Protein AF-F2UMZ2-F1 (afdb_monomer_lite)

Organism: Salpingoeca rosetta (strain ATCC 50818 / BSB-021) (NCBI:txid946362)

Secondary structure (DSSP, 8-state):
-PPPPS-EEEEEES-EEE----TT-----EEEEEE--EEE-S-------GGGTT-SEEEEESSEE--GGGTT-SEEEEES-EES--HHHHH-SEEEEESSB---SB---SEEEEES-BSS--SEEE-TT-SEEEE-SS---TT-EEE--SEEEEEEEEESS--PPB-SEEEEEEEEESS---HHHHHTTEEEEEE--GGGT-SSSS-TTGGGTTS-TTSEEEEEEE---BSSPPPPTTEEEEEEE--EEE----TTS----EEEPEEE-HHHHTT-SEEEEESEEES-GGGGTT-SEEEEES-EEEEEEES-SEEEEES-EEEEEEEEEEEEEEEESEEE-SS--------------------PPPPBEEE--EEEEEEEEEES-EES-GGGEEEEEEEEEES-EES--TT----SEEEEES-B-TTS-EEPP-EEEES--HHHHHHHHHHT-EE--

pLDDT: mean 85.62, std 14.23, range [34.78, 98.31]

Structure (mmCIF, N/CA/C/O backbone):
data_AF-F2UMZ2-F1
#
_entry.id   AF-F2UMZ2-F1
#
loop_
_atom_site.group_PDB
_atom_site.id
_atom_site.type_symbol
_atom_site.label_atom_id
_atom_site.label_alt_id
_atom_site.label_comp_id
_atom_site.label_asym_id
_atom_site.label_entity_id
_atom_site.label_seq_id
_atom_site.pdbx_PDB_ins_code
_atom_site.Cartn_x
_atom_site.Cartn_y
_atom_site.Cartn_z
_atom_site.occupancy
_atom_site.B_iso_or_equiv
_atom_site.auth_seq_id
_atom_site.auth_comp_id
_atom_site.auth_asym_id
_atom_site.auth_atom_id
_atom_site.pdbx_PDB_model_num
ATOM 1 N N . MET A 1 1 ? -36.361 12.366 -8.413 1.00 54.34 1 MET A N 1
ATOM 2 C CA . MET A 1 1 ? -37.493 12.040 -7.520 1.00 54.34 1 MET A CA 1
ATOM 3 C C . MET A 1 1 ? -37.564 10.521 -7.438 1.00 54.34 1 MET A C 1
ATOM 5 O O . MET A 1 1 ? -37.738 9.901 -8.478 1.00 54.34 1 MET A O 1
ATOM 9 N N . CYS A 1 2 ? -37.306 9.913 -6.279 1.00 63.91 2 CYS A N 1
ATOM 10 C CA . CYS A 1 2 ? -37.395 8.454 -6.127 1.00 63.91 2 CYS A CA 1
ATOM 11 C C . CYS A 1 2 ? -38.865 8.051 -5.945 1.00 63.91 2 CYS A C 1
ATOM 13 O O . CYS A 1 2 ? -39.579 8.694 -5.177 1.00 63.91 2 CYS A O 1
ATOM 15 N N . GLN A 1 3 ? -39.322 7.026 -6.667 1.00 72.75 3 GLN A N 1
ATOM 16 C CA . GLN A 1 3 ? -40.670 6.472 -6.505 1.00 72.75 3 GLN A CA 1
ATOM 17 C C . GLN A 1 3 ? -40.745 5.630 -5.229 1.00 72.75 3 GLN A C 1
ATOM 19 O O . GLN A 1 3 ? -39.776 4.951 -4.885 1.00 72.75 3 GLN A O 1
ATOM 24 N N . LYS A 1 4 ? -41.891 5.676 -4.533 1.00 81.12 4 LYS A N 1
ATOM 25 C CA . LYS A 1 4 ? -42.148 4.790 -3.392 1.00 81.12 4 LYS A CA 1
ATOM 26 C C . LYS A 1 4 ? -42.173 3.346 -3.884 1.00 81.12 4 LYS A C 1
ATOM 28 O O . LYS A 1 4 ? -42.865 3.037 -4.853 1.00 81.12 4 LYS A O 1
ATOM 33 N N . LEU A 1 5 ? -41.425 2.474 -3.221 1.00 80.56 5 LEU A N 1
ATOM 34 C CA . LEU A 1 5 ? -41.393 1.053 -3.553 1.00 80.56 5 LEU A CA 1
ATOM 35 C C . LEU A 1 5 ? -42.485 0.327 -2.771 1.00 80.56 5 LEU A C 1
ATOM 37 O O . LEU A 1 5 ? -42.517 0.422 -1.548 1.00 80.56 5 LEU A O 1
ATOM 41 N N . GLY A 1 6 ? -43.368 -0.392 -3.468 1.00 77.06 6 GLY A N 1
ATOM 42 C CA . GLY A 1 6 ? -44.441 -1.159 -2.828 1.00 77.06 6 GLY A CA 1
ATOM 43 C C . GLY A 1 6 ? -43.946 -2.459 -2.192 1.00 77.06 6 GLY A C 1
ATOM 44 O O . GLY A 1 6 ? -44.173 -2.700 -1.012 1.00 77.06 6 GLY A O 1
ATOM 45 N N . ARG A 1 7 ? -43.242 -3.294 -2.966 1.00 88.38 7 ARG A N 1
ATOM 46 C CA . ARG A 1 7 ? -42.677 -4.565 -2.500 1.00 88.38 7 ARG A CA 1
ATOM 47 C C . ARG A 1 7 ? -41.327 -4.806 -3.156 1.00 88.38 7 ARG A C 1
ATOM 49 O O . ARG A 1 7 ? -41.180 -4.566 -4.352 1.00 88.38 7 ARG A O 1
ATOM 56 N N . ILE A 1 8 ? -40.363 -5.287 -2.382 1.00 90.19 8 ILE A N 1
ATOM 57 C CA . ILE A 1 8 ? -39.024 -5.623 -2.873 1.00 90.19 8 ILE A CA 1
ATOM 58 C C . ILE A 1 8 ? -38.721 -7.101 -2.651 1.00 90.19 8 ILE A C 1
ATOM 60 O O . ILE A 1 8 ? -39.287 -7.753 -1.775 1.00 90.19 8 ILE A O 1
ATOM 64 N N . THR A 1 9 ? -37.845 -7.669 -3.466 1.00 92.56 9 THR A N 1
ATOM 65 C CA . THR A 1 9 ? -37.384 -9.045 -3.282 1.00 92.56 9 THR A CA 1
ATOM 66 C C . THR A 1 9 ? -35.922 -9.119 -3.669 1.00 92.56 9 THR A C 1
ATOM 68 O O . THR A 1 9 ? -35.564 -8.776 -4.794 1.00 92.56 9 THR A O 1
ATOM 71 N N . PHE A 1 10 ? -35.085 -9.550 -2.730 1.00 92.88 10 PHE A N 1
ATOM 72 C CA . PHE A 1 10 ? -33.674 -9.814 -2.974 1.00 92.88 10 PHE A CA 1
ATOM 73 C C . PHE A 1 10 ? -33.391 -11.278 -2.678 1.00 92.88 10 PHE A C 1
ATOM 75 O O . PHE A 1 10 ? -33.625 -11.744 -1.563 1.00 92.88 10 PHE A O 1
ATOM 82 N N . ARG A 1 11 ? -32.884 -11.990 -3.684 1.00 92.94 11 ARG A N 1
ATOM 83 C CA . ARG A 1 11 ? -32.466 -13.385 -3.565 1.00 92.94 11 ARG A CA 1
ATOM 84 C C . ARG A 1 11 ? -31.088 -13.555 -4.180 1.00 92.94 11 ARG A C 1
ATOM 86 O O . ARG A 1 11 ? -30.844 -13.007 -5.252 1.00 92.94 11 ARG A O 1
ATOM 93 N N . ASP A 1 12 ? -30.211 -14.267 -3.479 1.00 94.00 12 ASP A N 1
ATOM 94 C CA . ASP A 1 12 ? -28.875 -14.637 -3.963 1.00 94.00 12 ASP A CA 1
ATOM 95 C C . ASP A 1 12 ? -28.008 -13.420 -4.346 1.00 94.00 12 ASP A C 1
ATOM 97 O O . ASP A 1 12 ? -27.304 -13.405 -5.357 1.00 94.00 12 ASP A O 1
ATOM 101 N N . VAL A 1 13 ? -28.071 -12.361 -3.529 1.00 93.31 13 VAL A N 1
ATOM 102 C CA . VAL A 1 13 ? -27.346 -11.104 -3.764 1.00 93.31 13 VAL A CA 1
ATOM 103 C C . VAL A 1 13 ? -26.148 -11.005 -2.830 1.00 93.31 13 VAL A C 1
ATOM 105 O O . VAL A 1 13 ? -26.299 -10.900 -1.619 1.00 93.31 13 VAL A O 1
ATOM 108 N N . GLY A 1 14 ? -24.937 -10.933 -3.382 1.00 90.88 14 GLY A N 1
ATOM 109 C CA . GLY A 1 14 ? -23.729 -10.785 -2.563 1.00 90.88 14 GLY A CA 1
ATOM 110 C C . GLY A 1 14 ? -23.745 -9.535 -1.673 1.00 90.88 14 GLY A C 1
ATOM 111 O O . GLY A 1 14 ? -23.449 -9.621 -0.485 1.00 90.88 14 GLY A O 1
ATOM 112 N N . HIS A 1 15 ? -24.109 -8.371 -2.221 1.00 92.50 15 HIS A N 1
ATOM 113 C CA . HIS A 1 15 ? -24.164 -7.129 -1.451 1.00 92.50 15 HIS A CA 1
ATOM 114 C C . HIS A 1 15 ? -25.110 -6.098 -2.079 1.00 92.50 15 HIS A C 1
ATOM 116 O O . HIS A 1 15 ? -25.045 -5.831 -3.280 1.00 92.50 15 HIS A O 1
ATOM 122 N N . ILE A 1 16 ? -25.937 -5.452 -1.258 1.00 90.81 16 ILE A N 1
ATOM 123 C CA . ILE A 1 16 ? -26.876 -4.406 -1.680 1.00 90.81 16 ILE A CA 1
ATOM 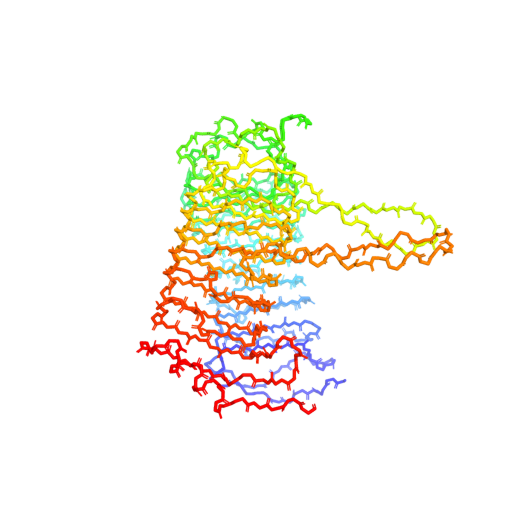124 C C . ILE A 1 16 ? -26.329 -3.037 -1.285 1.00 90.81 16 ILE A C 1
ATOM 126 O O . ILE A 1 16 ? -25.950 -2.803 -0.140 1.00 90.81 16 ILE A O 1
ATOM 130 N N . ARG A 1 17 ? -26.311 -2.091 -2.228 1.00 89.69 17 ARG A N 1
ATOM 131 C CA . ARG A 1 17 ? -26.004 -0.686 -1.943 1.00 89.69 17 ARG A CA 1
ATOM 132 C C . ARG A 1 17 ? -27.241 0.163 -2.186 1.00 89.69 17 ARG A C 1
ATOM 134 O O . ARG A 1 17 ? -27.627 0.384 -3.330 1.00 89.69 17 ARG A O 1
ATOM 141 N N . TRP A 1 18 ? -27.825 0.666 -1.110 1.00 85.94 18 TRP A N 1
ATOM 142 C CA . TRP A 1 18 ? -29.033 1.472 -1.148 1.00 85.94 18 TRP A CA 1
ATOM 143 C C . TRP A 1 18 ? -28.683 2.949 -0.974 1.00 85.94 18 TRP A C 1
ATOM 145 O O . TRP A 1 18 ? -28.211 3.352 0.083 1.00 85.94 18 TRP A O 1
ATOM 155 N N . LEU A 1 19 ? -28.859 3.762 -2.019 1.00 80.88 19 LEU A N 1
ATOM 156 C CA . LEU A 1 19 ? -28.363 5.150 -2.041 1.00 80.88 19 LEU A CA 1
ATOM 157 C C . LEU A 1 19 ? -29.398 6.207 -1.636 1.00 80.88 19 LEU A C 1
ATOM 159 O O . LEU A 1 19 ? -29.027 7.310 -1.240 1.00 80.88 19 LEU A O 1
ATOM 163 N N . SER A 1 20 ? -30.684 5.920 -1.818 1.00 75.81 20 SER A N 1
ATOM 164 C CA . SER A 1 20 ? -31.770 6.859 -1.535 1.00 75.81 20 SER A CA 1
ATOM 165 C C . SER A 1 20 ? -33.103 6.116 -1.506 1.00 75.81 20 SER A C 1
ATOM 167 O O . SER A 1 20 ? -33.278 5.127 -2.220 1.00 75.81 20 SER A O 1
ATOM 169 N N . MET A 1 21 ? -34.042 6.589 -0.691 1.00 73.44 21 MET A N 1
ATOM 170 C CA . MET A 1 21 ? -35.447 6.189 -0.763 1.00 73.44 21 MET A CA 1
ATOM 171 C C . MET A 1 21 ? -36.321 7.375 -1.149 1.00 73.44 21 MET A C 1
ATOM 173 O O . MET A 1 21 ? -35.909 8.532 -1.063 1.00 73.44 21 MET A O 1
ATOM 177 N N . ALA A 1 22 ? -37.540 7.071 -1.589 1.00 75.00 22 ALA A N 1
ATOM 178 C CA . ALA A 1 22 ? -38.571 8.080 -1.739 1.00 75.00 22 ALA A CA 1
ATOM 179 C C . ALA A 1 22 ? -38.835 8.780 -0.400 1.00 75.00 22 ALA A C 1
ATOM 181 O O . ALA A 1 22 ? -38.877 8.139 0.648 1.00 75.00 22 ALA A O 1
ATOM 182 N N . HIS A 1 23 ? -39.035 10.094 -0.454 1.00 76.62 23 HIS A N 1
ATOM 183 C CA . HIS A 1 23 ? -39.391 10.882 0.720 1.00 76.62 23 HIS A CA 1
ATOM 184 C C . HIS A 1 23 ? -40.729 10.398 1.313 1.00 76.62 23 HIS A C 1
ATOM 186 O O . HIS A 1 23 ? -41.677 10.089 0.579 1.00 76.62 23 HIS A O 1
ATOM 192 N N . GLY A 1 24 ? -40.796 10.299 2.639 1.00 75.50 24 GLY A N 1
ATOM 193 C CA . GLY A 1 24 ? -41.929 9.788 3.403 1.00 75.50 24 GLY A CA 1
ATOM 194 C C . GLY A 1 24 ? -42.163 8.282 3.261 1.00 75.50 24 GLY A C 1
ATOM 195 O O . GLY A 1 24 ? -43.304 7.835 3.403 1.00 75.50 24 GLY A O 1
ATOM 196 N N . GLN A 1 25 ? -41.146 7.502 2.883 1.00 78.94 25 GLN A N 1
ATOM 197 C CA . GLN A 1 25 ? -41.190 6.040 2.939 1.00 78.94 25 GLN A CA 1
ATOM 198 C C . GLN A 1 25 ? -40.413 5.559 4.166 1.00 78.94 25 GLN A C 1
ATOM 200 O O . GLN A 1 25 ? -39.187 5.562 4.146 1.00 78.94 25 GLN A O 1
ATOM 205 N N . THR A 1 26 ? -41.137 5.137 5.204 1.00 79.69 26 THR A N 1
ATOM 206 C CA . THR A 1 26 ? -40.563 4.705 6.492 1.00 79.69 26 THR A CA 1
ATOM 207 C C . THR A 1 26 ? -40.535 3.197 6.695 1.00 79.69 26 THR A C 1
ATOM 209 O O . THR A 1 26 ? -39.875 2.710 7.609 1.00 79.69 26 THR A O 1
ATOM 212 N N . THR A 1 27 ? -41.192 2.445 5.809 1.00 81.44 27 THR A N 1
ATOM 213 C CA . THR A 1 27 ? -41.256 0.982 5.846 1.00 81.44 27 THR A CA 1
ATOM 214 C C . THR A 1 27 ? -41.039 0.377 4.459 1.00 81.44 27 THR A C 1
ATOM 216 O O . THR A 1 27 ? -41.292 1.001 3.416 1.00 81.44 27 THR A O 1
ATOM 219 N N . LEU A 1 28 ? -40.559 -0.866 4.446 1.00 85.75 28 LEU A N 1
ATOM 220 C CA . LEU A 1 28 ? -40.406 -1.691 3.252 1.00 85.75 28 LEU A CA 1
ATOM 221 C C . LEU A 1 28 ? -41.040 -3.055 3.503 1.00 85.75 28 LEU A C 1
ATOM 223 O O . LEU A 1 28 ? -40.831 -3.667 4.544 1.00 85.75 28 LEU A O 1
ATOM 227 N N . GLN A 1 29 ? -41.783 -3.547 2.518 1.00 87.56 29 GLN A N 1
ATOM 228 C CA . GLN A 1 29 ? -42.312 -4.905 2.525 1.00 87.56 29 GLN A CA 1
ATOM 229 C C . GLN A 1 29 ? -41.600 -5.732 1.467 1.00 87.56 29 GLN A C 1
ATOM 231 O O . GLN A 1 29 ? -41.258 -5.230 0.392 1.00 87.56 29 GLN A O 1
ATOM 236 N N . GLY A 1 30 ? -41.388 -7.013 1.739 1.00 91.00 30 GLY A N 1
ATOM 237 C CA . GLY A 1 30 ? -40.653 -7.836 0.802 1.00 91.00 30 GLY A CA 1
ATOM 238 C C . GLY A 1 30 ? -40.161 -9.149 1.360 1.00 91.00 30 GLY A C 1
ATOM 239 O O . GLY A 1 30 ? -40.638 -9.633 2.380 1.00 91.00 30 GLY A O 1
ATOM 240 N N . GLU A 1 31 ? -39.182 -9.697 0.656 1.00 92.06 31 GLU A N 1
ATOM 241 C CA . GLU A 1 31 ? -38.453 -10.890 1.056 1.00 92.06 31 GLU A CA 1
ATOM 242 C C . GLU A 1 31 ? -36.962 -10.681 0.788 1.00 92.06 31 GLU A C 1
ATOM 244 O O . GLU A 1 31 ? -36.571 -10.200 -0.281 1.00 92.06 31 GLU A O 1
ATOM 249 N N . VAL A 1 32 ? -36.139 -11.041 1.767 1.00 91.75 32 VAL A N 1
ATOM 250 C CA . VAL A 1 32 ? -34.680 -11.001 1.679 1.00 91.75 32 VAL A CA 1
ATOM 251 C C . VAL A 1 32 ? -34.170 -12.387 2.041 1.00 91.75 32 VAL A C 1
ATOM 253 O O . VAL A 1 32 ? -34.369 -12.847 3.160 1.00 91.75 32 VAL A O 1
ATOM 256 N N . SER A 1 33 ? -33.536 -13.072 1.092 1.00 92.31 33 SER A N 1
ATOM 257 C CA . SER A 1 33 ? -32.990 -14.415 1.311 1.00 92.31 33 SER A CA 1
ATOM 258 C C . SER A 1 33 ? -31.623 -14.561 0.654 1.00 92.31 33 SER A C 1
ATOM 260 O O . SER A 1 33 ? -31.450 -14.170 -0.499 1.00 92.31 33 SER A O 1
ATOM 262 N N . ASN A 1 34 ? -30.663 -15.167 1.357 1.00 90.38 34 ASN A N 1
ATOM 263 C CA . ASN A 1 34 ? -29.296 -15.366 0.864 1.00 90.38 34 ASN A CA 1
ATOM 264 C C . ASN A 1 34 ? -28.637 -14.060 0.369 1.00 90.38 34 ASN A C 1
ATOM 266 O O . ASN A 1 34 ? -28.133 -13.969 -0.752 1.00 90.38 34 ASN A O 1
ATOM 270 N N . VAL A 1 35 ? -28.699 -13.015 1.201 1.00 92.69 35 VAL A N 1
ATOM 271 C CA . VAL A 1 35 ? -28.049 -11.729 0.933 1.00 92.69 35 VAL A CA 1
ATOM 272 C C . VAL A 1 35 ? -26.820 -11.582 1.825 1.00 92.69 35 VAL A C 1
ATOM 274 O O . VAL A 1 35 ? -26.929 -11.671 3.045 1.00 92.69 35 VAL A O 1
ATOM 277 N N . GLY A 1 36 ? -25.648 -11.350 1.230 1.00 88.62 36 GLY A N 1
ATOM 278 C CA . GLY A 1 36 ? -24.381 -11.302 1.975 1.00 88.62 36 GLY A CA 1
ATOM 279 C C . GLY A 1 36 ? -24.189 -10.030 2.810 1.00 88.62 36 GLY A C 1
ATOM 280 O O . GLY A 1 36 ? -23.515 -10.062 3.838 1.00 88.62 36 GLY A O 1
ATOM 281 N N . GLY A 1 37 ? -24.806 -8.915 2.412 1.00 93.00 37 GLY A N 1
ATOM 282 C CA . GLY A 1 37 ? -24.835 -7.697 3.218 1.00 93.00 37 GLY A CA 1
ATOM 283 C C . GLY A 1 37 ? -25.567 -6.532 2.564 1.00 93.00 37 GLY A C 1
ATOM 284 O O . GLY A 1 37 ? -25.899 -6.566 1.375 1.00 93.00 37 GLY A O 1
ATOM 285 N N . ILE A 1 38 ? -25.810 -5.481 3.344 1.00 92.56 38 ILE A N 1
ATOM 286 C CA . ILE A 1 38 ? -26.491 -4.271 2.880 1.00 92.56 38 ILE A CA 1
ATOM 287 C C . ILE A 1 38 ? -25.822 -3.000 3.399 1.00 92.56 38 ILE A C 1
ATOM 289 O O . ILE A 1 38 ? -25.340 -2.928 4.526 1.00 92.56 38 ILE A O 1
ATOM 293 N N . ASN A 1 39 ? -25.815 -1.967 2.563 1.00 91.06 39 ASN A N 1
ATOM 294 C CA . ASN A 1 39 ? -25.262 -0.664 2.883 1.00 91.06 39 ASN A CA 1
ATOM 295 C C . ASN A 1 39 ? -26.253 0.442 2.533 1.00 91.06 39 ASN A C 1
ATOM 297 O O . ASN A 1 39 ? -26.489 0.725 1.355 1.00 91.06 39 ASN A O 1
ATOM 301 N N . PHE A 1 40 ? -26.782 1.080 3.569 1.00 87.50 40 PHE A N 1
ATOM 302 C CA . PHE A 1 40 ? -27.646 2.242 3.482 1.00 87.50 40 PHE A CA 1
ATOM 303 C C . PHE A 1 40 ? -26.800 3.518 3.489 1.00 87.50 40 PHE A C 1
ATOM 305 O O . PHE A 1 40 ? -26.214 3.916 4.498 1.00 87.50 40 PHE A O 1
ATOM 312 N N . HIS A 1 41 ? -26.749 4.178 2.338 1.00 76.31 41 HIS A N 1
ATOM 313 C CA . HIS A 1 41 ? -26.165 5.499 2.176 1.00 76.31 41 HIS A CA 1
ATOM 314 C C . HIS A 1 41 ? -27.258 6.555 2.011 1.00 76.31 41 HIS A C 1
ATOM 316 O O . HIS A 1 41 ? -28.281 6.312 1.382 1.00 76.31 41 HIS A O 1
ATOM 322 N N . GLY A 1 42 ? -26.986 7.769 2.492 1.00 68.12 42 GLY A N 1
ATOM 323 C CA . GLY A 1 42 ? -27.823 8.939 2.227 1.00 68.12 42 GLY A CA 1
ATOM 324 C C . GLY A 1 42 ? -29.079 9.031 3.099 1.00 68.12 42 GLY A C 1
ATOM 325 O O . GLY A 1 42 ? -29.184 8.425 4.163 1.00 68.12 42 GLY A O 1
ATOM 326 N N . LEU A 1 43 ? -30.036 9.848 2.660 1.00 62.53 43 LEU A N 1
ATOM 327 C CA . LEU A 1 43 ? -31.289 10.097 3.372 1.00 62.53 43 LEU A CA 1
ATOM 328 C C . LEU A 1 43 ? -32.327 8.986 3.059 1.00 62.53 43 LEU A C 1
ATOM 330 O O . LEU A 1 43 ? -33.338 9.243 2.424 1.00 62.53 43 LEU A O 1
ATOM 334 N N . VAL A 1 44 ? -32.091 7.757 3.523 1.00 63.06 44 VAL A N 1
ATOM 335 C CA . VAL A 1 44 ? -33.040 6.612 3.526 1.00 63.06 44 VAL A CA 1
ATOM 336 C C . VAL A 1 44 ? -34.040 6.647 4.698 1.00 63.06 44 VAL A C 1
ATOM 338 O O . VAL A 1 44 ? -33.706 6.141 5.757 1.00 63.06 44 VAL A O 1
ATOM 341 N N . GLU A 1 45 ? -35.237 7.231 4.554 1.00 70.69 45 GLU A N 1
ATOM 342 C CA . GLU A 1 45 ? -36.248 7.446 5.634 1.00 70.69 45 GLU A CA 1
ATOM 343 C C . GLU A 1 45 ? -36.811 6.207 6.352 1.00 70.69 45 GLU A C 1
ATOM 345 O O . GLU A 1 45 ? -37.812 6.322 7.034 1.00 70.69 45 GLU A O 1
ATOM 350 N N . LEU A 1 46 ? -36.152 5.055 6.249 1.00 75.38 46 LEU A N 1
ATOM 351 C CA . LEU A 1 46 ? -36.555 3.794 6.848 1.00 75.38 46 LEU A CA 1
ATOM 352 C C . LEU A 1 46 ? -36.345 3.815 8.364 1.00 75.38 46 LEU A C 1
ATOM 354 O O . LEU A 1 46 ? -35.209 3.976 8.813 1.00 75.38 46 LEU A O 1
ATOM 358 N N . ASP A 1 47 ? -37.424 3.587 9.104 1.00 74.25 47 ASP A N 1
ATOM 359 C CA . ASP A 1 47 ? -37.390 3.420 10.559 1.00 74.25 47 ASP A CA 1
ATOM 360 C C . ASP A 1 47 ? -37.429 1.928 10.940 1.00 74.25 47 ASP A C 1
ATOM 362 O O . ASP A 1 47 ? -36.869 1.531 11.956 1.00 74.25 47 ASP A O 1
ATOM 366 N N . ASP A 1 48 ? -38.036 1.085 10.092 1.00 81.12 48 ASP A N 1
ATOM 367 C CA . ASP A 1 48 ? -38.177 -0.360 10.312 1.00 81.12 48 ASP A CA 1
ATOM 368 C C . ASP A 1 48 ? -37.224 -1.183 9.428 1.00 81.12 48 ASP A C 1
ATOM 370 O O . ASP A 1 48 ? -37.344 -1.221 8.197 1.00 81.12 48 ASP A O 1
ATOM 374 N N . PHE A 1 49 ? -36.300 -1.894 10.077 1.00 86.94 49 PHE A N 1
ATOM 375 C CA . PHE A 1 49 ? -35.322 -2.771 9.436 1.00 86.94 49 PHE A CA 1
ATOM 376 C C . PHE A 1 49 ? -35.649 -4.268 9.555 1.00 86.94 49 PHE A C 1
ATOM 378 O O . PHE A 1 49 ? -34.824 -5.091 9.157 1.00 86.94 49 PHE A O 1
ATOM 385 N N . ALA A 1 50 ? -36.838 -4.653 10.032 1.00 88.62 50 ALA A N 1
ATOM 386 C CA . ALA A 1 50 ? -37.229 -6.054 10.231 1.00 88.62 50 ALA A CA 1
ATOM 387 C C . ALA A 1 50 ? -37.092 -6.917 8.966 1.00 88.62 50 ALA A C 1
ATOM 389 O O . ALA A 1 50 ? -36.714 -8.085 9.041 1.00 88.62 50 ALA A O 1
ATOM 390 N N . LEU A 1 51 ? -37.321 -6.334 7.784 1.00 89.56 51 LEU A N 1
ATOM 391 C CA . LEU A 1 51 ? -37.135 -7.004 6.491 1.00 89.56 51 LEU A CA 1
ATOM 392 C C . LEU A 1 51 ? -35.697 -7.515 6.270 1.00 89.56 51 LEU A C 1
ATOM 394 O O . LEU A 1 51 ? -35.476 -8.446 5.499 1.00 89.56 51 LEU A O 1
ATOM 398 N N . PHE A 1 52 ? -34.723 -6.890 6.925 1.00 90.50 52 PHE A N 1
ATOM 399 C CA . PHE A 1 52 ? -33.298 -7.184 6.810 1.00 90.50 52 PHE A CA 1
ATOM 400 C C . PHE A 1 52 ? -32.763 -7.969 8.018 1.00 90.50 52 PHE A C 1
ATOM 402 O O . PHE A 1 52 ? -31.547 -8.045 8.211 1.00 90.50 52 PHE A O 1
ATOM 409 N N . ALA A 1 53 ? -33.649 -8.549 8.831 1.00 89.12 53 ALA A N 1
ATOM 410 C CA . ALA A 1 53 ? -33.254 -9.397 9.945 1.00 89.12 53 ALA A CA 1
ATOM 411 C C . ALA A 1 53 ? -32.469 -10.633 9.470 1.00 89.12 53 ALA A C 1
ATOM 413 O O . ALA A 1 53 ? -32.727 -11.188 8.400 1.00 89.12 53 ALA A O 1
ATOM 414 N N . GLY A 1 54 ? -31.491 -11.060 10.272 1.00 87.31 54 GLY A N 1
ATOM 415 C CA . GLY A 1 54 ? -30.636 -12.214 9.968 1.00 87.31 54 GLY A CA 1
ATOM 416 C C . GLY A 1 54 ? -29.521 -11.959 8.945 1.00 87.31 54 GLY A C 1
ATOM 417 O O . GLY A 1 54 ? -28.798 -12.891 8.596 1.00 87.31 54 GLY A O 1
ATOM 418 N N . LEU A 1 55 ? -29.340 -10.723 8.465 1.00 91.94 55 LEU A N 1
ATOM 419 C CA . LEU A 1 55 ? -28.166 -10.372 7.662 1.00 91.94 55 LEU A CA 1
ATOM 420 C C . LEU A 1 55 ? -26.881 -10.428 8.495 1.00 91.94 55 LEU A C 1
ATOM 422 O O . LEU A 1 55 ? -26.828 -9.961 9.629 1.00 91.94 55 LEU A O 1
ATOM 426 N N . HIS A 1 56 ? -25.802 -10.909 7.879 1.00 91.19 56 HIS A N 1
ATOM 427 C CA . HIS A 1 56 ? -24.493 -10.988 8.532 1.00 91.19 56 HIS A CA 1
ATOM 428 C C . HIS A 1 56 ? -23.695 -9.680 8.473 1.00 91.19 56 HIS A C 1
ATOM 430 O O . HIS A 1 56 ? -22.763 -9.505 9.254 1.00 91.19 56 HIS A O 1
ATOM 436 N N . CYS A 1 57 ? -24.020 -8.767 7.553 1.00 95.12 57 CYS A N 1
ATOM 437 C CA . CYS A 1 57 ? -23.276 -7.525 7.355 1.00 95.12 57 CYS A CA 1
ATOM 438 C C . CYS A 1 57 ? -24.207 -6.359 7.022 1.00 95.12 57 CYS A C 1
ATOM 440 O O . CYS A 1 57 ? -24.946 -6.398 6.035 1.00 95.12 57 CYS A O 1
ATOM 442 N N . VAL A 1 58 ? -24.144 -5.303 7.833 1.00 93.75 58 VAL A N 1
ATOM 443 C CA . VAL A 1 58 ? -24.987 -4.116 7.688 1.00 93.75 58 VAL A CA 1
ATOM 444 C C . VAL A 1 58 ? -24.151 -2.860 7.888 1.00 93.75 58 VAL A C 1
ATOM 446 O O . VAL A 1 58 ? -23.382 -2.723 8.842 1.00 93.75 58 VAL A O 1
ATOM 449 N N . ARG A 1 59 ? -24.339 -1.901 6.980 1.00 92.75 59 ARG A N 1
ATOM 450 C CA . ARG A 1 59 ? -23.807 -0.546 7.085 1.00 92.75 59 ARG A CA 1
ATOM 451 C C . ARG A 1 59 ? -24.928 0.478 7.033 1.00 92.75 59 ARG A C 1
ATOM 453 O O . ARG A 1 59 ? -25.728 0.473 6.102 1.00 92.75 59 ARG A O 1
ATOM 460 N N . ILE A 1 60 ? -24.924 1.396 7.990 1.00 89.56 60 ILE A N 1
ATOM 461 C CA . ILE A 1 60 ? -25.962 2.412 8.172 1.00 89.56 60 ILE A CA 1
ATOM 462 C C . ILE A 1 60 ? -25.307 3.784 8.294 1.00 89.56 60 ILE A C 1
ATOM 464 O O . ILE A 1 60 ? -24.301 3.932 8.997 1.00 89.56 60 ILE A O 1
ATOM 468 N N . ALA A 1 61 ? -25.863 4.796 7.617 1.00 86.94 61 ALA A N 1
ATOM 469 C CA . ALA A 1 61 ? -25.371 6.161 7.736 1.00 86.94 61 ALA A CA 1
ATOM 470 C C . ALA A 1 61 ? -26.445 7.266 7.812 1.00 86.94 61 ALA A C 1
ATOM 472 O O . ALA A 1 61 ? -27.406 7.235 7.050 1.00 86.94 61 ALA A O 1
ATOM 473 N N . ASN A 1 62 ? -26.172 8.307 8.620 1.00 75.25 62 ASN A N 1
ATOM 474 C CA . ASN A 1 62 ? -26.881 9.602 8.735 1.00 75.25 62 ASN A CA 1
ATOM 475 C C . ASN A 1 62 ? -28.304 9.586 9.337 1.00 75.25 62 ASN A C 1
ATOM 477 O O . ASN A 1 62 ? -29.151 10.327 8.832 1.00 75.25 62 ASN A O 1
ATOM 481 N N . ARG A 1 63 ? -28.619 8.723 10.321 1.00 77.31 63 ARG A N 1
ATOM 482 C CA . ARG A 1 63 ? -30.019 8.427 10.721 1.00 77.31 63 ARG A CA 1
ATOM 483 C C . ARG A 1 63 ? -30.203 7.981 12.162 1.00 77.31 63 ARG A C 1
ATOM 485 O O . ARG A 1 63 ? -29.262 7.504 12.777 1.00 77.31 63 ARG A O 1
ATOM 492 N N . HIS A 1 64 ? -31.431 8.084 12.646 1.00 83.12 64 HIS A N 1
ATOM 493 C CA . HIS A 1 64 ? -31.882 7.347 13.816 1.00 83.12 64 HIS A CA 1
ATOM 494 C C . HIS A 1 64 ? -32.288 5.924 13.410 1.00 83.12 64 HIS A C 1
ATOM 496 O O . HIS A 1 64 ? -32.911 5.784 12.358 1.00 83.12 64 HIS A O 1
ATOM 502 N N . VAL A 1 65 ? -31.890 4.895 14.165 1.00 83.44 65 VAL A N 1
ATOM 503 C CA . VAL A 1 65 ? -32.136 3.485 13.817 1.00 83.44 65 VAL A CA 1
ATOM 504 C C . VAL A 1 65 ? -32.373 2.617 15.054 1.00 83.44 65 VAL A C 1
ATOM 506 O O . VAL A 1 65 ? -31.586 2.666 15.999 1.00 83.44 65 VAL A O 1
ATOM 509 N N . ASP A 1 66 ? -33.382 1.745 14.970 1.00 86.88 66 ASP A N 1
ATOM 510 C CA . ASP A 1 66 ? -33.523 0.565 15.826 1.00 86.88 66 ASP A CA 1
ATOM 511 C C . ASP A 1 66 ? -32.645 -0.586 15.300 1.00 86.88 66 ASP A C 1
ATOM 513 O O . ASP A 1 66 ? -32.773 -1.027 14.153 1.00 86.88 66 ASP A O 1
ATOM 517 N N . LEU A 1 67 ? -31.718 -1.055 16.139 1.00 89.31 67 LEU A N 1
ATOM 518 C CA . LEU A 1 67 ? -30.794 -2.134 15.801 1.00 89.31 67 LEU A CA 1
ATOM 519 C C . LEU A 1 67 ? -31.330 -3.528 16.137 1.00 89.31 67 LEU A C 1
ATOM 521 O O . LEU A 1 67 ? -30.730 -4.496 15.673 1.00 89.31 67 LEU A O 1
ATOM 525 N N . ALA A 1 68 ? -32.431 -3.659 16.885 1.00 90.62 68 ALA A N 1
ATOM 526 C CA . ALA A 1 68 ? -32.953 -4.949 17.344 1.00 90.62 68 ALA A CA 1
ATOM 527 C C . ALA A 1 68 ? -33.120 -6.010 16.230 1.00 90.62 68 ALA A C 1
ATOM 529 O O . ALA A 1 68 ? -32.765 -7.170 16.466 1.00 90.62 68 ALA A O 1
ATOM 530 N N . PRO A 1 69 ? -33.551 -5.669 14.993 1.00 90.25 69 PRO A N 1
ATOM 531 C CA . PRO A 1 69 ? -33.612 -6.629 13.883 1.00 90.25 69 PRO A CA 1
ATOM 532 C C . PRO A 1 69 ? -32.272 -7.284 13.517 1.00 90.25 69 PRO A C 1
ATOM 534 O O . PRO A 1 69 ? -32.247 -8.345 12.894 1.00 90.25 69 PRO A O 1
ATOM 537 N N . PHE A 1 70 ? -31.155 -6.662 13.887 1.00 90.94 70 PHE A N 1
ATOM 538 C CA . PHE A 1 70 ? -29.799 -7.111 13.584 1.00 90.94 70 PHE A CA 1
ATOM 539 C C . PHE A 1 70 ? -29.145 -7.875 14.742 1.00 90.94 70 PHE A C 1
ATOM 541 O O . PHE A 1 70 ? -27.922 -8.002 14.786 1.00 90.94 70 PHE A O 1
ATOM 548 N N . ALA A 1 71 ? -29.930 -8.400 15.685 1.00 90.88 71 ALA A N 1
ATOM 549 C CA . ALA A 1 71 ? -29.414 -9.292 16.717 1.00 90.88 71 ALA A CA 1
ATOM 550 C C . ALA A 1 71 ? -28.620 -10.464 16.097 1.00 90.88 71 ALA A C 1
ATOM 552 O O . ALA A 1 71 ? -29.077 -11.118 15.157 1.00 90.88 71 ALA A O 1
ATOM 553 N N . GLY A 1 72 ? -27.417 -10.722 16.620 1.00 88.69 72 GLY A N 1
ATOM 554 C CA . GLY A 1 72 ? -26.514 -11.758 16.101 1.00 88.69 72 GLY A CA 1
ATOM 555 C C . GLY A 1 72 ? -25.760 -11.385 14.817 1.00 88.69 72 GLY A C 1
ATOM 556 O O . GLY A 1 72 ? -25.237 -12.272 14.145 1.00 88.69 72 GLY A O 1
ATOM 557 N N . ILE A 1 73 ? -25.705 -10.100 14.451 1.00 93.19 73 ILE A N 1
ATOM 558 C CA . ILE A 1 73 ? -24.953 -9.634 13.282 1.00 93.19 73 ILE A CA 1
ATOM 559 C C . ILE A 1 73 ? -23.440 -9.854 13.425 1.00 93.19 73 ILE A C 1
ATOM 561 O O . ILE A 1 73 ? -22.846 -9.584 14.468 1.00 93.19 73 ILE A O 1
ATOM 565 N N . ASN A 1 74 ? -22.779 -10.263 12.337 1.00 94.50 74 ASN A N 1
ATOM 566 C CA . ASN A 1 74 ? -21.324 -10.428 12.343 1.00 94.50 74 ASN A CA 1
ATOM 567 C C . ASN A 1 74 ? -20.619 -9.079 12.158 1.00 94.50 74 ASN A C 1
ATOM 569 O O . ASN A 1 74 ? -19.709 -8.751 12.907 1.00 94.50 74 ASN A O 1
ATOM 573 N N . THR A 1 75 ? -21.006 -8.291 11.152 1.00 96.62 75 THR A N 1
ATOM 574 C CA . THR A 1 75 ? -20.365 -7.009 10.821 1.00 96.62 75 THR A CA 1
ATOM 575 C C . THR A 1 75 ? -21.354 -5.855 10.886 1.00 96.62 75 THR A C 1
ATOM 577 O O . THR A 1 75 ? -22.280 -5.776 10.078 1.00 96.62 75 THR A O 1
ATOM 580 N N . LEU A 1 76 ? -21.103 -4.913 11.793 1.00 95.62 76 LEU A N 1
ATOM 581 C CA . LEU A 1 76 ? -21.907 -3.713 11.981 1.00 95.62 76 LEU A CA 1
ATOM 582 C C . LEU A 1 76 ? -21.073 -2.453 11.727 1.00 95.62 76 LEU A C 1
ATOM 584 O O . LEU A 1 76 ? -20.042 -2.221 12.362 1.00 95.62 76 LEU A O 1
ATOM 588 N N . VAL A 1 77 ? -21.534 -1.606 10.804 1.00 94.69 77 VAL A N 1
ATOM 589 C CA . VAL A 1 77 ? -20.906 -0.314 10.501 1.00 94.69 77 VAL A CA 1
ATOM 590 C C . VAL A 1 77 ? -21.906 0.820 10.686 1.00 94.69 77 VAL A C 1
ATOM 592 O O . VAL A 1 77 ? -22.855 0.957 9.916 1.00 94.69 77 VAL A O 1
ATOM 595 N N . LEU A 1 78 ? -21.643 1.683 11.659 1.00 93.12 78 LEU A N 1
ATOM 596 C CA . LEU A 1 78 ? -22.475 2.821 12.031 1.00 93.12 78 LEU A CA 1
ATOM 597 C C . LEU A 1 78 ? -21.748 4.127 11.709 1.00 93.12 78 LEU A C 1
ATOM 599 O O . LEU A 1 78 ? -20.621 4.339 12.152 1.00 93.12 78 LEU A O 1
ATOM 603 N N . ALA A 1 79 ? -22.376 5.012 10.934 1.00 91.31 79 ALA A N 1
ATOM 604 C CA . ALA A 1 79 ? -21.782 6.290 10.546 1.00 91.31 79 ALA A CA 1
ATOM 605 C C . ALA A 1 79 ? -22.775 7.453 10.673 1.00 91.31 79 ALA A C 1
ATOM 607 O O . ALA A 1 79 ? -23.683 7.569 9.862 1.00 91.31 79 ALA A O 1
ATOM 608 N N . ARG A 1 80 ? -22.579 8.383 11.612 1.00 88.38 80 ARG A N 1
ATOM 609 C CA . ARG A 1 80 ? -23.480 9.535 11.822 1.00 88.38 80 ARG A CA 1
ATOM 610 C C . ARG A 1 80 ? -24.901 9.105 12.178 1.00 88.38 80 ARG A C 1
ATOM 612 O O . ARG A 1 80 ? -25.858 9.617 11.606 1.00 88.38 80 ARG A O 1
ATOM 619 N N . VAL A 1 81 ? -25.033 8.126 13.065 1.00 87.62 81 VAL A N 1
ATOM 620 C CA . VAL A 1 81 ? -26.336 7.589 13.470 1.00 87.62 81 VAL A CA 1
ATOM 621 C C . VAL A 1 81 ? -26.637 7.887 14.933 1.00 87.62 81 VAL A C 1
ATOM 623 O O . VAL A 1 81 ? -25.717 8.129 15.712 1.00 87.62 81 VAL A O 1
ATOM 626 N N . THR A 1 82 ? -27.913 7.856 15.297 1.00 86.69 82 THR A N 1
ATOM 627 C CA . THR A 1 82 ? -28.385 7.734 16.681 1.00 86.69 82 THR A CA 1
ATOM 628 C C . THR A 1 82 ? -29.087 6.389 16.828 1.00 86.69 82 THR A C 1
ATOM 630 O O . THR A 1 82 ? -29.709 5.914 15.880 1.00 86.69 82 THR A O 1
ATOM 633 N N . VAL A 1 83 ? -28.955 5.756 17.986 1.00 86.50 83 VAL A N 1
ATOM 634 C CA . VAL A 1 83 ? -29.478 4.410 18.256 1.00 86.50 83 VAL A CA 1
ATOM 635 C C . VAL A 1 83 ? -30.115 4.411 19.639 1.00 86.50 83 VAL A C 1
ATOM 637 O O . VAL A 1 83 ? -29.571 5.058 20.533 1.00 86.50 83 VAL A O 1
ATOM 640 N N . ASP A 1 84 ? -31.249 3.729 19.789 1.00 78.94 84 ASP A N 1
ATOM 641 C CA . ASP A 1 84 ? -31.942 3.612 21.080 1.00 78.94 84 ASP A CA 1
ATOM 642 C C . ASP A 1 84 ? -31.361 2.477 21.928 1.00 78.94 84 ASP A C 1
ATOM 644 O O . ASP A 1 84 ? -30.942 2.699 23.060 1.00 78.94 84 ASP A O 1
ATOM 648 N N . ASP A 1 85 ? -31.289 1.264 21.366 1.00 82.12 85 ASP A N 1
ATOM 649 C CA . ASP A 1 85 ? -30.686 0.097 22.015 1.00 82.12 85 ASP A CA 1
ATOM 650 C C . ASP A 1 85 ? -29.313 -0.225 21.405 1.00 82.12 85 ASP A C 1
ATOM 652 O O . ASP A 1 85 ? -29.155 -0.389 20.191 1.00 82.12 85 ASP A O 1
ATOM 656 N N . GLN A 1 86 ? -28.303 -0.322 22.271 1.00 86.38 86 GLN A N 1
ATOM 657 C CA . GLN A 1 86 ? -26.918 -0.625 21.913 1.00 86.38 86 GLN A CA 1
ATOM 658 C C . GLN A 1 86 ? -26.504 -2.068 22.234 1.00 86.38 86 GLN A C 1
ATOM 660 O O . GLN A 1 86 ? -25.332 -2.408 22.061 1.00 86.38 86 GLN A O 1
ATOM 665 N N . SER A 1 87 ? -27.430 -2.935 22.655 1.00 88.56 87 SER A N 1
ATOM 666 C CA . SER A 1 87 ? -27.170 -4.364 22.890 1.00 88.56 87 SER A CA 1
ATOM 667 C C . SER A 1 87 ? -26.493 -5.029 21.681 1.00 88.56 87 SER A C 1
ATOM 669 O O . SER A 1 87 ? -25.443 -5.658 21.803 1.00 88.56 87 SER A O 1
ATOM 671 N N . VAL A 1 88 ? -26.997 -4.754 20.477 1.00 91.38 88 VAL A N 1
ATOM 672 C CA . VAL A 1 88 ? -26.450 -5.269 19.211 1.00 91.38 88 VAL A CA 1
ATOM 673 C C . VAL A 1 88 ? -25.042 -4.739 18.906 1.00 91.38 88 VAL A C 1
ATOM 675 O O . VAL A 1 88 ? -24.238 -5.432 18.283 1.00 91.38 88 VAL A O 1
ATOM 678 N N . ILE A 1 89 ? -24.703 -3.528 19.366 1.00 91.88 89 ILE A N 1
ATOM 679 C CA . ILE A 1 89 ? -23.350 -2.966 19.221 1.00 91.88 89 ILE A CA 1
ATOM 680 C C . ILE A 1 89 ? -22.348 -3.780 20.043 1.00 91.88 89 ILE A C 1
ATOM 682 O O . ILE A 1 89 ? -21.235 -4.028 19.576 1.00 91.88 89 ILE A O 1
ATOM 686 N N . ALA A 1 90 ? -22.736 -4.196 21.251 1.00 90.94 90 ALA A N 1
ATOM 687 C CA . ALA A 1 90 ? -21.878 -4.965 22.144 1.00 90.94 90 ALA A CA 1
ATOM 688 C C . ALA A 1 90 ? -21.570 -6.371 21.602 1.00 90.94 90 ALA A C 1
ATOM 690 O O . ALA A 1 90 ? -20.459 -6.864 21.812 1.00 90.94 90 ALA A O 1
ATOM 691 N N . ASP A 1 91 ? -22.515 -6.982 20.882 1.00 91.38 91 ASP A N 1
ATOM 692 C CA . ASP A 1 91 ? -22.452 -8.387 20.458 1.00 91.38 91 ASP A CA 1
ATOM 693 C C . ASP A 1 91 ? -21.899 -8.619 19.043 1.00 91.38 91 ASP A C 1
ATOM 695 O O . ASP A 1 91 ? -21.586 -9.757 18.689 1.00 91.38 91 ASP A O 1
ATOM 699 N N . ALA A 1 92 ? -21.737 -7.568 18.235 1.00 94.06 92 ALA A N 1
ATOM 700 C CA . ALA A 1 92 ? -21.184 -7.693 16.886 1.00 94.06 92 ALA A CA 1
ATOM 701 C C . ALA A 1 92 ? -19.756 -8.285 16.893 1.00 94.06 92 ALA A C 1
ATOM 703 O O . ALA A 1 92 ? -18.939 -7.950 17.749 1.00 94.06 92 ALA A O 1
ATOM 704 N N . GLU A 1 93 ? -19.402 -9.122 15.909 1.00 94.00 93 GLU A N 1
ATOM 705 C CA . GLU A 1 93 ? -18.041 -9.684 15.784 1.00 94.00 93 GLU A CA 1
ATOM 706 C C . GLU A 1 93 ? -17.033 -8.665 15.210 1.00 94.00 93 GLU A C 1
ATOM 708 O O . GLU A 1 93 ? -15.867 -8.611 15.618 1.00 94.00 93 GLU A O 1
ATOM 713 N N . GLU A 1 94 ? -17.479 -7.832 14.273 1.00 97.38 94 GLU A N 1
ATOM 714 C CA . GLU A 1 94 ? -16.743 -6.726 13.672 1.00 97.38 94 GLU A CA 1
ATOM 715 C C . GLU A 1 94 ? -17.581 -5.448 13.755 1.00 97.38 94 GLU A C 1
ATOM 717 O O . GLU A 1 94 ? -18.675 -5.363 13.200 1.00 97.38 94 GLU A O 1
ATOM 722 N N . LEU A 1 95 ? -17.042 -4.436 14.430 1.00 96.81 95 LEU A N 1
ATOM 723 C CA . LEU A 1 95 ? -17.739 -3.200 14.743 1.00 96.81 95 LEU A CA 1
ATOM 724 C C . LEU A 1 95 ? -16.953 -1.983 14.253 1.00 96.81 95 LEU A C 1
ATOM 726 O O . LEU A 1 95 ? -15.792 -1.773 14.611 1.00 96.81 95 LEU A O 1
ATOM 730 N N . HIS A 1 96 ? -17.620 -1.120 13.492 1.00 95.50 96 HIS A N 1
ATOM 731 C CA . HIS A 1 96 ? -17.083 0.173 13.074 1.00 95.50 96 HIS A CA 1
ATOM 732 C C . HIS A 1 96 ? -18.058 1.282 13.440 1.00 95.50 96 HIS A C 1
ATOM 734 O O . HIS A 1 96 ? -19.143 1.366 12.873 1.00 95.50 96 HIS A O 1
ATOM 740 N N . VAL A 1 97 ? -17.656 2.163 14.349 1.00 93.56 97 VAL A N 1
ATOM 741 C CA . VAL A 1 97 ? -18.459 3.292 14.818 1.00 93.56 97 VAL A CA 1
ATOM 742 C C . VAL A 1 97 ? -17.804 4.599 14.387 1.00 93.56 97 VAL A C 1
ATOM 744 O O . VAL A 1 97 ? -16.635 4.870 14.674 1.00 93.56 97 VAL A O 1
ATOM 747 N N . HIS A 1 98 ? -18.564 5.431 13.689 1.00 92.38 98 HIS A N 1
ATOM 748 C CA . HIS A 1 98 ? -18.153 6.751 13.240 1.00 92.38 98 HIS A CA 1
ATOM 749 C C . HIS A 1 98 ? -19.252 7.764 13.548 1.00 92.38 98 HIS A C 1
ATOM 751 O O . HIS A 1 98 ? -20.366 7.608 13.065 1.00 92.38 98 HIS A O 1
ATOM 757 N N . GLU A 1 99 ? -18.971 8.827 14.302 1.00 89.50 99 GLU A N 1
ATOM 758 C CA . GLU A 1 99 ? -19.966 9.884 14.562 1.00 89.50 99 GLU A CA 1
ATOM 759 C C . GLU A 1 99 ? -21.306 9.388 15.163 1.00 89.50 99 GLU A C 1
ATOM 761 O O . GLU A 1 99 ? -22.353 9.980 14.896 1.00 89.50 99 GLU A O 1
ATOM 766 N N . ALA A 1 100 ? -21.286 8.323 15.968 1.00 88.88 100 ALA A N 1
ATOM 767 C CA . ALA A 1 100 ? -22.468 7.729 16.606 1.00 88.88 100 ALA A CA 1
ATOM 768 C C . ALA A 1 100 ? -22.279 7.622 18.134 1.00 88.88 100 ALA A C 1
ATOM 770 O O . ALA A 1 100 ? -21.127 7.695 18.586 1.00 88.88 100 ALA A O 1
ATOM 771 N N . PRO A 1 101 ? -23.361 7.502 18.929 1.00 87.81 101 PRO A N 1
ATOM 772 C CA . PRO A 1 101 ? -23.245 7.314 20.368 1.00 87.81 101 PRO A CA 1
ATOM 773 C C . PRO A 1 101 ? -22.668 5.936 20.701 1.00 87.81 101 PRO A C 1
ATOM 775 O O . PRO A 1 101 ? -22.835 4.978 19.946 1.00 87.81 101 PRO A O 1
ATOM 778 N N . LEU A 1 102 ? -21.958 5.866 21.825 1.00 89.75 102 LEU A N 1
ATOM 779 C CA . LEU A 1 102 ? -21.438 4.627 22.392 1.00 89.75 102 LEU A CA 1
ATOM 780 C C . LEU A 1 102 ? -21.586 4.702 23.909 1.00 89.75 102 LEU A C 1
ATOM 782 O O . LEU A 1 102 ? -20.817 5.396 24.564 1.00 89.75 102 LEU A O 1
ATOM 786 N N . GLU A 1 103 ? -22.583 4.004 24.430 1.00 89.62 103 GLU A N 1
ATOM 787 C CA . GLU A 1 103 ? -22.968 3.981 25.845 1.00 89.62 103 GLU A CA 1
ATOM 788 C C . GLU A 1 103 ? -22.610 2.646 26.503 1.00 89.62 103 GLU A C 1
ATOM 790 O O . GLU A 1 103 ? -22.442 2.579 27.719 1.00 89.62 103 GLU A O 1
ATOM 795 N N . THR A 1 104 ? -22.433 1.585 25.706 1.00 89.88 104 THR A N 1
ATOM 796 C CA . THR A 1 104 ? -21.958 0.298 26.222 1.00 89.88 104 THR A CA 1
ATOM 797 C C . THR A 1 104 ? -20.495 0.381 26.656 1.00 89.88 104 THR A C 1
ATOM 799 O O . THR A 1 104 ? -19.631 0.902 25.942 1.00 89.88 104 THR A O 1
ATOM 802 N N . ASP A 1 105 ? -20.201 -0.163 27.835 1.00 93.06 105 ASP A N 1
ATOM 803 C CA . ASP A 1 105 ? -18.849 -0.231 28.386 1.00 93.06 105 ASP A CA 1
ATOM 804 C C . ASP A 1 105 ? -18.067 -1.454 27.892 1.00 93.06 105 ASP A C 1
ATOM 806 O O . ASP A 1 105 ? -16.866 -1.548 28.139 1.00 93.06 105 ASP A O 1
ATOM 810 N N . THR A 1 106 ? -18.716 -2.383 27.187 1.00 95.56 106 THR A N 1
ATOM 811 C CA . THR A 1 106 ? -18.123 -3.654 26.770 1.00 95.56 106 THR A CA 1
ATOM 812 C C . THR A 1 106 ? -18.462 -3.952 25.316 1.00 95.56 106 THR A C 1
ATOM 814 O O . THR A 1 106 ? -19.620 -3.921 24.907 1.00 95.56 106 THR A O 1
ATOM 817 N N . LEU A 1 107 ? -17.427 -4.256 24.532 1.00 96.19 107 LEU A N 1
ATOM 818 C CA . LEU A 1 107 ? -17.508 -4.604 23.117 1.00 96.19 107 LEU A CA 1
ATOM 819 C C . LEU A 1 107 ? -16.886 -5.986 22.901 1.00 96.19 107 LEU A C 1
ATOM 821 O O . LEU A 1 107 ? -15.667 -6.144 22.994 1.00 96.19 107 LEU A O 1
ATOM 825 N N . ASN A 1 108 ? -17.709 -6.988 22.590 1.00 95.44 108 ASN A N 1
ATOM 826 C CA . ASN A 1 108 ? -17.274 -8.378 22.403 1.00 95.44 108 ASN A CA 1
ATOM 827 C C . ASN A 1 108 ? -16.661 -8.650 21.019 1.00 95.44 108 ASN A C 1
ATOM 829 O O . ASN A 1 108 ? -16.189 -9.761 20.762 1.00 95.44 108 ASN A O 1
ATOM 833 N N . ALA A 1 109 ? -16.622 -7.634 20.158 1.00 96.81 109 ALA A N 1
ATOM 834 C CA . ALA A 1 109 ? -16.056 -7.680 18.820 1.00 96.81 109 ALA A CA 1
ATOM 835 C C . ALA A 1 109 ? -14.562 -8.048 18.797 1.00 96.81 109 ALA A C 1
ATOM 837 O O . ALA A 1 109 ? -13.746 -7.569 19.590 1.00 96.81 109 ALA A O 1
ATOM 838 N N . LYS A 1 110 ? -14.175 -8.840 1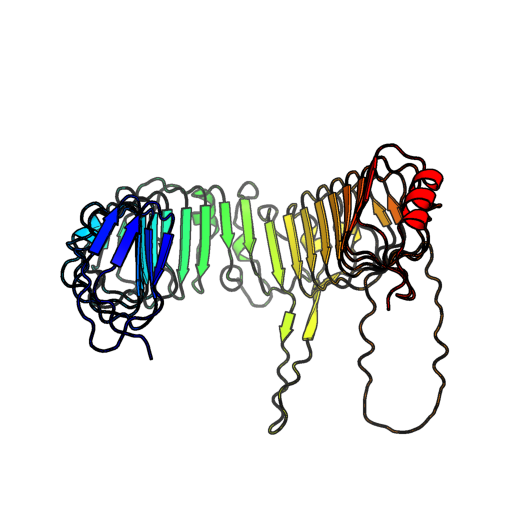7.793 1.00 97.31 110 LYS A N 1
ATOM 839 C CA . LYS A 1 110 ? -12.773 -9.139 17.465 1.00 97.31 110 LYS A CA 1
ATOM 840 C C . LYS A 1 110 ? -12.092 -7.975 16.757 1.00 97.31 110 LYS A C 1
ATOM 842 O O . LYS A 1 110 ? -10.877 -7.812 16.888 1.00 97.31 110 LYS A O 1
ATOM 847 N N . ARG A 1 111 ? -12.845 -7.196 15.978 1.00 97.88 111 ARG A N 1
ATOM 848 C CA . ARG A 1 111 ? -12.336 -6.056 15.206 1.00 97.88 111 ARG A CA 1
ATOM 849 C C . ARG A 1 111 ? -13.170 -4.830 15.530 1.00 97.88 111 ARG A C 1
ATOM 851 O O . ARG A 1 111 ? -14.352 -4.802 15.217 1.00 97.88 111 ARG A O 1
ATOM 858 N N . VAL A 1 112 ? -12.552 -3.825 16.140 1.00 97.06 112 VAL A N 1
ATOM 859 C CA . VAL A 1 112 ? -13.239 -2.601 16.567 1.00 97.06 112 VAL A CA 1
ATOM 860 C C . VAL A 1 112 ? -12.553 -1.390 15.967 1.00 97.06 112 VAL A C 1
ATOM 862 O O . VAL A 1 112 ? -11.353 -1.221 16.155 1.00 97.06 112 VAL A O 1
ATOM 865 N N . THR A 1 113 ? -13.306 -0.527 15.287 1.00 95.56 113 THR A N 1
ATOM 866 C CA . THR A 1 113 ? -12.840 0.800 14.863 1.00 95.56 113 THR A CA 1
ATOM 867 C C . THR A 1 113 ? -13.788 1.869 15.370 1.00 95.56 113 THR A C 1
ATOM 869 O O . THR A 1 113 ? -14.967 1.850 15.035 1.00 95.56 113 THR A O 1
ATOM 872 N N . LEU A 1 114 ? -13.281 2.834 16.130 1.00 93.75 114 LEU A N 1
ATOM 873 C CA . LEU A 1 114 ? -14.079 3.919 16.689 1.00 93.75 114 LEU A CA 1
ATOM 874 C C . LEU A 1 114 ? -13.548 5.270 16.215 1.00 93.75 114 LEU A C 1
ATOM 876 O O . LEU A 1 114 ? -12.343 5.502 16.225 1.00 93.75 114 LEU A O 1
ATOM 880 N N . SER A 1 115 ? -14.423 6.197 15.833 1.00 91.12 115 SER A N 1
ATOM 881 C CA . SER A 1 115 ? -14.040 7.551 15.414 1.00 91.12 115 SER A CA 1
ATOM 882 C C . SER A 1 115 ? -15.164 8.555 15.663 1.00 91.12 115 SER A C 1
ATOM 884 O O . SER A 1 115 ? -16.332 8.232 15.476 1.00 91.12 115 SER A O 1
ATOM 886 N N . PHE A 1 116 ? -14.819 9.776 16.077 1.00 85.62 116 PHE A N 1
ATOM 887 C CA . PHE A 1 116 ? -15.778 10.848 16.391 1.00 85.62 116 PHE A CA 1
ATOM 888 C C . PHE A 1 116 ? -17.000 10.403 17.222 1.00 85.62 116 PHE A C 1
ATOM 890 O O . PHE A 1 116 ? -18.109 10.856 16.959 1.00 85.62 116 PHE A O 1
ATOM 897 N N . VAL A 1 117 ? -16.827 9.497 18.185 1.00 84.75 117 VAL A N 1
ATOM 898 C CA . VAL A 1 117 ? -17.944 9.006 19.007 1.00 84.75 117 VAL A CA 1
ATOM 899 C C . VAL A 1 117 ? -18.597 10.174 19.757 1.00 84.75 117 VAL A C 1
ATOM 901 O O . VAL A 1 117 ? -17.904 11.080 20.221 1.00 84.75 117 VAL A O 1
ATOM 904 N N . LYS A 1 118 ? -19.933 10.186 19.802 1.00 78.19 118 LYS A N 1
ATOM 905 C CA . LYS A 1 118 ? -20.750 11.256 20.401 1.00 78.19 118 LYS A CA 1
ATOM 906 C C . LYS A 1 118 ? -21.356 10.797 21.734 1.00 78.19 118 LYS A C 1
ATOM 908 O O . LYS A 1 118 ? -21.399 9.605 22.009 1.00 78.19 118 LYS A O 1
ATOM 913 N N . GLY A 1 119 ? -21.870 11.745 22.517 1.00 77.62 119 GLY A N 1
ATOM 914 C CA . GLY A 1 119 ? -22.589 11.465 23.765 1.00 77.62 119 GLY A CA 1
ATOM 915 C C . GLY A 1 119 ? -21.683 11.173 24.965 1.00 77.62 119 GLY A C 1
ATOM 916 O O . GLY A 1 119 ? -20.472 11.407 24.916 1.00 77.62 119 GLY A O 1
ATOM 917 N N . ASP A 1 120 ? -22.296 10.677 26.039 1.00 80.88 120 ASP A N 1
ATOM 918 C CA . ASP A 1 120 ? -21.631 10.336 27.299 1.00 80.88 120 ASP A CA 1
ATOM 919 C C . ASP A 1 120 ? -20.901 8.994 27.177 1.00 80.88 120 ASP A C 1
ATOM 921 O O . ASP A 1 120 ? -21.368 7.946 27.619 1.00 80.88 120 ASP A O 1
ATOM 925 N N . VAL A 1 121 ? -19.730 9.030 26.538 1.00 86.12 121 VAL A N 1
ATOM 926 C CA . VAL A 1 121 ? -18.886 7.843 26.365 1.00 86.12 121 VAL A CA 1
ATOM 927 C C . VAL A 1 121 ? -18.447 7.308 27.733 1.00 86.12 121 VAL A C 1
ATOM 929 O O . VAL A 1 121 ? -17.899 8.082 28.531 1.00 86.12 121 VAL A O 1
ATOM 932 N N . PRO A 1 122 ? -18.591 5.995 28.001 1.00 89.44 122 PRO A N 1
ATOM 933 C CA . PRO A 1 122 ? -18.119 5.385 29.232 1.00 89.44 122 PRO A CA 1
ATOM 934 C C . PRO A 1 122 ? -16.663 5.737 29.525 1.00 89.44 122 PRO A C 1
ATOM 936 O O . PRO A 1 122 ? -15.791 5.685 28.654 1.00 89.44 122 PRO A O 1
ATOM 939 N N . ALA A 1 123 ? -16.366 6.028 30.792 1.00 90.81 123 ALA A N 1
ATOM 940 C CA . ALA A 1 123 ? -14.999 6.316 31.231 1.00 90.81 123 ALA A CA 1
ATOM 941 C C . ALA A 1 123 ? -14.040 5.137 30.985 1.00 90.81 123 ALA A C 1
ATOM 943 O O . ALA A 1 123 ? -12.819 5.303 30.962 1.00 90.81 123 ALA A O 1
ATOM 944 N N . ARG A 1 124 ? -14.573 3.926 30.813 1.00 93.19 124 ARG A N 1
ATOM 945 C CA . ARG A 1 124 ? -13.804 2.715 30.562 1.00 93.19 124 ARG A CA 1
ATOM 946 C C . ARG A 1 124 ? -14.548 1.832 29.568 1.00 93.19 124 ARG A C 1
ATOM 948 O O . ARG A 1 124 ? -15.716 1.553 29.782 1.00 93.19 124 ARG A O 1
ATOM 955 N N . ILE A 1 125 ? -13.849 1.385 28.525 1.00 94.44 125 ILE A N 1
ATOM 956 C CA . ILE A 1 125 ? -14.386 0.484 27.499 1.00 94.44 125 ILE A CA 1
ATOM 957 C C . ILE A 1 125 ? -13.553 -0.799 27.487 1.00 94.44 125 ILE A C 1
ATOM 959 O O . ILE A 1 125 ? -12.328 -0.758 27.340 1.00 94.44 125 ILE A O 1
ATOM 963 N N . HIS A 1 126 ? -14.212 -1.935 27.661 1.00 96.56 126 HIS A N 1
ATOM 964 C CA . HIS A 1 126 ? -13.652 -3.275 27.707 1.00 96.56 126 HIS A CA 1
ATOM 965 C C . HIS A 1 126 ? -13.781 -3.957 26.346 1.00 96.56 126 HIS A C 1
ATOM 967 O O . HIS A 1 126 ? -14.861 -3.999 25.767 1.00 96.56 126 HIS A O 1
ATOM 973 N N . LEU A 1 127 ? -12.676 -4.509 25.842 1.00 97.06 127 LEU A N 1
ATOM 974 C CA . LEU A 1 127 ? -12.630 -5.197 24.553 1.00 97.06 127 LEU A CA 1
ATOM 975 C C . LEU A 1 127 ? -12.022 -6.601 24.715 1.00 97.06 127 LEU A C 1
ATOM 977 O O . LEU A 1 127 ? -10.910 -6.842 24.246 1.00 97.06 127 LEU A O 1
ATOM 981 N N . PRO A 1 128 ? -12.690 -7.533 25.418 1.00 96.38 128 PRO A N 1
ATOM 982 C CA . PRO A 1 128 ? -12.085 -8.794 25.859 1.00 96.38 128 PRO A CA 1
ATOM 983 C C . PRO A 1 128 ? -11.632 -9.722 24.720 1.00 96.38 128 PRO A C 1
ATOM 985 O O . PRO A 1 128 ? -10.707 -10.505 24.917 1.00 96.38 128 PRO A O 1
ATOM 988 N N . ASN A 1 129 ? -12.237 -9.610 23.533 1.00 96.94 129 ASN A N 1
ATOM 989 C CA . ASN A 1 129 ? -11.954 -10.476 22.381 1.00 96.94 129 ASN A CA 1
ATOM 990 C C . ASN A 1 129 ? -11.192 -9.763 21.253 1.00 96.94 129 ASN A C 1
ATOM 992 O O . ASN A 1 129 ? -10.974 -10.349 20.188 1.00 96.94 129 ASN A O 1
ATOM 996 N N . ALA A 1 130 ? -10.814 -8.494 21.443 1.00 97.38 130 ALA A N 1
ATOM 997 C CA . ALA A 1 130 ? -10.262 -7.689 20.363 1.00 97.38 130 ALA A CA 1
ATOM 998 C C . ALA A 1 130 ? -8.884 -8.192 19.915 1.00 97.38 130 ALA A C 1
ATOM 1000 O O . ALA A 1 130 ? -7.896 -8.134 20.645 1.00 97.38 130 ALA A O 1
ATOM 1001 N N . THR A 1 131 ? -8.815 -8.605 18.654 1.00 97.69 131 THR A N 1
ATOM 1002 C CA . THR A 1 131 ? -7.566 -8.858 17.925 1.00 97.69 131 THR A CA 1
ATOM 1003 C C . THR A 1 131 ? -7.137 -7.623 17.135 1.00 97.69 131 THR A C 1
ATOM 1005 O O . THR A 1 131 ? -5.949 -7.425 16.898 1.00 97.69 131 THR A O 1
ATOM 1008 N N . HIS A 1 132 ? -8.088 -6.764 16.752 1.00 98.12 132 HIS A N 1
ATOM 1009 C CA . HIS A 1 132 ? -7.834 -5.522 16.031 1.00 98.12 132 HIS A CA 1
ATOM 1010 C C . HIS A 1 132 ? -8.559 -4.363 16.710 1.00 98.12 132 HIS A C 1
ATOM 1012 O O . HIS A 1 132 ? -9.777 -4.402 16.887 1.00 98.12 132 HIS A O 1
ATOM 1018 N N . PHE A 1 133 ? -7.814 -3.312 17.038 1.00 97.25 133 PHE A N 1
ATOM 1019 C CA . PHE A 1 133 ? -8.352 -2.097 17.633 1.00 97.25 133 PHE A CA 1
ATOM 1020 C C . PHE A 1 133 ? -7.919 -0.867 16.836 1.00 97.25 133 PHE A C 1
ATOM 1022 O O . PHE A 1 133 ? -6.731 -0.633 16.623 1.00 97.25 133 PHE A O 1
ATOM 1029 N N . GLY A 1 134 ? -8.890 -0.073 16.407 1.00 95.19 134 GLY A N 1
ATOM 1030 C CA . GLY A 1 134 ? -8.718 1.162 15.663 1.00 95.19 134 GLY A CA 1
ATOM 1031 C C . GLY A 1 134 ? -9.346 2.334 16.405 1.00 95.19 134 GLY A C 1
ATOM 1032 O O . GLY A 1 134 ? -10.540 2.331 16.687 1.00 95.19 134 GLY A O 1
ATOM 1033 N N . LEU A 1 135 ? -8.559 3.371 16.659 1.00 93.00 135 LEU A N 1
ATOM 1034 C CA . LEU A 1 135 ? -9.023 4.654 17.164 1.00 93.00 135 LEU A CA 1
ATOM 1035 C C . LEU A 1 135 ? -8.764 5.709 16.091 1.00 93.00 135 LEU A C 1
ATOM 1037 O O . LEU A 1 135 ? -7.623 6.085 15.853 1.00 93.00 135 LEU A O 1
ATOM 1041 N N . GLY A 1 136 ? -9.805 6.141 15.391 1.00 88.19 136 GLY A N 1
ATOM 1042 C CA . GLY A 1 136 ? -9.741 7.187 14.378 1.00 88.19 136 GLY A CA 1
ATOM 1043 C C . GLY A 1 136 ? -9.894 8.592 14.954 1.00 88.19 136 GLY A C 1
ATOM 1044 O O . GLY A 1 136 ? -10.115 8.780 16.155 1.00 88.19 136 GLY A O 1
ATOM 1045 N N . TYR A 1 137 ? -9.818 9.580 14.055 1.00 81.25 137 TYR A N 1
ATOM 1046 C CA . TYR A 1 137 ? -9.937 10.991 14.408 1.00 81.25 137 TYR A CA 1
ATOM 1047 C C . TYR A 1 137 ? -11.252 11.230 15.164 1.00 81.25 137 TYR A C 1
ATOM 1049 O O . TYR A 1 137 ? -12.275 10.612 14.871 1.00 81.25 137 TYR A O 1
ATOM 1057 N N . GLY A 1 138 ? -11.207 12.082 16.180 1.00 71.69 138 GLY A N 1
ATOM 1058 C CA . GLY A 1 138 ? -12.327 12.340 17.075 1.00 71.69 138 GLY A CA 1
ATOM 1059 C C . GLY A 1 138 ? -11.866 13.125 18.291 1.00 71.69 138 GLY A C 1
ATOM 1060 O O . GLY A 1 138 ? -10.692 13.055 18.653 1.00 71.69 138 GLY A O 1
ATOM 1061 N N . SER A 1 139 ? -12.778 13.879 18.903 1.00 61.00 139 SER A N 1
ATOM 1062 C CA . SER A 1 139 ? -12.538 14.437 20.232 1.00 61.00 139 SER A CA 1
ATOM 1063 C C . SER A 1 139 ? -12.805 13.325 21.236 1.00 61.00 139 SER A C 1
ATOM 1065 O O . SER A 1 139 ? -13.932 13.107 21.665 1.00 61.00 139 SER A O 1
ATOM 1067 N N . TRP A 1 140 ? -11.768 12.549 21.521 1.00 72.12 140 TRP A N 1
ATOM 1068 C CA . TRP A 1 140 ? -11.813 11.562 22.585 1.00 72.12 140 TRP A CA 1
ATOM 1069 C C . TRP A 1 140 ? -11.476 12.275 23.879 1.00 72.12 140 TRP A C 1
ATOM 1071 O O . TRP A 1 140 ? -10.420 12.905 23.970 1.00 72.12 140 TRP A O 1
ATOM 1081 N N . SER A 1 141 ? -12.339 12.179 24.891 1.00 63.81 141 SER A N 1
ATOM 1082 C CA . SER A 1 141 ? -11.935 12.661 26.205 1.00 63.81 141 SER A CA 1
ATOM 1083 C C . SER A 1 141 ? -10.706 11.852 26.636 1.00 63.81 141 SER A C 1
ATOM 1085 O O . SER A 1 141 ? -10.660 10.624 26.509 1.00 63.81 141 SER A O 1
ATOM 1087 N N . THR A 1 142 ? -9.675 12.534 27.131 1.00 68.00 142 THR A N 1
ATOM 1088 C CA . THR A 1 142 ? -8.447 11.895 27.639 1.00 68.00 142 THR A CA 1
ATOM 1089 C C . THR A 1 142 ? -8.717 10.972 28.833 1.00 68.00 142 THR A C 1
ATOM 1091 O O . THR A 1 142 ? -7.821 10.261 29.285 1.00 68.00 142 THR A O 1
ATOM 1094 N N . HIS A 1 143 ? -9.954 10.971 29.333 1.00 76.56 143 HIS A N 1
ATOM 1095 C CA . HIS A 1 143 ? -10.436 10.169 30.442 1.00 76.56 143 HIS A CA 1
ATOM 1096 C C . HIS A 1 143 ? -10.974 8.795 30.019 1.00 76.56 143 HIS A C 1
ATOM 1098 O O . HIS A 1 143 ? -11.061 7.923 30.881 1.00 76.56 143 HIS A O 1
ATOM 1104 N N . VAL A 1 144 ? -11.292 8.562 28.735 1.00 87.50 144 VAL A N 1
ATOM 1105 C CA . VAL A 1 144 ? -11.742 7.233 28.283 1.00 87.50 144 VAL A CA 1
ATOM 1106 C C . VAL A 1 144 ? -10.572 6.255 28.298 1.00 87.50 144 VAL A C 1
ATOM 1108 O O . VAL A 1 144 ? -9.582 6.424 27.583 1.00 87.50 144 VAL A O 1
ATOM 1111 N N . LYS A 1 145 ? -10.694 5.187 29.085 1.00 91.50 145 LYS A N 1
ATOM 1112 C CA . LYS A 1 145 ? -9.704 4.114 29.169 1.00 91.50 145 LYS A CA 1
ATOM 1113 C C . LYS A 1 145 ? -10.162 2.883 28.395 1.00 91.50 145 LYS A C 1
ATOM 1115 O O . LYS A 1 145 ? -11.077 2.184 28.819 1.00 91.50 145 LYS A O 1
ATOM 1120 N N . PHE A 1 146 ? -9.440 2.543 27.337 1.00 93.69 146 PHE A N 1
ATOM 1121 C CA . PHE A 1 146 ? -9.630 1.278 26.630 1.00 93.69 146 PHE A CA 1
ATOM 1122 C C . PHE A 1 146 ? -8.858 0.146 27.318 1.00 93.69 146 PHE A C 1
ATOM 1124 O O . PHE A 1 146 ? -7.675 0.289 27.647 1.00 93.69 146 PHE A O 1
ATOM 1131 N N . VAL A 1 147 ? -9.528 -0.982 27.538 1.00 96.31 147 VAL A N 1
ATOM 1132 C CA . VAL A 1 147 ? -8.953 -2.203 28.108 1.00 96.31 147 VAL A CA 1
ATOM 1133 C C . VAL A 1 147 ? -8.933 -3.277 27.036 1.00 96.31 147 VAL A C 1
ATOM 1135 O O . VAL A 1 147 ? -9.962 -3.866 26.718 1.00 96.31 147 VAL A O 1
ATOM 1138 N N . LEU A 1 148 ? -7.743 -3.499 26.485 1.00 96.88 148 LEU A N 1
ATOM 1139 C CA . LEU A 1 148 ? -7.484 -4.513 25.471 1.00 96.88 148 LEU A CA 1
ATOM 1140 C C . LEU A 1 148 ? -7.017 -5.829 26.111 1.00 96.88 148 LEU A C 1
ATOM 1142 O O . LEU A 1 148 ? -6.532 -5.814 27.251 1.00 96.88 148 LEU A O 1
ATOM 1146 N N . PRO A 1 149 ? -7.089 -6.951 25.378 1.00 96.69 149 PRO A N 1
ATOM 1147 C CA . PRO A 1 149 ? -6.437 -8.187 25.777 1.00 96.69 149 PRO A CA 1
ATOM 1148 C C . PRO A 1 149 ? -4.913 -7.990 25.852 1.00 96.69 149 PRO A C 1
ATOM 1150 O O . PRO A 1 149 ? -4.369 -7.084 25.211 1.00 96.69 149 PRO A O 1
ATOM 1153 N N . PRO A 1 150 ? -4.185 -8.843 26.594 1.00 95.25 150 PRO A N 1
ATOM 1154 C CA . PRO A 1 150 ? -2.730 -8.744 26.702 1.00 95.25 150 PRO A CA 1
ATOM 1155 C C . PRO A 1 150 ? -2.014 -8.762 25.345 1.00 95.25 150 PRO A C 1
ATOM 1157 O O . PRO A 1 150 ? -1.053 -8.019 25.134 1.00 95.25 150 PRO A O 1
ATOM 1160 N N . ARG A 1 151 ? -2.503 -9.585 24.411 1.00 97.06 151 ARG A N 1
ATOM 1161 C CA . ARG A 1 151 ? -1.947 -9.750 23.066 1.00 97.06 151 ARG A CA 1
ATOM 1162 C C . ARG A 1 151 ? -2.983 -9.370 22.022 1.00 97.06 151 ARG A C 1
ATOM 1164 O O . ARG A 1 151 ? -4.087 -9.902 22.037 1.00 97.06 151 ARG A O 1
ATOM 1171 N N . VAL A 1 152 ? -2.605 -8.470 2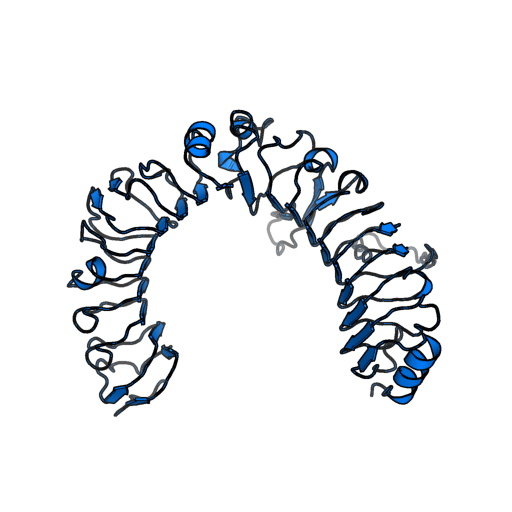1.123 1.00 96.88 152 VAL A N 1
ATOM 1172 C CA . VAL A 1 152 ? -3.476 -7.934 20.069 1.00 96.88 152 VAL A CA 1
ATOM 1173 C C . VAL A 1 152 ? -2.731 -8.007 18.741 1.00 96.88 152 VAL A C 1
ATOM 1175 O O . VAL A 1 152 ? -1.543 -7.721 18.687 1.00 96.88 152 VAL A O 1
ATOM 1178 N N . ASP A 1 153 ? -3.382 -8.355 17.639 1.00 97.81 153 ASP A N 1
ATOM 1179 C CA . ASP A 1 153 ? -2.689 -8.408 16.349 1.00 97.81 153 ASP A CA 1
ATOM 1180 C C . ASP A 1 153 ? -2.380 -7.009 15.824 1.00 97.81 153 ASP A C 1
ATOM 1182 O O . ASP A 1 153 ? -1.300 -6.751 15.290 1.00 97.81 153 ASP A O 1
ATOM 1186 N N . THR A 1 154 ? -3.334 -6.085 15.906 1.00 98.00 154 THR A N 1
ATOM 1187 C CA . THR A 1 154 ? -3.156 -4.747 15.337 1.00 98.00 154 THR A CA 1
ATOM 1188 C C . THR A 1 154 ? -3.829 -3.679 16.172 1.00 98.00 154 THR A C 1
ATOM 1190 O O . THR A 1 154 ? -5.019 -3.748 16.468 1.00 98.00 154 THR A O 1
ATOM 1193 N N . ILE A 1 155 ? -3.061 -2.644 16.491 1.00 97.38 155 ILE A N 1
ATOM 1194 C CA . ILE A 1 155 ? -3.546 -1.423 17.120 1.00 97.38 155 ILE A CA 1
ATOM 1195 C C . ILE A 1 155 ? -3.286 -0.278 16.144 1.00 97.38 155 ILE A C 1
ATOM 1197 O O . ILE A 1 155 ? -2.158 -0.080 15.707 1.00 97.38 155 ILE A O 1
ATOM 1201 N N . THR A 1 156 ? -4.316 0.477 15.779 1.00 95.69 156 THR A N 1
ATOM 1202 C CA . THR A 1 156 ? -4.211 1.659 14.916 1.00 95.69 156 THR A CA 1
ATOM 1203 C C . THR A 1 156 ? -4.741 2.868 15.663 1.00 95.69 156 THR A C 1
ATOM 1205 O O . THR A 1 156 ? -5.903 2.880 16.046 1.00 95.69 156 THR A O 1
ATOM 1208 N N . ILE A 1 157 ? -3.924 3.899 15.850 1.00 93.38 157 ILE A N 1
ATOM 1209 C CA . ILE A 1 157 ? -4.315 5.144 16.511 1.00 93.38 157 ILE A CA 1
ATOM 1210 C C . ILE A 1 157 ? -4.077 6.297 15.540 1.00 93.38 157 ILE A C 1
ATOM 1212 O O . ILE A 1 157 ? -2.939 6.617 15.215 1.00 93.38 157 ILE A O 1
ATOM 1216 N N . ARG A 1 158 ? -5.152 6.934 15.086 1.00 89.75 158 ARG A N 1
ATOM 1217 C CA . ARG A 1 158 ? -5.161 8.132 14.245 1.00 89.75 158 ARG A CA 1
ATOM 1218 C C . ARG A 1 158 ? -5.904 9.225 14.989 1.00 89.75 158 ARG A C 1
ATOM 1220 O O . ARG A 1 158 ? -7.105 9.380 14.820 1.00 89.75 158 ARG A O 1
ATOM 1227 N N . SER A 1 159 ? -5.220 9.933 15.875 1.00 79.88 159 SER A N 1
ATOM 1228 C CA . SER A 1 159 ? -5.871 10.853 16.808 1.00 79.88 159 SER A CA 1
ATOM 1229 C C . SER A 1 159 ? -5.035 12.106 17.026 1.00 79.88 159 SER A C 1
ATOM 1231 O O . SER A 1 159 ? -3.805 12.079 17.007 1.00 79.88 159 SER A O 1
ATOM 1233 N N . VAL A 1 160 ? -5.709 13.232 17.258 1.00 73.50 160 VAL A N 1
ATOM 1234 C CA . VAL A 1 160 ? -5.029 14.452 17.714 1.00 73.50 160 VAL A CA 1
ATOM 1235 C C . VAL A 1 160 ? -4.474 14.223 19.120 1.00 73.50 160 VAL A C 1
ATOM 1237 O O . VAL A 1 160 ? -3.308 14.533 19.376 1.00 73.50 160 VAL A O 1
ATOM 1240 N N . ASP A 1 161 ? -5.280 13.594 19.975 1.00 74.31 161 ASP A N 1
ATOM 1241 C CA . ASP A 1 161 ? -4.955 13.307 21.364 1.00 74.31 161 ASP A CA 1
ATOM 1242 C C . ASP A 1 161 ? -4.292 11.944 21.520 1.00 74.31 161 ASP A C 1
ATOM 1244 O O . ASP A 1 161 ? -4.654 10.956 20.871 1.00 74.31 161 ASP A O 1
ATOM 1248 N N . LEU A 1 162 ? -3.301 11.888 22.407 1.00 75.06 162 LEU A N 1
ATOM 1249 C CA . LEU A 1 162 ? -2.545 10.674 22.649 1.00 75.06 162 LEU A CA 1
ATOM 1250 C C . LEU A 1 162 ? -3.254 9.777 23.667 1.00 75.06 162 LEU A C 1
ATOM 1252 O O . LEU A 1 162 ? -3.006 9.883 24.864 1.00 75.06 162 LEU A O 1
ATOM 1256 N N . ASN A 1 163 ? -4.080 8.853 23.180 1.00 79.50 163 ASN A N 1
ATOM 1257 C CA . ASN A 1 163 ? -4.699 7.822 24.010 1.00 79.50 163 ASN A CA 1
ATOM 1258 C C . ASN A 1 163 ? -4.331 6.425 23.494 1.00 79.50 163 ASN A C 1
ATOM 1260 O O . ASN A 1 163 ? -5.094 5.782 22.777 1.00 79.50 163 ASN A O 1
ATOM 1264 N N . ILE A 1 164 ? -3.107 5.985 23.802 1.00 88.88 164 ILE A N 1
ATOM 1265 C CA . ILE A 1 164 ? -2.647 4.632 23.468 1.00 88.88 164 ILE A CA 1
ATOM 1266 C C . ILE A 1 164 ? -3.059 3.701 24.618 1.00 88.88 164 ILE A C 1
ATOM 1268 O O . ILE A 1 164 ? -2.579 3.897 25.741 1.00 88.88 164 ILE A O 1
ATOM 1272 N N . PRO A 1 165 ? -3.900 2.679 24.371 1.00 91.00 165 PRO A N 1
ATOM 1273 C CA . PRO A 1 165 ? -4.295 1.730 25.405 1.00 91.00 165 PRO A CA 1
ATOM 1274 C C . PRO A 1 165 ? -3.089 0.983 25.985 1.00 91.00 165 PRO A C 1
ATOM 1276 O O . PRO A 1 165 ? -2.050 0.820 25.340 1.00 91.00 165 PRO A O 1
ATOM 1279 N N . ARG A 1 166 ? -3.224 0.479 27.213 1.00 91.62 166 ARG A N 1
ATOM 1280 C CA . ARG A 1 166 ? -2.235 -0.460 27.761 1.00 91.62 166 ARG A CA 1
ATOM 1281 C C . ARG A 1 166 ? -2.446 -1.834 27.116 1.00 91.62 166 ARG A C 1
ATOM 1283 O O . ARG A 1 166 ? -3.581 -2.266 26.972 1.00 91.62 166 ARG A O 1
ATOM 1290 N N . PHE A 1 167 ? -1.353 -2.495 26.747 1.00 95.25 167 PHE A N 1
ATOM 1291 C CA . PHE A 1 167 ? -1.315 -3.851 26.180 1.00 95.25 167 PHE A CA 1
ATOM 1292 C C . PHE A 1 167 ? 0.011 -4.521 26.588 1.00 95.25 167 PHE A C 1
ATOM 1294 O O . PHE A 1 167 ? 0.925 -3.827 27.028 1.00 95.25 167 PHE A O 1
ATOM 1301 N N . GLU A 1 168 ? 0.184 -5.829 26.456 1.00 96.44 168 GLU A N 1
ATOM 1302 C CA . GLU A 1 168 ? 1.499 -6.451 26.698 1.00 96.44 168 GLU A CA 1
ATOM 1303 C C . GLU A 1 168 ? 2.296 -6.523 25.403 1.00 96.44 168 GLU A C 1
ATOM 1305 O O . GLU A 1 168 ? 3.424 -6.035 25.355 1.00 96.44 168 GLU A O 1
ATOM 1310 N N . HIS A 1 169 ? 1.677 -7.033 24.338 1.00 97.50 169 HIS A N 1
ATOM 1311 C CA . HIS A 1 169 ? 2.317 -7.184 23.039 1.00 97.50 169 HIS A CA 1
ATOM 1312 C C . HIS A 1 169 ? 1.335 -6.972 21.879 1.00 97.50 169 HIS A C 1
ATOM 1314 O O . HIS A 1 169 ? 0.159 -7.326 21.993 1.00 97.50 169 HIS A O 1
ATOM 1320 N N . ALA A 1 170 ? 1.816 -6.426 20.759 1.00 97.69 170 ALA A N 1
ATOM 1321 C CA . ALA A 1 170 ? 1.053 -6.406 19.520 1.00 97.69 170 ALA A CA 1
ATOM 1322 C C . ALA A 1 170 ? 1.893 -6.661 18.269 1.00 97.69 170 ALA A C 1
ATOM 1324 O O . ALA A 1 170 ? 2.977 -6.108 18.132 1.00 97.69 170 ALA A O 1
ATOM 1325 N N . ARG A 1 171 ? 1.371 -7.411 17.293 1.00 97.69 171 ARG A N 1
ATOM 1326 C CA . ARG A 1 171 ? 2.117 -7.652 16.045 1.00 97.69 171 ARG A CA 1
ATOM 1327 C C . ARG A 1 171 ? 2.360 -6.346 15.277 1.00 97.69 171 ARG A C 1
ATOM 1329 O O . ARG A 1 171 ? 3.455 -6.110 14.776 1.00 97.69 171 ARG A O 1
ATOM 1336 N N . VAL A 1 172 ? 1.356 -5.470 15.193 1.00 98.00 172 VAL A N 1
ATOM 1337 C CA . VAL A 1 172 ? 1.474 -4.167 14.517 1.00 98.00 172 VAL A CA 1
ATOM 1338 C C . VAL A 1 172 ? 0.884 -3.048 15.367 1.00 98.00 172 VAL A C 1
ATOM 1340 O O . VAL A 1 172 ? -0.257 -3.134 15.821 1.00 98.00 172 VAL A O 1
ATOM 1343 N N . LEU A 1 173 ? 1.631 -1.955 15.512 1.00 97.00 173 LEU A N 1
ATOM 1344 C CA . LEU A 1 173 ? 1.135 -0.693 16.054 1.00 97.00 173 LEU A CA 1
ATOM 1345 C C . LEU A 1 173 ? 1.286 0.419 15.012 1.00 97.00 173 LEU A C 1
ATOM 1347 O O . LEU A 1 173 ? 2.406 0.791 14.674 1.00 97.00 173 LEU A O 1
ATOM 1351 N N . ASP A 1 174 ? 0.168 0.947 14.518 1.00 96.06 174 ASP A N 1
ATOM 1352 C CA . ASP A 1 174 ? 0.102 2.035 13.536 1.00 96.06 174 ASP A CA 1
ATOM 1353 C C . ASP A 1 174 ? -0.304 3.348 14.210 1.00 96.06 174 ASP A C 1
ATOM 1355 O O . ASP A 1 174 ? -1.378 3.447 14.803 1.00 96.06 174 ASP A O 1
ATOM 1359 N N . LEU A 1 175 ? 0.581 4.345 14.157 1.00 94.12 175 LEU A N 1
ATOM 1360 C CA . LEU A 1 175 ? 0.441 5.621 14.848 1.00 94.12 175 LEU A CA 1
ATOM 1361 C C . LEU A 1 175 ? 0.426 6.796 13.864 1.00 94.12 175 LEU A C 1
ATOM 1363 O O . LEU A 1 175 ? 1.416 7.104 13.198 1.00 94.12 175 LEU A O 1
ATOM 1367 N N . ASP A 1 176 ? -0.676 7.534 13.875 1.00 90.88 176 ASP A N 1
ATOM 1368 C CA . ASP A 1 176 ? -0.853 8.844 13.253 1.00 90.88 176 ASP A CA 1
ATOM 1369 C C . ASP A 1 176 ? -1.336 9.837 14.316 1.00 90.88 176 ASP A C 1
ATOM 1371 O O . ASP A 1 176 ? -2.504 10.226 14.371 1.00 90.88 176 ASP A O 1
ATOM 1375 N N . CYS A 1 177 ? -0.431 10.187 15.233 1.00 85.50 177 CYS A N 1
ATOM 1376 C CA . CYS A 1 177 ? -0.739 11.054 16.366 1.00 85.50 177 CYS A CA 1
ATOM 1377 C C . CYS A 1 177 ? 0.063 12.356 16.321 1.00 85.50 177 CYS A C 1
ATOM 1379 O O . CYS A 1 177 ? 1.166 12.420 15.775 1.00 85.50 177 CYS A O 1
ATOM 1381 N N . ARG A 1 178 ? -0.445 13.420 16.952 1.00 81.25 178 ARG A N 1
ATOM 1382 C CA . ARG A 1 178 ? 0.325 14.670 17.143 1.00 81.25 178 ARG A CA 1
ATOM 1383 C C . ARG A 1 178 ? 1.063 14.732 18.485 1.00 81.25 178 ARG A C 1
ATOM 1385 O O . ARG A 1 178 ? 1.933 15.582 18.664 1.00 81.25 178 ARG A O 1
ATOM 1392 N N . GLY A 1 179 ? 0.739 13.828 19.410 1.00 77.94 179 GLY A N 1
ATOM 1393 C CA . GLY A 1 179 ? 1.311 13.777 20.755 1.00 77.94 179 GLY A CA 1
ATOM 1394 C C . GLY A 1 179 ? 2.752 13.257 20.830 1.00 77.94 179 GLY A C 1
ATOM 1395 O O . GLY A 1 179 ? 3.274 12.618 19.913 1.00 77.94 179 GLY A O 1
ATOM 1396 N N . LYS A 1 180 ? 3.409 13.524 21.966 1.00 81.25 180 LYS A N 1
ATOM 1397 C CA . LYS A 1 180 ? 4.738 12.975 22.271 1.00 81.25 180 LYS A CA 1
ATOM 1398 C C . LYS A 1 180 ? 4.609 11.560 22.823 1.00 81.25 180 LYS A C 1
ATOM 1400 O O . LYS A 1 180 ? 3.891 11.351 23.791 1.00 81.25 180 LYS A O 1
ATOM 1405 N N . VAL A 1 181 ? 5.344 10.614 22.244 1.00 86.00 181 VAL A N 1
ATOM 1406 C CA . VAL A 1 181 ? 5.296 9.197 22.625 1.00 86.00 181 VAL A CA 1
ATOM 1407 C C . VAL A 1 181 ? 6.696 8.683 22.895 1.00 86.00 181 VAL A C 1
ATOM 1409 O O . VAL A 1 181 ? 7.636 9.035 22.181 1.00 86.00 181 VAL A O 1
ATOM 1412 N N . ASN A 1 182 ? 6.827 7.826 23.905 1.00 89.62 182 ASN A N 1
ATOM 1413 C CA . ASN A 1 182 ? 8.045 7.063 24.119 1.00 89.62 182 ASN A CA 1
ATOM 1414 C C . ASN A 1 182 ? 8.097 5.889 23.124 1.00 89.62 182 ASN A C 1
ATOM 1416 O O . ASN A 1 182 ? 7.587 4.802 23.400 1.00 89.62 182 ASN A O 1
ATOM 1420 N N . LEU A 1 183 ? 8.678 6.137 21.946 1.00 92.38 183 LEU A N 1
ATOM 1421 C CA . LEU A 1 183 ? 8.743 5.154 20.861 1.00 92.38 183 LEU A CA 1
ATOM 1422 C C . LEU A 1 183 ? 9.570 3.922 21.240 1.00 92.38 183 LEU A C 1
ATOM 1424 O O . LEU A 1 183 ? 9.189 2.824 20.858 1.00 92.38 183 LEU A O 1
ATOM 1428 N N . SER A 1 184 ? 10.639 4.062 22.032 1.00 92.06 184 SER A N 1
ATOM 1429 C CA . SER A 1 184 ? 11.468 2.916 22.432 1.00 92.06 184 SER A CA 1
ATOM 1430 C C . SER A 1 184 ? 10.735 1.966 23.380 1.00 92.06 184 SER A C 1
ATOM 1432 O O . SER A 1 184 ? 10.861 0.750 23.255 1.00 92.06 184 SER A O 1
ATOM 1434 N N . ALA A 1 185 ? 9.912 2.495 24.291 1.00 92.62 185 ALA A N 1
ATOM 1435 C CA . ALA A 1 185 ? 9.079 1.673 25.165 1.00 92.62 185 ALA A CA 1
ATOM 1436 C C . ALA A 1 185 ? 7.989 0.910 24.391 1.00 92.62 185 ALA A C 1
ATOM 1438 O O . ALA A 1 185 ? 7.689 -0.234 24.727 1.00 92.62 185 ALA A O 1
ATOM 1439 N N . LEU A 1 186 ? 7.403 1.527 23.359 1.00 94.12 186 LEU A N 1
ATOM 1440 C CA . LEU A 1 186 ? 6.421 0.862 22.497 1.00 94.12 186 LEU A CA 1
ATOM 1441 C C . LEU A 1 186 ? 7.066 -0.161 21.567 1.00 94.12 186 LEU A C 1
ATOM 1443 O O . LEU A 1 186 ? 6.526 -1.248 21.409 1.00 94.12 186 LEU A O 1
ATOM 1447 N N . ALA A 1 187 ? 8.229 0.167 21.007 1.00 94.12 187 ALA A N 1
ATOM 1448 C CA . ALA A 1 187 ? 8.987 -0.691 20.106 1.00 94.12 187 ALA A CA 1
ATOM 1449 C C . ALA A 1 187 ? 9.290 -2.069 20.715 1.00 94.12 187 ALA A C 1
ATOM 1451 O O . ALA A 1 187 ? 9.196 -3.073 20.029 1.00 94.12 187 ALA A O 1
ATOM 1452 N N . ARG A 1 188 ? 9.559 -2.143 22.026 1.00 94.12 188 ARG A N 1
ATOM 1453 C CA . ARG A 1 188 ? 9.795 -3.418 22.738 1.00 94.12 188 ARG A CA 1
ATOM 1454 C C . ARG A 1 188 ? 8.555 -4.299 22.894 1.00 94.12 188 ARG A C 1
ATOM 1456 O O . ARG A 1 188 ? 8.666 -5.441 23.322 1.00 94.12 188 ARG A O 1
ATOM 1463 N N . ARG A 1 189 ? 7.371 -3.751 22.633 1.00 95.81 189 ARG A N 1
ATOM 1464 C CA . ARG A 1 189 ? 6.081 -4.428 22.795 1.00 95.81 189 ARG A CA 1
ATOM 1465 C C . ARG A 1 189 ? 5.451 -4.758 21.447 1.00 95.81 189 ARG A C 1
ATOM 1467 O O . ARG A 1 189 ? 4.299 -5.178 21.433 1.00 95.81 189 ARG A O 1
ATOM 1474 N N . VAL A 1 190 ? 6.156 -4.539 20.335 1.00 97.06 190 VAL A N 1
ATOM 1475 C CA . VAL A 1 190 ? 5.598 -4.757 19.000 1.00 97.06 190 VAL A CA 1
ATOM 1476 C C . VAL A 1 190 ? 6.578 -5.405 18.039 1.00 97.06 190 VAL A C 1
ATOM 1478 O O . VAL A 1 190 ? 7.774 -5.145 18.124 1.00 97.06 190 VAL A O 1
ATOM 1481 N N . ASP A 1 191 ? 6.065 -6.184 17.085 1.00 96.25 191 ASP A N 1
ATOM 1482 C CA . ASP A 1 191 ? 6.899 -6.709 15.994 1.00 96.25 191 ASP A CA 1
ATOM 1483 C C . ASP A 1 191 ? 7.143 -5.633 14.927 1.00 96.25 191 ASP A C 1
ATOM 1485 O O . ASP A 1 191 ? 8.237 -5.533 14.371 1.00 96.25 191 ASP A O 1
ATOM 1489 N N . LYS A 1 192 ? 6.124 -4.805 14.649 1.00 97.56 192 LYS A N 1
ATOM 1490 C CA . LYS A 1 192 ? 6.179 -3.708 13.677 1.00 97.56 192 LYS A CA 1
ATOM 1491 C C . LYS A 1 192 ? 5.562 -2.420 14.220 1.00 97.56 192 LYS A C 1
ATOM 1493 O O . LYS A 1 192 ? 4.398 -2.390 14.621 1.00 97.56 192 LYS A O 1
ATOM 1498 N N . LEU A 1 193 ? 6.324 -1.329 14.144 1.00 97.19 193 LEU A N 1
ATOM 1499 C CA . LEU A 1 193 ? 5.883 0.023 14.488 1.00 97.19 193 LEU A CA 1
ATOM 1500 C C . LEU A 1 193 ? 5.728 0.865 13.216 1.00 97.19 193 LEU A C 1
ATOM 1502 O O . LEU A 1 193 ? 6.718 1.155 12.548 1.00 97.19 193 LEU A O 1
ATOM 1506 N N . VAL A 1 194 ? 4.504 1.277 12.888 1.00 96.62 194 VAL A N 1
ATOM 1507 C CA . VAL A 1 194 ? 4.203 2.176 11.764 1.00 96.62 194 VAL A CA 1
ATOM 1508 C C . VAL A 1 194 ? 3.989 3.592 12.296 1.00 96.62 194 VAL A C 1
ATOM 1510 O O . VAL A 1 194 ? 3.207 3.799 13.221 1.00 96.62 194 VAL A O 1
ATOM 1513 N N . ILE A 1 195 ? 4.681 4.575 11.722 1.00 94.44 195 ILE A N 1
ATOM 1514 C CA . ILE A 1 195 ? 4.588 5.985 12.116 1.00 94.44 195 ILE A CA 1
ATOM 1515 C C . ILE A 1 195 ? 4.248 6.821 10.888 1.00 94.44 195 ILE A C 1
ATOM 1517 O O . ILE A 1 195 ? 5.040 6.904 9.950 1.00 94.44 195 ILE A O 1
ATOM 1521 N N . ARG A 1 196 ? 3.084 7.473 10.926 1.00 91.44 196 ARG A N 1
ATOM 1522 C CA . ARG A 1 196 ? 2.551 8.305 9.834 1.00 91.44 196 ARG A CA 1
ATOM 1523 C C . ARG A 1 196 ? 2.726 9.803 10.057 1.00 91.44 196 ARG A C 1
ATOM 1525 O O . ARG A 1 196 ? 2.768 10.597 9.123 1.00 91.44 196 ARG A O 1
ATOM 1532 N N . SER A 1 197 ? 2.852 10.209 11.318 1.00 87.19 197 SER A N 1
ATOM 1533 C CA . SER A 1 197 ? 2.962 11.617 11.686 1.00 87.19 197 SER A CA 1
ATOM 1534 C C . SER A 1 197 ? 4.423 12.010 11.921 1.00 87.19 197 SER A C 1
ATOM 1536 O O . SER A 1 197 ? 5.041 11.550 12.888 1.00 87.19 197 SER A O 1
ATOM 1538 N N . PRO A 1 198 ? 4.998 12.930 11.120 1.00 83.50 198 PRO A N 1
ATOM 1539 C CA . PRO A 1 198 ? 6.382 13.361 11.305 1.00 83.50 198 PRO A CA 1
ATOM 1540 C C . PRO A 1 198 ? 6.598 14.087 12.637 1.00 83.50 198 PRO A C 1
ATOM 1542 O O . PRO A 1 198 ? 7.719 14.127 13.131 1.00 83.50 198 PRO A O 1
ATOM 1545 N N . VAL A 1 199 ? 5.542 14.643 13.244 1.00 84.56 199 VAL A N 1
ATOM 1546 C CA . VAL A 1 199 ? 5.603 15.316 14.555 1.00 84.56 199 VAL A CA 1
ATOM 1547 C C . VAL A 1 199 ? 6.027 14.343 15.659 1.00 84.56 199 VAL A C 1
ATOM 1549 O O . VAL A 1 199 ? 6.697 14.741 16.613 1.00 84.56 199 VAL A O 1
ATOM 1552 N N . MET A 1 200 ? 5.704 13.055 15.511 1.00 84.94 200 MET A N 1
ATOM 1553 C CA . MET A 1 200 ? 6.077 12.024 16.480 1.00 84.94 200 MET A CA 1
ATOM 1554 C C . MET A 1 200 ? 7.574 11.738 16.503 1.00 84.94 200 MET A C 1
ATOM 1556 O O . MET A 1 200 ? 8.056 11.223 17.506 1.00 84.94 200 MET A O 1
ATOM 1560 N N . LEU A 1 201 ? 8.300 12.078 15.438 1.00 86.44 201 LEU A N 1
ATOM 1561 C CA . LEU A 1 201 ? 9.710 11.733 15.256 1.00 86.44 201 LEU A CA 1
ATOM 1562 C C . LEU A 1 201 ? 10.659 12.826 15.768 1.00 86.44 201 LEU A C 1
ATOM 1564 O O . LEU A 1 201 ? 11.797 12.538 16.144 1.00 86.44 201 LEU A O 1
ATOM 1568 N N . ARG A 1 202 ? 10.185 14.078 15.822 1.00 82.81 202 ARG A N 1
ATOM 1569 C CA . ARG A 1 202 ? 11.029 15.248 16.096 1.00 82.81 202 ARG A CA 1
ATOM 1570 C C . ARG A 1 202 ? 11.360 15.396 17.580 1.00 82.81 202 ARG A C 1
ATOM 1572 O O . ARG A 1 202 ? 10.475 15.357 18.444 1.00 82.81 202 ARG A O 1
ATOM 1579 N N . THR A 1 203 ? 12.632 15.650 17.875 1.00 77.69 203 THR A N 1
ATOM 1580 C CA . THR A 1 203 ? 13.086 16.154 19.185 1.00 77.69 203 THR A CA 1
ATOM 1581 C C . THR A 1 203 ? 13.310 17.665 19.157 1.00 77.69 203 THR A C 1
ATOM 1583 O O . THR A 1 203 ? 12.939 18.340 20.114 1.00 77.69 203 THR A O 1
ATOM 1586 N N . SER A 1 204 ? 13.821 18.199 18.046 1.00 77.38 204 SER A N 1
ATOM 1587 C CA . SER A 1 204 ? 14.016 19.630 17.774 1.00 77.38 204 SER A CA 1
ATOM 1588 C C . SER A 1 204 ? 13.751 19.941 16.290 1.00 77.38 204 SER A C 1
ATOM 1590 O O . SER A 1 204 ? 13.446 19.033 15.511 1.00 77.38 204 SER A O 1
ATOM 1592 N N . ALA A 1 205 ? 13.833 21.217 15.893 1.00 73.38 205 ALA A N 1
ATOM 1593 C CA . ALA A 1 205 ? 13.732 21.619 14.485 1.00 73.38 205 ALA A CA 1
ATOM 1594 C C . ALA A 1 205 ? 14.837 20.977 13.626 1.00 73.38 205 ALA A C 1
ATOM 1596 O O . ALA A 1 205 ? 14.549 20.485 12.536 1.00 73.38 205 ALA A O 1
ATOM 1597 N N . ASP A 1 206 ? 16.048 20.895 14.179 1.00 75.75 206 ASP A N 1
ATOM 1598 C CA . ASP A 1 206 ? 17.246 20.387 13.499 1.00 75.75 206 ASP A CA 1
ATOM 1599 C C . ASP A 1 206 ? 17.391 18.862 13.597 1.00 75.75 206 ASP A C 1
ATOM 1601 O O . ASP A 1 206 ? 18.234 18.261 12.940 1.00 75.75 206 ASP A O 1
ATOM 1605 N N . ASN A 1 207 ? 16.551 18.203 14.403 1.00 78.00 207 ASN A N 1
ATOM 1606 C CA . ASN A 1 207 ? 16.566 16.753 14.562 1.00 78.00 207 ASN A CA 1
ATOM 1607 C C . ASN A 1 207 ? 15.175 16.147 14.303 1.00 78.00 207 ASN A C 1
ATOM 1609 O O . ASN A 1 207 ? 14.459 15.758 15.241 1.00 78.00 207 ASN A O 1
ATOM 1613 N N . PRO A 1 208 ? 14.766 16.053 13.019 1.00 78.25 208 PRO A N 1
ATOM 1614 C CA . PRO A 1 208 ? 13.432 15.601 12.644 1.00 78.25 208 PRO A CA 1
ATOM 1615 C C . PRO A 1 208 ? 13.169 14.123 12.961 1.00 78.25 208 PRO A C 1
AT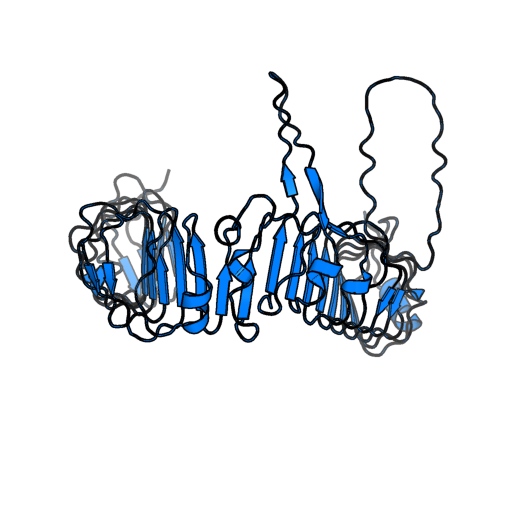OM 1617 O O . PRO A 1 208 ? 12.012 13.714 12.943 1.00 78.25 208 PRO A O 1
ATOM 1620 N N . LEU A 1 209 ? 14.213 13.341 13.252 1.00 83.62 209 LEU A N 1
ATOM 1621 C CA . LEU A 1 209 ? 14.149 11.895 13.482 1.00 83.62 209 LEU A CA 1
ATOM 1622 C C . LEU A 1 209 ? 14.699 11.470 14.851 1.00 83.62 209 LEU A C 1
ATOM 1624 O O . LEU A 1 209 ? 14.839 10.278 15.120 1.00 83.62 209 LEU A O 1
ATOM 1628 N N . GLY A 1 210 ? 14.999 12.425 15.733 1.00 83.00 210 GLY A N 1
ATOM 1629 C CA . GLY A 1 210 ? 15.750 12.171 16.963 1.00 83.00 210 GLY A CA 1
ATOM 1630 C C . GLY A 1 210 ? 15.106 11.165 17.911 1.00 83.00 210 GLY A C 1
ATOM 1631 O O . GLY A 1 210 ? 15.810 10.519 18.682 1.00 83.00 210 GLY A O 1
ATOM 1632 N N . ARG A 1 211 ? 13.782 10.977 17.849 1.00 85.75 211 ARG A N 1
ATOM 1633 C CA . ARG A 1 211 ? 13.082 9.997 18.696 1.00 85.75 211 ARG A CA 1
ATOM 1634 C C . ARG A 1 211 ? 13.195 8.553 18.227 1.00 85.75 211 ARG A C 1
ATOM 1636 O O . ARG A 1 211 ? 12.797 7.665 18.976 1.00 85.75 211 ARG A O 1
ATOM 1643 N N . LEU A 1 212 ? 13.716 8.315 17.027 1.00 89.38 212 LEU A N 1
ATOM 1644 C CA . LEU A 1 212 ? 14.017 6.966 16.553 1.00 89.38 212 LEU A CA 1
ATOM 1645 C C . LEU A 1 212 ? 15.374 6.468 17.053 1.00 89.38 212 LEU A C 1
ATOM 1647 O O . LEU A 1 212 ? 15.573 5.265 17.114 1.00 89.38 212 LEU A O 1
ATOM 1651 N N . LEU A 1 213 ? 16.282 7.366 17.454 1.00 86.94 213 LEU A N 1
ATOM 1652 C CA . LEU A 1 213 ? 17.619 6.992 17.933 1.00 86.94 213 LEU A CA 1
ATOM 1653 C C . LEU A 1 213 ? 17.603 5.997 19.110 1.00 86.94 213 LEU A C 1
ATOM 1655 O O . LEU A 1 213 ? 18.446 5.109 19.125 1.00 86.94 213 LEU A O 1
ATOM 1659 N N . PRO A 1 214 ? 16.671 6.083 20.083 1.00 90.31 214 PRO A N 1
ATOM 1660 C CA . PRO A 1 214 ? 16.609 5.121 21.184 1.00 90.31 214 PRO A CA 1
ATOM 1661 C C . PRO A 1 214 ? 15.879 3.809 20.841 1.00 90.31 214 PRO A C 1
ATOM 1663 O O . PRO A 1 214 ? 15.680 2.986 21.736 1.00 90.31 214 PRO A O 1
ATOM 1666 N N . VAL A 1 215 ? 15.386 3.638 19.608 1.00 92.75 215 VAL A N 1
ATOM 1667 C CA . VAL A 1 215 ? 14.672 2.425 19.180 1.00 92.75 215 VAL A CA 1
ATOM 1668 C C . VAL A 1 215 ? 15.698 1.355 18.783 1.00 92.75 215 VAL A C 1
ATOM 1670 O O . VAL A 1 215 ? 16.554 1.656 17.955 1.00 92.75 215 VAL A O 1
ATOM 1673 N N . PRO A 1 216 ? 15.621 0.129 19.333 1.00 91.31 216 PRO A N 1
ATOM 1674 C CA . PRO A 1 216 ? 16.538 -0.957 18.981 1.00 91.31 216 PRO A CA 1
ATOM 1675 C C . PRO A 1 216 ? 16.533 -1.310 17.483 1.00 91.31 216 PRO A C 1
ATOM 1677 O O . PRO A 1 216 ? 15.488 -1.263 16.833 1.00 91.31 216 PRO A O 1
ATOM 1680 N N . ASP A 1 217 ? 17.694 -1.687 16.944 1.00 91.81 217 ASP A N 1
ATOM 1681 C CA . ASP A 1 217 ? 17.918 -1.930 15.506 1.00 91.81 217 ASP A CA 1
ATOM 1682 C C . ASP A 1 217 ? 17.205 -3.173 14.941 1.00 91.81 217 ASP A C 1
ATOM 1684 O O . ASP A 1 217 ? 16.995 -3.285 13.722 1.00 91.81 217 ASP A O 1
ATOM 1688 N N . ASP A 1 218 ? 16.849 -4.108 15.820 1.00 90.75 218 ASP A N 1
ATOM 1689 C CA . ASP A 1 218 ? 16.106 -5.333 15.525 1.00 90.75 218 ASP A CA 1
ATOM 1690 C C . ASP A 1 218 ? 14.605 -5.081 15.326 1.00 90.75 218 ASP A C 1
ATOM 1692 O O . ASP A 1 218 ? 13.930 -5.871 14.664 1.00 90.75 218 ASP A O 1
ATOM 1696 N N . VAL A 1 219 ? 14.085 -3.952 15.815 1.00 93.50 219 VAL A N 1
ATOM 1697 C CA . VAL A 1 219 ? 12.673 -3.592 15.660 1.00 93.50 219 VAL A CA 1
ATOM 1698 C C . VAL A 1 219 ? 12.386 -3.183 14.219 1.00 93.50 219 VAL A C 1
ATOM 1700 O O . VAL A 1 219 ? 13.110 -2.388 13.619 1.00 93.50 219 VAL A O 1
ATOM 1703 N N . HIS A 1 220 ? 11.274 -3.672 13.667 1.00 96.56 220 HIS A N 1
ATOM 1704 C CA . HIS A 1 220 ? 10.802 -3.253 12.354 1.00 96.56 220 HIS A CA 1
ATOM 1705 C C . HIS A 1 220 ? 10.036 -1.926 12.457 1.00 96.56 220 HIS A C 1
ATOM 1707 O O . HIS A 1 220 ? 8.851 -1.896 12.798 1.00 96.56 220 HIS A O 1
ATOM 1713 N N . VAL A 1 221 ? 10.678 -0.819 12.083 1.00 96.94 221 VAL A N 1
ATOM 1714 C CA . VAL A 1 221 ? 10.026 0.493 11.967 1.00 96.94 221 VAL A CA 1
ATOM 1715 C C . VAL A 1 221 ? 9.664 0.792 10.512 1.00 96.94 221 VAL A C 1
ATOM 1717 O O . VAL A 1 221 ? 10.495 0.691 9.608 1.00 96.94 221 VAL A O 1
ATOM 1720 N N . CYS A 1 222 ? 8.411 1.186 10.302 1.00 96.94 222 CYS A N 1
ATOM 1721 C CA . CYS A 1 222 ? 7.865 1.657 9.037 1.00 96.94 222 CYS A CA 1
ATOM 1722 C C . CYS A 1 222 ? 7.478 3.132 9.172 1.00 96.94 222 CYS A C 1
ATOM 1724 O O . CYS A 1 222 ? 6.673 3.510 10.021 1.00 96.94 222 CYS A O 1
ATOM 1726 N N . LEU A 1 223 ? 8.076 3.973 8.341 1.00 94.81 223 LEU A N 1
ATOM 1727 C CA . LEU A 1 223 ? 7.789 5.396 8.262 1.00 94.81 223 LEU A CA 1
ATOM 1728 C C . LEU A 1 223 ? 6.895 5.630 7.047 1.00 94.81 223 LEU A C 1
ATOM 1730 O O . LEU A 1 223 ? 7.373 5.481 5.929 1.00 94.81 223 LEU A O 1
ATOM 1734 N N . ASP A 1 224 ? 5.620 5.964 7.242 1.00 92.62 224 ASP A N 1
ATOM 1735 C CA . ASP A 1 224 ? 4.643 6.027 6.147 1.00 92.62 224 ASP A CA 1
ATOM 1736 C C . ASP A 1 224 ? 4.106 7.448 5.903 1.00 92.62 224 ASP A C 1
ATOM 1738 O O . ASP A 1 224 ? 3.924 8.221 6.836 1.00 92.62 224 ASP A O 1
ATOM 1742 N N . ASP A 1 225 ? 3.874 7.799 4.637 1.00 83.25 225 ASP A N 1
ATOM 1743 C CA . ASP A 1 225 ? 3.399 9.111 4.153 1.00 83.25 225 ASP A CA 1
ATOM 1744 C C . ASP A 1 225 ? 4.084 10.345 4.792 1.00 83.25 225 ASP A C 1
ATOM 1746 O O . ASP A 1 225 ? 3.474 11.386 5.067 1.00 83.25 225 ASP A O 1
ATOM 1750 N N . LEU A 1 226 ? 5.395 10.262 5.038 1.00 83.50 226 LEU A N 1
ATOM 1751 C CA . LEU A 1 226 ? 6.104 11.336 5.724 1.00 83.50 226 LEU A CA 1
ATOM 1752 C C . LEU A 1 226 ? 6.427 12.513 4.798 1.00 83.50 226 LEU A C 1
ATOM 1754 O O . LEU A 1 226 ? 7.125 12.387 3.793 1.00 83.50 226 LEU A O 1
ATOM 1758 N N . ARG A 1 227 ? 6.038 13.722 5.216 1.00 81.19 227 ARG A N 1
ATOM 1759 C CA . ARG A 1 227 ? 6.426 14.991 4.563 1.00 81.19 227 ARG A CA 1
ATOM 1760 C C . ARG A 1 227 ? 7.715 15.576 5.142 1.00 81.19 227 ARG A C 1
ATOM 1762 O O . ARG A 1 227 ? 7.765 16.747 5.536 1.00 81.19 227 ARG A O 1
ATOM 1769 N N . ILE A 1 228 ? 8.760 14.761 5.239 1.00 73.19 228 ILE A N 1
ATOM 1770 C CA . ILE A 1 228 ? 10.038 15.135 5.867 1.00 73.19 228 ILE A CA 1
ATOM 1771 C C . ILE A 1 228 ? 11.081 15.609 4.851 1.00 73.19 228 ILE A C 1
ATOM 1773 O O . ILE A 1 228 ? 10.963 15.388 3.646 1.00 73.19 228 ILE A O 1
ATOM 1777 N N . VAL A 1 229 ? 12.065 16.355 5.348 1.00 73.25 229 VAL A N 1
ATOM 1778 C CA . VAL A 1 229 ? 13.285 16.691 4.607 1.00 73.25 229 VAL A CA 1
ATOM 1779 C C . VAL A 1 229 ? 14.286 15.569 4.887 1.00 73.25 229 VAL A C 1
ATOM 1781 O O . VAL A 1 229 ? 14.457 15.197 6.045 1.00 73.25 229 VAL A O 1
ATOM 1784 N N . LEU A 1 230 ? 14.880 15.006 3.836 1.00 79.00 230 LEU A N 1
ATOM 1785 C CA . LEU A 1 230 ? 15.747 13.823 3.890 1.00 79.00 230 LEU A CA 1
ATOM 1786 C C . LEU A 1 230 ? 17.175 14.193 3.461 1.00 79.00 230 LEU A C 1
ATOM 1788 O O . LEU A 1 230 ? 17.735 13.545 2.588 1.00 79.00 230 LEU A O 1
ATOM 1792 N N . THR A 1 231 ? 17.737 15.290 3.972 1.00 69.44 231 THR A N 1
ATOM 1793 C CA . THR A 1 231 ? 18.965 15.881 3.405 1.00 69.44 231 THR A CA 1
ATOM 1794 C C . THR A 1 231 ? 20.257 15.479 4.115 1.00 69.44 231 THR A C 1
ATOM 1796 O O . THR A 1 231 ? 21.278 15.403 3.445 1.00 69.44 231 THR A O 1
ATOM 1799 N N . GLU A 1 232 ? 20.254 15.196 5.424 1.00 66.94 232 GLU A N 1
ATOM 1800 C CA . GLU A 1 232 ? 21.525 15.172 6.183 1.00 66.94 232 GLU A CA 1
ATOM 1801 C C . GLU A 1 232 ? 21.696 14.003 7.166 1.00 66.94 232 GLU A C 1
ATOM 1803 O O . GLU A 1 232 ? 22.803 13.489 7.317 1.00 66.94 232 GLU A O 1
ATOM 1808 N N . SER A 1 233 ? 20.636 13.527 7.826 1.00 70.25 233 SER A N 1
ATOM 1809 C CA . SER A 1 233 ? 20.760 12.477 8.845 1.00 70.25 233 SER A CA 1
ATOM 1810 C C . SER A 1 233 ? 20.548 11.079 8.270 1.00 70.25 233 SER A C 1
ATOM 1812 O O . SER A 1 233 ? 19.543 10.811 7.618 1.00 70.25 233 SER A O 1
ATOM 1814 N N . LYS A 1 234 ? 21.475 10.148 8.537 1.00 83.12 234 LYS A N 1
ATOM 1815 C CA . LYS A 1 234 ? 21.263 8.722 8.241 1.00 83.12 234 LYS A CA 1
ATOM 1816 C C . LYS A 1 234 ? 20.049 8.204 9.006 1.00 83.12 234 LYS A C 1
ATOM 1818 O O . LYS A 1 234 ? 19.893 8.495 10.193 1.00 83.12 234 LYS A O 1
ATOM 1823 N N . LEU A 1 235 ? 19.209 7.420 8.333 1.00 88.38 235 LEU A N 1
ATOM 1824 C CA . LEU A 1 235 ? 18.104 6.741 8.998 1.00 88.38 235 LEU A CA 1
ATOM 1825 C C . LEU A 1 235 ? 18.643 5.677 9.965 1.00 88.38 235 LEU A C 1
ATOM 1827 O O . LEU A 1 235 ? 19.561 4.937 9.590 1.00 88.38 235 LEU A O 1
ATOM 1831 N N . PRO A 1 236 ? 18.088 5.579 11.188 1.00 89.62 236 PRO A N 1
ATOM 1832 C CA . PRO A 1 236 ? 18.438 4.509 12.110 1.00 89.62 236 PRO A CA 1
ATOM 1833 C C . PRO A 1 236 ? 18.196 3.126 11.483 1.00 89.62 236 PRO A C 1
ATOM 1835 O O . PRO A 1 236 ? 17.212 2.965 10.753 1.00 89.62 236 PRO A O 1
ATOM 1838 N N . PRO A 1 237 ? 19.036 2.115 11.772 1.00 91.50 237 PRO A N 1
ATOM 1839 C CA . PRO A 1 237 ? 18.904 0.777 11.192 1.00 91.50 237 PRO A CA 1
ATOM 1840 C C . PRO A 1 237 ? 17.562 0.092 11.470 1.00 91.50 237 PRO A C 1
ATOM 1842 O O . PRO A 1 237 ? 17.161 -0.776 10.694 1.00 91.50 237 PRO A O 1
ATOM 1845 N N . CYS A 1 238 ? 16.849 0.479 12.532 1.00 93.81 238 CYS A N 1
ATOM 1846 C CA . CYS A 1 238 ? 15.495 0.001 12.819 1.00 93.81 238 CYS A CA 1
ATOM 1847 C C . CYS A 1 238 ? 14.471 0.362 11.719 1.00 93.81 238 CYS A C 1
ATOM 1849 O O . CYS A 1 238 ? 13.448 -0.307 11.578 1.00 93.81 238 CYS A O 1
ATOM 1851 N N . VAL A 1 239 ? 14.732 1.375 10.881 1.00 95.06 239 VAL A N 1
ATOM 1852 C CA . VAL A 1 239 ? 13.847 1.763 9.771 1.00 95.06 239 VAL A CA 1
ATOM 1853 C C . VAL A 1 239 ? 13.995 0.781 8.608 1.00 95.06 239 VAL A C 1
ATOM 1855 O O . VAL A 1 239 ? 14.949 0.842 7.834 1.00 95.06 239 VAL A O 1
ATOM 1858 N N . LYS A 1 240 ? 13.023 -0.125 8.464 1.00 96.31 240 LYS A N 1
ATOM 1859 C CA . LYS A 1 240 ? 12.995 -1.131 7.388 1.00 96.31 240 LYS A CA 1
ATOM 1860 C C . LYS A 1 240 ? 12.120 -0.708 6.205 1.00 96.31 240 LYS A C 1
ATOM 1862 O O . LYS A 1 240 ? 12.313 -1.194 5.090 1.00 96.31 240 LYS A O 1
ATOM 1867 N N . GLU A 1 241 ? 11.180 0.206 6.429 1.00 97.12 241 GLU A N 1
ATOM 1868 C CA . GLU A 1 241 ? 10.276 0.712 5.395 1.00 97.12 241 GLU A CA 1
ATOM 1869 C C . GLU A 1 241 ? 10.169 2.237 5.482 1.00 97.12 241 GLU A C 1
ATOM 1871 O O . GLU A 1 241 ? 10.008 2.792 6.571 1.00 97.12 241 GLU A O 1
ATOM 1876 N N . LEU A 1 242 ? 10.238 2.913 4.336 1.00 95.12 242 LEU A N 1
ATOM 1877 C CA . LEU A 1 242 ? 10.045 4.356 4.229 1.00 95.12 242 LEU A CA 1
ATOM 1878 C C . LEU A 1 242 ? 9.159 4.689 3.032 1.00 95.12 242 LEU A C 1
ATOM 1880 O O . LEU A 1 242 ? 9.484 4.340 1.902 1.00 95.12 242 LEU A O 1
ATOM 1884 N N . SER A 1 243 ? 8.094 5.439 3.284 1.00 94.50 243 SER A N 1
ATOM 1885 C CA . SER A 1 243 ? 7.255 6.114 2.305 1.00 94.50 243 SER A CA 1
ATOM 1886 C C . SER A 1 243 ? 7.256 7.609 2.616 1.00 94.50 243 SER A C 1
ATOM 1888 O O . SER A 1 243 ? 6.849 8.030 3.701 1.00 94.50 243 SER A O 1
ATOM 1890 N N . ALA A 1 244 ? 7.763 8.421 1.690 1.00 91.62 244 ALA A N 1
ATOM 1891 C CA . ALA A 1 244 ? 7.879 9.862 1.887 1.00 91.62 244 ALA A CA 1
ATOM 1892 C C . ALA A 1 244 ? 7.398 10.667 0.676 1.00 91.62 244 ALA A C 1
ATOM 1894 O O . ALA A 1 244 ? 7.504 10.246 -0.482 1.00 91.62 244 ALA A O 1
ATOM 1895 N N . ASN A 1 245 ? 6.902 11.874 0.950 1.00 88.25 245 ASN A N 1
ATOM 1896 C CA . ASN A 1 245 ? 6.415 12.807 -0.055 1.00 88.25 245 ASN A CA 1
ATOM 1897 C C . ASN A 1 245 ? 7.061 14.190 0.100 1.00 88.25 245 ASN A C 1
ATOM 1899 O O . ASN A 1 245 ? 6.811 14.928 1.058 1.00 88.25 245 ASN A O 1
ATOM 1903 N N . GLY A 1 246 ? 7.874 14.552 -0.889 1.00 80.00 246 GLY A N 1
ATOM 1904 C CA . GLY A 1 246 ? 8.638 15.789 -0.959 1.00 80.00 246 GLY A CA 1
ATOM 1905 C C . GLY A 1 246 ? 7.841 16.985 -1.470 1.00 80.00 246 GLY A C 1
ATOM 1906 O O . GLY A 1 246 ? 8.390 18.083 -1.542 1.00 80.00 246 GLY A O 1
ATOM 1907 N N . ARG A 1 247 ? 6.550 16.821 -1.796 1.00 78.56 247 ARG A N 1
ATOM 1908 C CA . ARG A 1 247 ? 5.728 17.888 -2.377 1.00 78.56 247 ARG A CA 1
ATOM 1909 C C . ARG A 1 247 ? 5.631 19.083 -1.428 1.00 78.56 247 ARG A C 1
ATOM 1911 O O . ARG A 1 247 ? 4.989 19.008 -0.377 1.00 78.56 247 ARG A O 1
ATOM 1918 N N . ARG A 1 248 ? 6.193 20.223 -1.836 1.00 65.50 248 ARG A N 1
ATOM 1919 C CA . ARG A 1 248 ? 5.961 21.518 -1.190 1.00 65.50 248 ARG A CA 1
ATOM 1920 C C . ARG A 1 248 ? 4.960 22.310 -2.026 1.00 65.50 248 ARG A C 1
ATOM 1922 O O . ARG A 1 248 ? 5.226 22.655 -3.171 1.00 65.50 248 ARG A O 1
ATOM 1929 N N . ILE A 1 249 ? 3.788 22.582 -1.453 1.00 60.09 249 ILE A N 1
ATOM 1930 C CA . ILE A 1 249 ? 2.836 23.530 -2.039 1.00 60.09 249 ILE A CA 1
ATOM 1931 C C . ILE A 1 249 ? 3.250 24.909 -1.538 1.00 60.09 249 ILE A C 1
ATOM 1933 O O . ILE A 1 249 ? 3.005 25.249 -0.382 1.00 60.09 249 ILE A O 1
ATOM 1937 N N . VAL A 1 250 ? 3.916 25.688 -2.387 1.00 54.78 250 VAL A N 1
ATOM 1938 C CA . VAL A 1 250 ? 4.143 27.106 -2.108 1.00 54.78 250 VAL A CA 1
ATOM 1939 C C . VAL A 1 250 ? 2.899 27.847 -2.585 1.00 54.78 250 VAL A C 1
ATOM 1941 O O . VAL A 1 250 ? 2.759 28.163 -3.764 1.00 54.78 250 VAL A O 1
ATOM 1944 N N . SER A 1 251 ? 1.943 28.080 -1.685 1.00 49.41 251 SER A N 1
ATOM 1945 C CA . SER A 1 251 ? 0.846 29.001 -1.976 1.00 49.41 251 SER A CA 1
ATOM 1946 C C . SER A 1 251 ? 1.393 30.425 -1.905 1.00 49.41 251 SER A C 1
ATOM 1948 O O . SER A 1 251 ? 1.564 30.965 -0.810 1.00 49.41 251 SER A O 1
ATOM 1950 N N . ARG A 1 252 ? 1.680 31.040 -3.055 1.00 45.53 252 ARG A N 1
ATOM 1951 C CA . ARG A 1 252 ? 1.857 32.493 -3.120 1.00 45.53 252 ARG A CA 1
ATOM 1952 C C . ARG A 1 252 ? 0.472 33.106 -2.898 1.00 45.53 252 ARG A C 1
ATOM 1954 O O . ARG A 1 252 ? -0.407 32.968 -3.743 1.00 45.53 252 ARG A O 1
ATOM 1961 N N . ARG A 1 253 ? 0.237 33.689 -1.720 1.00 44.53 253 ARG A N 1
ATOM 1962 C CA . ARG A 1 253 ? -0.935 34.541 -1.485 1.00 44.53 253 ARG A CA 1
ATOM 1963 C C . ARG A 1 253 ? -0.627 35.907 -2.087 1.00 44.53 253 ARG A C 1
ATOM 1965 O O . ARG A 1 253 ? -0.179 36.797 -1.377 1.00 44.53 253 ARG A O 1
ATOM 1972 N N . GLU A 1 254 ? -0.824 36.049 -3.389 1.00 45.69 254 GLU A N 1
ATOM 1973 C CA . GLU A 1 254 ? -1.031 37.374 -3.971 1.00 45.69 254 GLU A CA 1
ATOM 1974 C C . GLU A 1 254 ? -2.538 37.676 -3.899 1.00 45.69 254 GLU A C 1
ATOM 1976 O O . GLU A 1 254 ? -3.342 36.842 -4.331 1.00 45.69 254 GLU A O 1
ATOM 1981 N N . PRO A 1 255 ? -2.960 38.802 -3.293 1.00 44.81 255 PRO A N 1
ATOM 1982 C CA . PRO A 1 255 ? -4.366 39.189 -3.268 1.00 44.81 255 PRO A CA 1
ATOM 1983 C C . PRO A 1 255 ? -4.877 39.376 -4.705 1.00 44.81 255 PRO A C 1
ATOM 1985 O O . PRO A 1 255 ? -4.361 40.215 -5.433 1.00 44.81 255 PRO A O 1
ATOM 1988 N N . GLY A 1 256 ? -5.882 38.597 -5.116 1.00 54.31 256 GLY A N 1
ATOM 1989 C CA . GLY A 1 256 ? -6.578 38.769 -6.401 1.00 54.31 256 GLY A CA 1
ATOM 1990 C C . GLY A 1 256 ? -6.226 37.780 -7.521 1.00 54.31 256 GLY A C 1
ATOM 1991 O O . GLY A 1 256 ? -6.925 37.769 -8.530 1.00 54.31 256 GLY A O 1
ATOM 1992 N N . ALA A 1 257 ? -5.226 36.905 -7.355 1.00 51.09 257 ALA A N 1
ATOM 1993 C CA . ALA A 1 257 ? -4.892 35.868 -8.339 1.00 51.09 257 ALA A CA 1
ATOM 1994 C C . ALA A 1 257 ? -5.263 34.462 -7.836 1.00 51.09 257 ALA A C 1
ATOM 1996 O O . ALA A 1 257 ? -4.980 34.100 -6.692 1.00 51.09 257 ALA A O 1
ATOM 1997 N N . TYR A 1 258 ? -5.872 33.638 -8.700 1.00 46.50 258 TYR A N 1
ATOM 1998 C CA . TYR A 1 258 ? -6.055 32.211 -8.418 1.00 46.50 258 TYR A CA 1
ATOM 1999 C C . TYR A 1 258 ? -4.684 31.581 -8.121 1.00 46.50 258 TYR A C 1
ATOM 2001 O O . TYR A 1 258 ? -3.770 31.717 -8.939 1.00 46.50 258 TYR A O 1
ATOM 2009 N N . PRO A 1 259 ? -4.506 30.879 -6.988 1.00 47.31 259 PRO A N 1
ATOM 2010 C CA . PRO A 1 259 ? -3.209 30.335 -6.618 1.00 47.31 259 PRO A CA 1
ATOM 2011 C C . PRO A 1 259 ? -2.806 29.210 -7.582 1.00 47.31 259 PRO A C 1
ATOM 2013 O O . PRO A 1 259 ? -3.169 28.049 -7.393 1.00 47.31 259 PRO A O 1
ATOM 2016 N N . ARG A 1 260 ? -1.995 29.527 -8.598 1.00 49.41 260 ARG A N 1
ATOM 2017 C CA . ARG A 1 260 ? -1.167 28.528 -9.287 1.00 49.41 260 ARG A CA 1
ATOM 2018 C C . ARG A 1 260 ? -0.016 28.177 -8.350 1.00 49.41 260 ARG A C 1
ATOM 2020 O O . ARG A 1 260 ? 1.025 28.823 -8.350 1.00 49.41 260 ARG A O 1
ATOM 2027 N N . GLY A 1 261 ? -0.237 27.199 -7.475 1.00 51.06 261 GLY A N 1
ATOM 2028 C CA . GLY A 1 261 ? 0.800 26.725 -6.563 1.00 51.06 261 GLY A CA 1
ATOM 2029 C C . GLY A 1 261 ? 1.983 26.167 -7.352 1.00 51.06 261 GLY A C 1
ATOM 2030 O O . GLY A 1 261 ? 1.842 25.142 -8.017 1.00 51.06 261 GLY A O 1
ATOM 2031 N N . ILE A 1 262 ? 3.143 26.820 -7.261 1.00 58.09 262 ILE A N 1
ATOM 2032 C CA . ILE A 1 262 ? 4.398 26.269 -7.777 1.00 58.09 262 ILE A CA 1
ATOM 2033 C C . ILE A 1 262 ? 4.736 25.062 -6.899 1.00 58.09 262 ILE A C 1
ATOM 2035 O O . ILE A 1 262 ? 4.890 25.184 -5.679 1.00 58.09 262 ILE A O 1
ATOM 2039 N N . VAL A 1 263 ? 4.795 23.881 -7.514 1.00 58.97 263 VAL A N 1
ATOM 2040 C CA . VAL A 1 263 ? 5.231 22.658 -6.839 1.00 58.97 263 VAL A CA 1
ATOM 2041 C C . VAL A 1 263 ? 6.751 22.645 -6.869 1.00 58.97 263 VAL A C 1
ATOM 2043 O O . VAL A 1 263 ? 7.343 22.398 -7.912 1.00 58.97 263 VAL A O 1
ATOM 2046 N N . THR A 1 264 ? 7.383 22.911 -5.729 1.00 66.00 264 THR A N 1
ATOM 2047 C CA . THR A 1 264 ? 8.830 22.719 -5.585 1.00 66.00 264 THR A CA 1
ATOM 2048 C C . THR A 1 264 ? 9.105 21.325 -5.023 1.00 66.00 264 THR A C 1
ATOM 2050 O O . THR A 1 264 ? 8.453 20.884 -4.067 1.00 66.00 264 THR A O 1
ATOM 2053 N N . ARG A 1 265 ? 10.035 20.600 -5.660 1.00 72.50 265 ARG A N 1
ATOM 2054 C CA . ARG A 1 265 ? 10.545 19.306 -5.178 1.00 72.50 265 ARG A CA 1
ATOM 2055 C C . ARG A 1 265 ? 11.554 19.561 -4.061 1.00 72.50 265 ARG A C 1
ATOM 2057 O O . ARG A 1 265 ? 12.253 20.571 -4.078 1.00 72.50 265 ARG A O 1
ATOM 2064 N N . LYS A 1 266 ? 11.614 18.662 -3.080 1.00 79.25 266 LYS A N 1
ATOM 2065 C CA . LYS A 1 266 ? 12.667 18.688 -2.056 1.00 79.25 266 LYS A CA 1
ATOM 2066 C C . LYS A 1 266 ? 13.856 17.865 -2.520 1.00 79.25 266 LYS A C 1
ATOM 2068 O O . LYS A 1 266 ? 13.660 16.787 -3.080 1.00 79.25 266 LYS A O 1
ATOM 2073 N N . ASP A 1 267 ? 15.055 18.321 -2.202 1.00 83.19 267 ASP A N 1
ATOM 2074 C CA . ASP A 1 267 ? 16.236 17.478 -2.310 1.00 83.19 267 ASP A CA 1
ATOM 2075 C C . ASP A 1 267 ? 16.194 16.394 -1.227 1.00 83.19 267 ASP A C 1
ATOM 2077 O O . ASP A 1 267 ? 15.756 16.621 -0.090 1.00 83.19 267 ASP A O 1
ATOM 2081 N N . ALA A 1 268 ? 16.610 15.190 -1.600 1.00 82.06 268 ALA A N 1
ATOM 2082 C CA . ALA A 1 268 ? 16.849 14.093 -0.683 1.00 82.06 268 ALA A CA 1
ATOM 2083 C C . ALA A 1 268 ? 18.240 13.511 -0.944 1.00 82.06 268 ALA A C 1
ATOM 2085 O O . ALA A 1 268 ? 18.620 13.210 -2.077 1.00 82.06 268 ALA A O 1
ATOM 2086 N N . SER A 1 269 ? 18.989 13.344 0.139 1.00 82.19 269 SER A N 1
ATOM 2087 C CA . SER A 1 269 ? 20.270 12.664 0.147 1.00 82.19 269 SER A CA 1
ATOM 2088 C C . SER A 1 269 ? 20.026 11.167 0.086 1.00 82.19 269 SER A C 1
ATOM 2090 O O . SER A 1 269 ? 19.363 10.575 0.935 1.00 82.19 269 SER A O 1
ATOM 2092 N N . SER A 1 270 ? 20.572 10.524 -0.930 1.00 74.56 270 SER A N 1
ATOM 2093 C CA . SER A 1 270 ? 20.474 9.079 -1.100 1.00 74.56 270 SER A CA 1
ATOM 2094 C C . SER A 1 270 ? 21.234 8.302 -0.023 1.00 74.56 270 SER A C 1
ATOM 2096 O O . SER A 1 270 ? 20.809 7.215 0.368 1.00 74.56 270 SER A O 1
ATOM 2098 N N . THR A 1 271 ? 22.294 8.888 0.541 1.00 77.50 271 THR A N 1
ATOM 2099 C CA . THR A 1 271 ? 23.051 8.307 1.661 1.00 77.50 271 THR A CA 1
ATOM 2100 C C . THR A 1 271 ? 22.222 8.199 2.945 1.00 77.50 271 THR A C 1
ATOM 2102 O O . THR A 1 271 ? 22.412 7.261 3.718 1.00 77.50 271 THR A O 1
ATOM 2105 N N . CYS A 1 272 ? 21.246 9.097 3.148 1.00 82.44 272 CYS A N 1
ATOM 2106 C CA . CYS A 1 272 ? 20.255 8.997 4.226 1.00 82.44 272 CYS A CA 1
ATOM 2107 C C . CYS A 1 272 ? 19.403 7.722 4.084 1.00 82.44 272 CYS A C 1
ATOM 2109 O O . CYS A 1 272 ? 19.013 7.106 5.077 1.00 82.44 272 CYS A O 1
ATOM 2111 N N . LEU A 1 273 ? 19.170 7.300 2.841 1.00 87.00 273 LEU A N 1
ATOM 2112 C CA . LEU A 1 273 ? 18.233 6.247 2.464 1.00 87.00 273 LEU A CA 1
ATOM 2113 C C . LEU A 1 273 ? 18.896 4.878 2.290 1.00 87.00 273 LEU A C 1
ATOM 2115 O O . LEU A 1 273 ? 18.188 3.882 2.132 1.00 87.00 273 LEU A O 1
ATOM 2119 N N . ALA A 1 274 ? 20.229 4.812 2.298 1.00 84.12 274 ALA A N 1
ATOM 2120 C CA . ALA A 1 274 ? 21.011 3.636 1.907 1.00 84.12 274 ALA A CA 1
ATOM 2121 C C . ALA A 1 274 ? 20.606 2.342 2.640 1.00 84.12 274 ALA A C 1
ATOM 2123 O O . ALA A 1 274 ? 20.613 1.270 2.046 1.00 84.12 274 ALA A O 1
ATOM 2124 N N . ASN A 1 275 ? 20.181 2.444 3.902 1.00 86.12 275 ASN A N 1
ATOM 2125 C CA . ASN A 1 275 ? 19.888 1.285 4.751 1.00 86.12 275 ASN A CA 1
ATOM 2126 C C . ASN A 1 275 ? 18.429 0.806 4.708 1.00 86.12 275 ASN A C 1
ATOM 2128 O O . ASN A 1 275 ? 18.092 -0.155 5.396 1.00 86.12 275 ASN A O 1
ATOM 2132 N N . VAL A 1 276 ? 17.548 1.458 3.942 1.00 93.81 276 VAL A N 1
ATOM 2133 C CA . VAL A 1 276 ? 16.118 1.117 3.931 1.00 93.81 276 VAL A CA 1
ATOM 2134 C C . VAL A 1 276 ? 15.824 0.111 2.816 1.00 93.81 276 VAL A C 1
ATOM 2136 O O . VAL A 1 276 ? 15.911 0.493 1.652 1.00 93.81 276 VAL A O 1
ATOM 2139 N N . PRO A 1 277 ? 15.442 -1.147 3.103 1.00 94.69 277 PRO A N 1
ATOM 2140 C CA . PRO A 1 277 ? 15.191 -2.150 2.069 1.00 94.69 277 PRO A CA 1
ATOM 2141 C C . PRO A 1 277 ? 13.892 -1.928 1.279 1.00 94.69 277 PRO A C 1
ATOM 2143 O O . PRO A 1 277 ? 13.840 -2.338 0.116 1.00 94.69 277 PRO A O 1
ATOM 2146 N N . LEU A 1 278 ? 12.860 -1.310 1.880 1.00 96.94 278 LEU A N 1
ATOM 2147 C CA . LEU A 1 278 ? 11.616 -0.922 1.195 1.00 96.94 278 LEU A CA 1
ATOM 2148 C C . LEU A 1 278 ? 11.481 0.595 1.142 1.00 96.94 278 LEU A C 1
ATOM 2150 O O . LEU A 1 278 ? 11.120 1.231 2.132 1.00 96.94 278 LEU A O 1
ATOM 2154 N N . LEU A 1 279 ? 11.760 1.168 -0.024 1.00 95.81 279 LEU A N 1
ATOM 2155 C CA . LEU A 1 279 ? 11.767 2.609 -0.222 1.00 95.81 279 LEU A CA 1
ATOM 2156 C C . LEU A 1 279 ? 10.691 3.030 -1.223 1.00 95.81 279 LEU A C 1
ATOM 2158 O O . LEU A 1 279 ? 10.698 2.595 -2.372 1.00 95.81 279 LEU A O 1
ATOM 2162 N N . SER A 1 280 ? 9.811 3.930 -0.796 1.00 96.00 280 SER A N 1
ATOM 2163 C CA . SER A 1 280 ? 8.835 4.626 -1.624 1.00 96.00 280 SER A CA 1
ATOM 2164 C C . SER A 1 280 ? 9.032 6.135 -1.493 1.00 96.00 280 SER A C 1
ATOM 2166 O O . SER A 1 280 ? 8.916 6.696 -0.405 1.00 96.00 28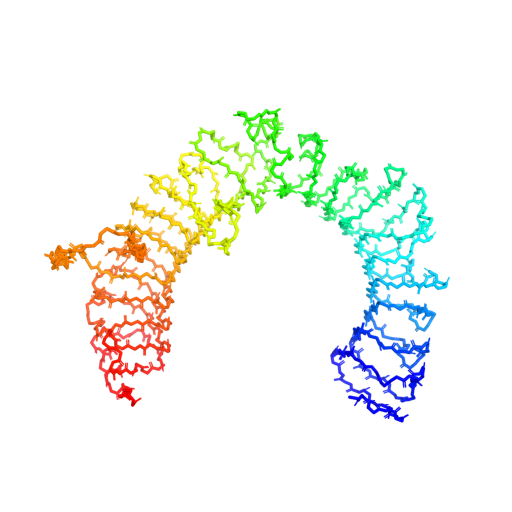0 SER A O 1
ATOM 2168 N N . LEU A 1 281 ? 9.338 6.821 -2.589 1.00 94.19 281 LEU A N 1
ATOM 2169 C CA . LEU A 1 281 ? 9.510 8.272 -2.600 1.00 94.19 281 LEU A CA 1
ATOM 2170 C C . LEU A 1 281 ? 8.619 8.910 -3.647 1.00 94.19 281 LEU A C 1
ATOM 2172 O O . LEU A 1 281 ? 8.457 8.396 -4.755 1.00 94.19 281 LEU A O 1
ATOM 2176 N N . SER A 1 282 ? 8.098 10.085 -3.313 1.00 92.38 282 SER A N 1
ATOM 2177 C CA . SER A 1 282 ? 7.377 10.912 -4.266 1.00 92.38 282 SER A CA 1
ATOM 2178 C C . SER A 1 282 ? 7.800 12.373 -4.218 1.00 92.38 282 SER A C 1
ATOM 2180 O O . SER A 1 282 ? 7.992 12.919 -3.136 1.00 92.38 282 SER A O 1
ATOM 2182 N N . ASN A 1 283 ? 7.906 13.028 -5.377 1.00 90.06 283 ASN A N 1
ATOM 2183 C CA . ASN A 1 283 ? 8.180 14.471 -5.486 1.00 90.06 283 ASN A CA 1
ATOM 2184 C C . ASN A 1 283 ? 9.519 14.920 -4.854 1.00 90.06 283 ASN A C 1
ATOM 2186 O O . ASN A 1 283 ? 9.582 15.970 -4.207 1.00 90.06 283 ASN A O 1
ATOM 2190 N N . TYR A 1 284 ? 10.576 14.125 -5.031 1.00 89.81 284 TYR A N 1
ATOM 2191 C CA . TYR A 1 284 ? 11.939 14.436 -4.578 1.00 89.81 284 TYR A CA 1
ATOM 2192 C C . TYR A 1 284 ? 12.901 14.633 -5.754 1.00 89.81 284 TYR A C 1
ATOM 2194 O O . TYR A 1 284 ? 12.639 14.164 -6.861 1.00 89.81 284 TYR A O 1
ATOM 2202 N N . ARG A 1 285 ? 14.029 15.293 -5.496 1.00 88.75 285 ARG A N 1
ATOM 2203 C CA . ARG A 1 285 ? 15.230 15.263 -6.336 1.00 88.75 285 ARG A CA 1
ATOM 2204 C C . ARG A 1 285 ? 16.312 14.460 -5.617 1.00 88.75 285 ARG A C 1
ATOM 2206 O O . ARG A 1 285 ? 16.563 14.699 -4.437 1.00 88.75 285 ARG A O 1
ATOM 2213 N N . LEU A 1 286 ? 16.909 13.492 -6.306 1.00 88.06 286 LEU A N 1
ATOM 2214 C CA . LEU A 1 286 ? 17.953 12.618 -5.772 1.00 88.06 286 LEU A CA 1
ATOM 2215 C C . LEU A 1 286 ? 19.285 12.946 -6.445 1.00 88.06 286 LEU A C 1
ATOM 2217 O O . LEU A 1 286 ? 19.382 12.865 -7.663 1.00 88.06 286 LEU A O 1
ATOM 2221 N N . GLY A 1 287 ? 20.288 13.319 -5.645 1.00 76.69 287 GLY A N 1
ATOM 2222 C CA . GLY A 1 287 ? 21.606 13.727 -6.150 1.00 76.69 287 GLY A CA 1
ATOM 2223 C C . GLY A 1 287 ? 22.608 12.588 -6.383 1.00 76.69 287 GLY A C 1
ATOM 2224 O O . GLY A 1 287 ? 23.572 12.787 -7.105 1.00 76.69 287 GLY A O 1
ATOM 2225 N N . ASP A 1 288 ? 22.402 11.410 -5.786 1.00 80.06 288 ASP A N 1
ATOM 2226 C CA . ASP A 1 288 ? 23.284 10.242 -5.962 1.00 80.06 288 ASP A CA 1
ATOM 2227 C C . ASP A 1 288 ? 22.457 8.948 -5.975 1.00 80.06 288 ASP A C 1
ATOM 2229 O O . ASP A 1 288 ? 22.154 8.353 -4.944 1.00 80.06 288 ASP A O 1
ATOM 2233 N N . VAL A 1 289 ? 22.041 8.498 -7.152 1.00 86.12 289 VAL A N 1
ATOM 2234 C CA . VAL A 1 289 ? 21.179 7.313 -7.284 1.00 86.12 289 VAL A CA 1
ATOM 2235 C C . VAL A 1 289 ? 21.925 6.009 -6.946 1.00 86.12 289 VAL A C 1
ATOM 2237 O O . VAL A 1 289 ? 21.287 5.026 -6.569 1.00 86.12 289 VAL A O 1
ATOM 2240 N N . GLY A 1 290 ? 23.264 6.001 -6.952 1.00 83.50 290 GLY A N 1
ATOM 2241 C CA . GLY A 1 290 ? 24.072 4.802 -6.695 1.00 83.50 290 GLY A CA 1
ATOM 2242 C C . GLY A 1 290 ? 23.897 4.234 -5.283 1.00 83.50 290 GLY A C 1
ATOM 2243 O O . GLY A 1 290 ? 23.884 3.015 -5.086 1.00 83.50 290 GLY A O 1
ATOM 2244 N N . ALA A 1 291 ? 23.641 5.093 -4.291 1.00 85.88 291 ALA A N 1
ATOM 2245 C CA . ALA A 1 291 ? 23.309 4.661 -2.931 1.00 85.88 291 ALA A CA 1
ATOM 2246 C C . ALA A 1 291 ? 21.929 3.972 -2.818 1.00 85.88 291 ALA A C 1
ATOM 2248 O O . ALA A 1 291 ? 21.538 3.545 -1.729 1.00 85.88 291 ALA A O 1
ATOM 2249 N N . LEU A 1 292 ? 21.169 3.855 -3.918 1.00 89.94 292 LEU A N 1
ATOM 2250 C CA . LEU A 1 292 ? 19.886 3.156 -3.955 1.00 89.94 292 LEU A CA 1
ATOM 2251 C C . LEU A 1 292 ? 19.970 1.666 -4.321 1.00 89.94 292 LEU A C 1
ATOM 2253 O O . LEU A 1 292 ? 18.926 1.009 -4.343 1.00 89.94 292 LEU A O 1
ATOM 2257 N N . ARG A 1 293 ? 21.171 1.152 -4.603 1.00 92.31 293 ARG A N 1
ATOM 2258 C CA . ARG A 1 293 ? 21.417 -0.242 -5.003 1.00 92.31 293 ARG A CA 1
ATOM 2259 C C . ARG A 1 293 ? 20.981 -1.273 -3.958 1.00 92.31 293 ARG A C 1
ATOM 2261 O O . ARG A 1 293 ? 20.920 -0.974 -2.765 1.00 92.31 293 ARG A O 1
ATOM 2268 N N . GLY A 1 294 ? 20.769 -2.517 -4.388 1.00 93.62 294 GLY A N 1
ATOM 2269 C CA . GLY A 1 294 ? 20.640 -3.653 -3.464 1.00 93.62 294 GLY A CA 1
ATOM 2270 C C . GLY A 1 294 ? 19.290 -3.760 -2.747 1.00 93.62 294 GLY A C 1
ATOM 2271 O O . GLY A 1 294 ? 19.180 -4.472 -1.747 1.00 93.62 294 GLY A O 1
ATOM 2272 N N . ARG A 1 295 ? 18.262 -3.015 -3.175 1.00 94.44 295 ARG A N 1
ATOM 2273 C CA . ARG A 1 295 ? 16.993 -2.944 -2.435 1.00 94.44 295 ARG A CA 1
ATOM 2274 C C . ARG A 1 295 ? 16.024 -4.054 -2.790 1.00 94.44 295 ARG A C 1
ATOM 2276 O O . ARG A 1 295 ? 15.828 -4.406 -3.949 1.00 94.44 295 ARG A O 1
ATOM 2283 N N . ARG A 1 296 ? 15.279 -4.514 -1.783 1.00 96.69 296 ARG A N 1
ATOM 2284 C CA . ARG A 1 296 ? 14.151 -5.423 -2.011 1.00 96.69 296 ARG A CA 1
ATOM 2285 C C . ARG A 1 296 ? 13.028 -4.723 -2.780 1.00 96.69 296 ARG A C 1
ATOM 2287 O O . ARG A 1 296 ? 12.427 -5.336 -3.654 1.00 96.69 296 ARG A O 1
ATOM 2294 N N . GLN A 1 297 ? 12.746 -3.456 -2.477 1.00 97.25 297 GLN A N 1
ATOM 2295 C CA . GLN A 1 297 ? 11.730 -2.688 -3.192 1.00 97.25 297 GLN A CA 1
ATOM 2296 C C . GLN A 1 297 ? 12.099 -1.207 -3.281 1.00 97.25 297 GLN A C 1
ATOM 2298 O O . GLN A 1 297 ? 12.400 -0.569 -2.272 1.00 97.25 297 GLN A O 1
ATOM 2303 N N . LEU A 1 298 ? 12.020 -0.663 -4.492 1.00 97.06 298 LEU A N 1
ATOM 2304 C CA . LEU A 1 298 ? 12.213 0.744 -4.809 1.00 97.06 298 LEU A CA 1
ATOM 2305 C C . LEU A 1 298 ? 11.025 1.244 -5.639 1.00 97.06 298 LEU A C 1
ATOM 2307 O O . LEU A 1 298 ? 10.782 0.772 -6.747 1.00 97.06 298 LEU A O 1
ATOM 2311 N N . HIS A 1 299 ? 10.272 2.198 -5.106 1.00 97.31 299 HIS A N 1
ATOM 2312 C CA . HIS A 1 299 ? 9.108 2.793 -5.754 1.00 97.31 299 HIS A CA 1
ATOM 2313 C C . HIS A 1 299 ? 9.265 4.316 -5.796 1.00 97.31 299 HIS A C 1
ATOM 2315 O O . HIS A 1 299 ? 9.205 4.988 -4.772 1.00 97.31 299 HIS A O 1
ATOM 2321 N N . LEU A 1 300 ? 9.489 4.878 -6.978 1.00 96.00 300 LEU A N 1
ATOM 2322 C CA . LEU A 1 300 ? 9.726 6.305 -7.177 1.00 96.00 300 LEU A CA 1
ATOM 2323 C C . LEU A 1 300 ? 8.613 6.891 -8.046 1.00 96.00 300 LEU A C 1
ATOM 2325 O O . LEU A 1 300 ? 8.299 6.356 -9.109 1.00 96.00 300 LEU A O 1
ATOM 2329 N N . VAL A 1 301 ? 8.010 7.991 -7.592 1.00 94.69 301 VAL A N 1
ATOM 2330 C CA . VAL A 1 301 ? 6.910 8.666 -8.298 1.00 94.69 301 VAL A CA 1
ATOM 2331 C C . VAL A 1 301 ? 7.182 10.160 -8.410 1.00 94.69 301 VAL A C 1
ATOM 2333 O O . VAL A 1 301 ? 7.322 10.836 -7.394 1.00 94.69 301 VAL A O 1
ATOM 2336 N N . CYS A 1 302 ? 7.208 10.717 -9.619 1.00 92.31 302 CYS A N 1
ATOM 2337 C CA . CYS A 1 302 ? 7.514 12.143 -9.810 1.00 92.31 302 CYS A CA 1
ATOM 2338 C C . CYS A 1 302 ? 8.855 12.547 -9.166 1.00 92.31 302 CYS A C 1
ATOM 2340 O O . CYS A 1 302 ? 8.954 13.592 -8.523 1.00 92.31 302 CYS A O 1
ATOM 2342 N N . VAL A 1 303 ? 9.864 11.679 -9.263 1.00 91.44 303 VAL A N 1
ATOM 2343 C CA . VAL A 1 303 ? 11.207 11.913 -8.713 1.00 91.44 303 VAL A CA 1
ATOM 2344 C C . VAL A 1 303 ? 12.151 12.324 -9.840 1.00 91.44 303 VAL A C 1
ATOM 2346 O O . VAL A 1 303 ? 12.106 11.720 -10.910 1.00 91.44 303 VAL A O 1
ATOM 2349 N N . THR A 1 304 ? 12.992 13.334 -9.605 1.00 91.75 304 THR A N 1
ATOM 2350 C CA . THR A 1 304 ? 14.146 13.632 -10.470 1.00 91.75 304 THR A CA 1
ATOM 2351 C C . THR A 1 304 ? 15.325 12.804 -9.993 1.00 91.75 304 THR A C 1
ATOM 2353 O O . THR A 1 304 ? 15.663 12.870 -8.807 1.00 91.75 304 THR A O 1
ATOM 2356 N N . LEU A 1 305 ? 15.919 12.018 -10.880 1.00 91.69 305 LEU A N 1
ATOM 2357 C CA . LEU A 1 305 ? 17.025 11.134 -10.547 1.00 91.69 305 LEU A CA 1
ATOM 2358 C C . LEU A 1 305 ? 18.012 11.076 -11.711 1.00 91.69 305 LEU A C 1
ATOM 2360 O O . LEU A 1 305 ? 17.587 10.948 -12.854 1.00 91.69 305 LEU A O 1
ATOM 2364 N N . ASP A 1 306 ? 19.300 11.138 -11.387 1.00 90.00 306 ASP A N 1
ATOM 2365 C CA . ASP A 1 306 ? 20.392 11.035 -12.351 1.00 90.00 306 ASP A CA 1
ATOM 2366 C C . ASP A 1 306 ? 21.392 9.972 -11.869 1.00 90.00 306 ASP A C 1
ATOM 2368 O O . ASP A 1 306 ? 21.893 10.047 -10.743 1.00 90.00 306 ASP A O 1
ATOM 2372 N N . GLY A 1 307 ? 21.643 8.945 -12.686 1.00 90.00 307 GLY A N 1
ATOM 2373 C CA . GLY A 1 307 ? 22.633 7.901 -12.395 1.00 90.00 307 GLY A CA 1
ATOM 2374 C C . GLY A 1 307 ? 22.157 6.469 -12.649 1.00 90.00 307 GLY A C 1
ATOM 2375 O O . GLY A 1 307 ? 21.384 6.201 -13.567 1.00 90.00 307 GLY A O 1
ATOM 2376 N N . GLU A 1 308 ? 22.654 5.525 -11.845 1.00 92.62 308 GLU A N 1
ATOM 2377 C CA . GLU A 1 308 ? 22.448 4.085 -12.048 1.00 92.62 308 GLU A CA 1
ATOM 2378 C C . GLU A 1 308 ? 21.648 3.439 -10.910 1.00 92.62 308 GLU A C 1
ATOM 2380 O O . GLU A 1 308 ? 21.888 3.713 -9.733 1.00 92.62 308 GLU A O 1
ATOM 2385 N N . ILE A 1 309 ? 20.727 2.531 -11.255 1.00 94.25 309 ILE A N 1
ATOM 2386 C CA . ILE A 1 309 ? 19.999 1.688 -10.295 1.00 94.25 309 ILE A CA 1
ATOM 2387 C C . ILE A 1 309 ? 20.366 0.235 -10.570 1.00 94.25 309 ILE A C 1
ATOM 2389 O O . ILE A 1 309 ? 20.101 -0.286 -11.657 1.00 94.25 309 ILE A O 1
ATOM 2393 N N . SER A 1 310 ? 20.934 -0.440 -9.571 1.00 94.94 310 SER A N 1
ATOM 2394 C CA . SER A 1 310 ? 21.344 -1.833 -9.710 1.00 94.94 310 SER A CA 1
ATOM 2395 C C . SER A 1 310 ? 20.888 -2.738 -8.567 1.00 94.94 310 SER A C 1
ATOM 2397 O O . SER A 1 310 ? 20.597 -2.289 -7.453 1.00 94.94 310 SER A O 1
ATOM 2399 N N . ASP A 1 311 ? 20.835 -4.035 -8.865 1.00 95.75 311 ASP A N 1
ATOM 2400 C CA . ASP A 1 311 ? 20.735 -5.138 -7.904 1.00 95.75 311 ASP A CA 1
ATOM 2401 C C . ASP A 1 311 ? 19.505 -5.045 -6.983 1.00 95.75 311 ASP A C 1
ATOM 2403 O O . ASP A 1 311 ? 19.566 -5.327 -5.789 1.00 95.75 311 ASP A O 1
ATOM 2407 N N . CYS A 1 312 ? 18.373 -4.597 -7.531 1.00 96.38 312 CYS A N 1
ATOM 2408 C CA . CYS A 1 312 ? 17.117 -4.461 -6.795 1.00 96.38 312 CYS A CA 1
ATOM 2409 C C . CYS A 1 312 ? 16.131 -5.575 -7.165 1.00 96.38 312 CYS A C 1
ATOM 2411 O O . CYS A 1 312 ? 15.952 -5.868 -8.340 1.00 96.38 312 CYS A O 1
ATOM 2413 N N . ASN A 1 313 ? 15.371 -6.131 -6.219 1.00 97.50 313 ASN A N 1
ATOM 2414 C CA . ASN A 1 313 ? 14.369 -7.144 -6.587 1.00 97.50 313 ASN A CA 1
ATOM 2415 C C . ASN A 1 313 ? 13.196 -6.510 -7.350 1.00 97.50 313 ASN A C 1
ATOM 2417 O O . ASN A 1 313 ? 12.750 -7.041 -8.362 1.00 97.50 313 ASN A O 1
ATOM 2421 N N . HIS A 1 314 ? 12.690 -5.369 -6.881 1.00 97.75 314 HIS A N 1
ATOM 2422 C CA . HIS A 1 314 ? 11.538 -4.707 -7.487 1.00 97.75 314 HIS A CA 1
ATOM 2423 C C . HIS A 1 314 ? 11.768 -3.202 -7.614 1.00 97.75 314 HIS A C 1
ATOM 2425 O O . HIS A 1 314 ? 11.901 -2.509 -6.604 1.00 97.75 314 HIS A O 1
ATOM 2431 N N . VAL A 1 315 ? 11.739 -2.680 -8.839 1.00 98.00 315 VAL A N 1
ATOM 2432 C CA . VAL A 1 315 ? 11.890 -1.253 -9.147 1.00 98.00 315 VAL A CA 1
ATOM 2433 C C . VAL A 1 315 ? 10.662 -0.763 -9.901 1.00 98.00 315 VAL A C 1
ATOM 2435 O O . VAL A 1 315 ? 10.264 -1.350 -10.898 1.00 98.00 315 VAL A O 1
ATOM 2438 N N . SER A 1 316 ? 10.060 0.328 -9.437 1.00 98.12 316 SER A N 1
ATOM 2439 C CA . SER A 1 316 ? 8.944 0.998 -10.103 1.00 98.12 316 SER A CA 1
ATOM 2440 C C . SER A 1 316 ? 9.236 2.488 -10.206 1.00 98.12 316 SER A C 1
ATOM 2442 O O . SER A 1 316 ? 9.201 3.179 -9.190 1.00 98.12 316 SER A O 1
ATOM 2444 N N . LEU A 1 317 ? 9.475 2.986 -11.417 1.00 97.25 317 LEU A N 1
ATOM 2445 C CA . LEU A 1 317 ? 9.714 4.400 -11.712 1.00 97.25 317 LEU A CA 1
ATOM 2446 C C . LEU A 1 317 ? 8.510 4.953 -12.467 1.00 97.25 317 LEU A C 1
ATOM 2448 O O . LEU A 1 317 ? 8.202 4.508 -13.571 1.00 97.25 317 LEU A O 1
ATOM 2452 N N . ARG A 1 318 ? 7.797 5.907 -11.871 1.00 95.94 318 ARG A N 1
ATOM 2453 C CA . ARG A 1 318 ? 6.543 6.421 -12.425 1.00 95.94 318 ARG A CA 1
ATOM 2454 C C . ARG A 1 318 ? 6.598 7.922 -12.575 1.00 95.94 318 ARG A C 1
ATOM 2456 O O . ARG A 1 318 ? 6.669 8.635 -11.574 1.00 95.94 318 ARG A O 1
ATOM 2463 N N . ARG A 1 319 ? 6.479 8.414 -13.811 1.00 93.31 319 ARG A N 1
ATOM 2464 C CA . ARG A 1 319 ? 6.496 9.860 -14.096 1.00 93.31 319 ARG A CA 1
ATOM 2465 C C . ARG A 1 319 ? 7.752 10.538 -13.531 1.00 93.31 319 ARG A C 1
ATOM 2467 O O . ARG A 1 319 ? 7.680 11.655 -13.030 1.00 93.31 319 ARG A O 1
ATOM 2474 N N . CYS A 1 320 ? 8.858 9.802 -13.491 1.00 93.62 320 CYS A N 1
ATOM 2475 C CA . CYS A 1 320 ? 10.152 10.316 -13.068 1.00 93.62 320 CYS A CA 1
ATOM 2476 C C . CYS A 1 320 ? 10.771 11.148 -14.194 1.00 93.62 320 CYS A C 1
ATOM 2478 O O . CYS A 1 320 ? 10.381 10.993 -15.349 1.00 93.62 320 CYS A O 1
ATOM 2480 N N . ASN A 1 321 ? 11.740 11.986 -13.831 1.00 92.25 321 ASN A N 1
ATOM 2481 C CA . ASN A 1 321 ? 12.487 12.858 -14.739 1.00 92.25 321 ASN A CA 1
ATOM 2482 C C . ASN A 1 321 ? 13.995 12.671 -14.500 1.00 92.25 321 ASN A C 1
ATOM 2484 O O . ASN A 1 321 ? 14.380 12.142 -13.453 1.00 92.25 321 ASN A O 1
ATOM 2488 N N . GLY A 1 322 ? 14.824 13.163 -15.419 1.00 91.25 322 GLY A N 1
ATOM 2489 C CA . GLY A 1 322 ? 16.287 13.029 -15.368 1.00 91.25 322 GLY A CA 1
ATOM 2490 C C . GLY A 1 322 ? 16.793 11.897 -16.260 1.00 91.25 322 GLY A C 1
ATOM 2491 O O . GLY A 1 322 ? 16.099 11.502 -17.203 1.00 91.25 322 GLY A O 1
ATOM 2492 N N . SER A 1 323 ? 17.980 11.373 -15.963 1.00 90.12 323 SER A N 1
ATOM 2493 C CA . SER A 1 323 ? 18.623 10.314 -16.749 1.00 90.12 323 SER A CA 1
ATOM 2494 C C . SER A 1 323 ? 18.999 9.091 -15.906 1.00 90.12 323 SER A C 1
ATOM 2496 O O . SER A 1 323 ? 19.761 9.166 -14.942 1.00 90.12 323 SER A O 1
ATOM 2498 N N . ALA A 1 324 ? 18.490 7.923 -16.291 1.00 88.94 324 ALA A N 1
ATOM 2499 C CA . ALA A 1 324 ? 18.916 6.631 -15.773 1.00 88.94 324 ALA A CA 1
ATOM 2500 C C . ALA A 1 324 ? 19.843 5.948 -16.789 1.00 88.94 324 ALA A C 1
ATOM 2502 O O . ALA A 1 324 ? 19.389 5.226 -17.683 1.00 88.94 324 ALA A O 1
ATOM 2503 N N . ALA A 1 325 ? 21.152 6.151 -16.629 1.00 85.50 325 ALA A N 1
ATOM 2504 C CA . ALA A 1 325 ? 22.164 5.612 -17.538 1.00 85.50 325 ALA A CA 1
ATOM 2505 C C . ALA A 1 325 ? 22.139 4.071 -17.591 1.00 85.50 325 ALA A C 1
ATOM 2507 O O . ALA A 1 325 ? 22.362 3.458 -18.636 1.00 85.50 325 ALA A O 1
ATOM 2508 N N . ASN A 1 326 ? 21.842 3.425 -16.459 1.00 91.31 326 ASN A N 1
ATOM 2509 C CA . ASN A 1 326 ? 21.870 1.972 -16.343 1.00 91.31 326 ASN A CA 1
ATOM 2510 C C . ASN A 1 326 ? 20.865 1.461 -15.300 1.00 91.31 326 ASN A C 1
ATOM 2512 O O . ASN A 1 326 ? 20.908 1.846 -14.129 1.00 91.31 326 ASN A O 1
ATOM 2516 N N . LEU A 1 327 ? 19.990 0.550 -15.726 1.00 94.31 327 LEU A N 1
ATOM 2517 C CA . LEU A 1 327 ? 19.087 -0.231 -14.885 1.00 94.31 327 LEU A CA 1
ATOM 2518 C C . LEU A 1 327 ? 19.498 -1.700 -14.985 1.00 94.31 327 LEU A C 1
ATOM 2520 O O . LEU A 1 327 ? 19.274 -2.330 -16.023 1.00 94.31 327 LEU A O 1
ATOM 2524 N N . SER A 1 328 ? 20.121 -2.253 -13.937 1.00 95.44 328 SER A N 1
ATOM 2525 C CA . SER A 1 328 ? 20.712 -3.595 -14.032 1.00 95.44 328 SER A CA 1
ATOM 2526 C C . SER A 1 328 ? 20.490 -4.536 -12.855 1.00 95.44 328 SER A C 1
ATOM 2528 O O . SER A 1 328 ? 20.443 -4.112 -11.709 1.00 95.44 328 SER A O 1
ATOM 2530 N N . GLY A 1 329 ? 20.401 -5.841 -13.128 1.00 95.56 329 GLY A N 1
ATOM 2531 C CA . GLY A 1 329 ? 20.268 -6.852 -12.070 1.00 95.56 329 GLY A CA 1
ATOM 2532 C C . GLY A 1 329 ? 18.948 -6.721 -11.310 1.00 95.56 329 GLY A C 1
ATOM 2533 O O . GLY A 1 329 ? 18.934 -6.769 -10.084 1.00 95.56 329 GLY A O 1
ATOM 2534 N N . ILE A 1 330 ? 17.853 -6.486 -12.040 1.00 97.12 330 ILE A N 1
ATOM 2535 C CA . ILE A 1 330 ? 16.535 -6.217 -11.459 1.00 97.12 330 ILE A CA 1
ATOM 2536 C C . ILE A 1 330 ? 15.588 -7.387 -11.723 1.00 97.12 330 ILE A C 1
ATOM 2538 O O . ILE A 1 330 ? 15.377 -7.755 -12.874 1.00 97.12 330 ILE A O 1
ATOM 2542 N N . THR A 1 331 ? 14.955 -7.962 -10.699 1.00 97.25 331 THR A N 1
ATOM 2543 C CA . THR A 1 331 ? 14.004 -9.069 -10.933 1.00 97.25 331 THR A CA 1
ATOM 2544 C C . THR A 1 331 ? 12.735 -8.567 -11.624 1.00 97.25 331 THR A C 1
ATOM 2546 O O . THR A 1 331 ? 12.293 -9.141 -12.619 1.00 97.25 331 THR A O 1
ATOM 2549 N N . TRP A 1 332 ? 12.159 -7.470 -11.132 1.00 98.06 332 TRP A N 1
ATOM 2550 C CA . TRP A 1 332 ? 10.957 -6.862 -11.693 1.00 98.06 332 TRP A CA 1
ATOM 2551 C C . TRP A 1 332 ? 11.125 -5.349 -11.838 1.00 98.06 332 TRP A C 1
ATOM 2553 O O . TRP A 1 332 ? 11.308 -4.639 -10.849 1.00 98.06 332 TRP A O 1
ATOM 2563 N N . LEU A 1 333 ? 11.072 -4.860 -13.074 1.00 98.12 333 LEU A N 1
ATOM 2564 C CA . LEU A 1 333 ? 11.204 -3.451 -13.425 1.00 98.12 333 LEU A CA 1
ATOM 2565 C C . LEU A 1 333 ? 9.899 -2.943 -14.034 1.00 98.12 333 LEU A C 1
ATOM 2567 O O . LEU A 1 333 ? 9.426 -3.498 -15.022 1.00 98.12 333 LEU A O 1
ATOM 2571 N N . TYR A 1 334 ? 9.376 -1.844 -13.503 1.00 98.31 334 TYR A N 1
ATOM 2572 C CA . TYR A 1 334 ? 8.282 -1.087 -14.095 1.00 98.31 334 TYR A CA 1
ATOM 2573 C C . TYR A 1 334 ? 8.687 0.352 -14.363 1.00 98.31 334 TYR A C 1
ATOM 2575 O O . TYR A 1 334 ? 9.134 1.057 -13.458 1.00 98.31 334 TYR A O 1
ATOM 2583 N N . LEU A 1 335 ? 8.489 0.784 -15.604 1.00 97.56 335 LEU A N 1
ATOM 2584 C CA . LEU A 1 335 ? 8.690 2.157 -16.045 1.00 97.56 335 LEU A CA 1
ATOM 2585 C C . LEU A 1 335 ? 7.358 2.708 -16.546 1.00 97.56 335 LEU A C 1
ATOM 2587 O O . LEU A 1 335 ? 6.688 2.067 -17.354 1.00 97.56 335 LEU A O 1
ATOM 2591 N N . GLU A 1 336 ? 6.974 3.896 -16.086 1.00 96.56 336 GLU A N 1
ATOM 2592 C CA . GLU A 1 336 ? 5.799 4.609 -16.584 1.00 96.56 336 GLU A CA 1
ATOM 2593 C C . GLU A 1 336 ? 6.172 6.018 -17.048 1.00 96.56 336 GLU A C 1
ATOM 2595 O O . GLU A 1 336 ? 6.674 6.807 -16.240 1.00 96.56 336 GLU A O 1
ATOM 2600 N N . ARG A 1 337 ? 5.839 6.354 -18.304 1.00 94.12 337 ARG A N 1
ATOM 2601 C CA . ARG A 1 337 ? 6.153 7.648 -18.944 1.00 94.12 337 ARG A CA 1
ATOM 2602 C C . ARG A 1 337 ? 7.649 7.973 -18.969 1.00 94.12 337 ARG A C 1
ATOM 2604 O O . ARG A 1 337 ? 8.056 9.043 -18.527 1.00 94.12 337 ARG A O 1
ATOM 2611 N N . ALA A 1 338 ? 8.442 7.034 -19.474 1.00 94.06 338 ALA A N 1
ATOM 2612 C CA . ALA A 1 338 ? 9.873 7.198 -19.724 1.00 94.06 338 ALA A CA 1
ATOM 2613 C C . ALA A 1 338 ? 10.176 7.121 -21.230 1.00 94.06 338 ALA A C 1
ATOM 2615 O O . ALA A 1 338 ? 9.378 6.567 -21.993 1.00 94.06 338 ALA A O 1
ATOM 2616 N N . THR A 1 339 ? 11.337 7.630 -21.628 1.00 94.06 339 THR A N 1
ATOM 2617 C CA . THR A 1 339 ? 11.917 7.449 -22.962 1.00 94.06 339 THR A CA 1
ATOM 2618 C C . THR A 1 339 ? 13.090 6.479 -22.857 1.00 94.06 339 THR A C 1
ATOM 2620 O O . THR A 1 339 ? 13.984 6.691 -22.042 1.00 94.06 339 THR A O 1
ATOM 2623 N N . VAL A 1 340 ? 13.087 5.407 -23.647 1.00 92.62 340 VAL A N 1
ATOM 2624 C CA . VAL A 1 340 ? 14.164 4.408 -23.713 1.00 92.62 340 VAL A CA 1
ATOM 2625 C C . VAL A 1 340 ? 14.936 4.605 -25.019 1.00 92.62 340 VAL A C 1
ATOM 2627 O O . VAL A 1 340 ? 14.324 4.513 -26.082 1.00 92.62 340 VAL A O 1
ATOM 2630 N N . MET A 1 341 ? 16.236 4.900 -24.935 1.00 89.19 341 MET A N 1
ATOM 2631 C CA . MET A 1 341 ? 17.086 5.322 -26.067 1.00 89.19 341 MET A CA 1
ATOM 2632 C C . MET A 1 341 ? 18.559 4.960 -25.825 1.00 89.19 341 MET A C 1
ATOM 2634 O O . MET A 1 341 ? 18.987 5.023 -24.684 1.00 89.19 341 MET A O 1
ATOM 2638 N N . ALA A 1 342 ? 19.360 4.579 -26.824 1.00 78.44 342 ALA A N 1
ATOM 2639 C CA . ALA A 1 342 ? 20.709 4.037 -26.567 1.00 78.44 342 ALA A CA 1
ATOM 2640 C C . ALA A 1 342 ? 21.811 5.078 -26.301 1.00 78.44 342 ALA A C 1
ATOM 2642 O O . ALA A 1 342 ? 22.827 4.735 -25.686 1.00 78.44 342 ALA A O 1
ATOM 2643 N N . SER A 1 343 ? 21.608 6.329 -26.710 1.00 70.31 343 SER A N 1
ATOM 2644 C CA . SER A 1 343 ? 22.506 7.468 -26.488 1.00 70.31 343 SER A CA 1
ATOM 2645 C C . SER A 1 343 ? 21.705 8.716 -26.132 1.00 70.31 343 SER A C 1
ATOM 2647 O O . SER A 1 343 ? 20.529 8.817 -26.480 1.00 70.31 343 SER A O 1
ATOM 2649 N N . ASP A 1 344 ? 22.338 9.661 -25.430 1.00 59.53 344 ASP A N 1
ATOM 2650 C CA . ASP A 1 344 ? 21.887 11.054 -25.420 1.00 59.53 344 ASP A CA 1
ATOM 2651 C C . ASP A 1 344 ? 22.200 11.636 -26.800 1.00 59.53 344 ASP A C 1
ATOM 2653 O O . ASP A 1 344 ? 23.225 12.281 -27.001 1.00 59.53 344 ASP A O 1
ATOM 2657 N N . ASP A 1 345 ? 21.345 11.347 -27.775 1.00 51.12 345 ASP A N 1
ATOM 2658 C CA . ASP A 1 345 ? 21.270 12.202 -28.947 1.00 51.12 345 ASP A CA 1
ATOM 2659 C C . ASP A 1 345 ? 20.596 13.482 -28.447 1.00 51.12 345 ASP A C 1
ATOM 2661 O O . ASP A 1 345 ? 19.369 13.583 -28.338 1.00 51.12 345 ASP A O 1
ATOM 2665 N N . ASP A 1 346 ? 21.432 14.419 -28.002 1.00 48.50 346 ASP A N 1
ATOM 2666 C CA . ASP A 1 346 ? 21.063 15.818 -27.879 1.00 48.50 346 ASP A CA 1
ATOM 2667 C C . ASP A 1 346 ? 20.744 16.302 -29.296 1.00 48.50 346 ASP A C 1
ATOM 2669 O O . ASP A 1 346 ? 21.564 16.900 -29.987 1.00 48.50 346 ASP A O 1
ATOM 2673 N N . GLU A 1 347 ? 19.523 16.028 -29.757 1.00 44.19 347 GLU A N 1
ATOM 2674 C CA . GLU A 1 347 ? 18.870 16.976 -30.641 1.00 44.19 347 GLU A CA 1
ATOM 2675 C C . GLU A 1 347 ? 18.636 18.225 -29.791 1.00 44.19 347 GLU A C 1
ATOM 2677 O O . GLU A 1 347 ? 17.594 18.409 -29.151 1.00 44.19 347 GLU A O 1
ATOM 2682 N N . ASP A 1 348 ? 19.687 19.043 -29.725 1.00 41.16 348 ASP A N 1
ATOM 2683 C CA . ASP A 1 348 ? 19.584 20.475 -29.549 1.00 41.16 348 ASP A CA 1
ATOM 2684 C C . ASP A 1 348 ? 18.538 20.930 -30.562 1.00 41.16 348 ASP A C 1
ATOM 2686 O O . ASP A 1 348 ? 18.801 21.102 -31.751 1.00 41.16 348 ASP A O 1
ATOM 2690 N N . VAL A 1 349 ? 17.295 21.036 -30.100 1.00 45.47 349 VAL A N 1
ATOM 2691 C CA . VAL A 1 349 ? 16.283 21.793 -30.814 1.00 45.47 349 VAL A CA 1
ATOM 2692 C C . VAL A 1 349 ? 16.838 23.207 -30.793 1.00 45.47 349 VAL A C 1
ATOM 2694 O O . VAL A 1 349 ? 16.764 23.865 -29.755 1.00 45.47 349 VAL A O 1
ATOM 2697 N N . GLU A 1 350 ? 17.498 23.594 -31.885 1.00 37.00 350 GLU A N 1
ATOM 2698 C CA . GLU A 1 350 ? 17.922 24.957 -32.186 1.00 37.00 350 GLU A CA 1
ATOM 2699 C C . GLU A 1 350 ? 16.764 25.871 -31.769 1.00 37.00 350 GLU A C 1
ATOM 2701 O O . GLU A 1 350 ? 15.687 25.865 -32.371 1.00 37.00 350 GLU A O 1
ATOM 2706 N N . GLU A 1 351 ? 16.928 26.555 -30.633 1.00 40.28 351 GLU A N 1
ATOM 2707 C CA . GLU A 1 351 ? 15.973 27.555 -30.187 1.00 40.28 351 GLU A CA 1
ATOM 2708 C C . GLU A 1 351 ? 16.123 28.704 -31.184 1.00 40.28 351 GLU A C 1
ATOM 2710 O O . GLU A 1 351 ? 17.078 29.481 -31.101 1.00 40.28 351 GLU A O 1
ATOM 2715 N N . ASP A 1 352 ? 15.206 28.767 -32.156 1.00 34.78 352 ASP A N 1
ATOM 2716 C CA . ASP A 1 352 ? 15.002 29.940 -32.999 1.00 34.78 352 ASP A CA 1
ATOM 2717 C C . ASP A 1 352 ? 14.905 31.154 -32.067 1.00 34.78 352 ASP A C 1
ATOM 2719 O O . ASP A 1 352 ? 13.921 31.362 -31.350 1.00 34.78 352 ASP A O 1
ATOM 2723 N N . ASN A 1 353 ? 15.999 31.914 -32.014 1.00 40.22 353 ASN A N 1
ATOM 2724 C CA . ASN A 1 353 ? 16.127 33.138 -31.244 1.00 40.22 353 ASN A CA 1
ATOM 2725 C C . ASN A 1 353 ? 15.333 34.242 -31.946 1.00 40.22 353 ASN A C 1
ATOM 2727 O O . ASN A 1 353 ? 15.908 35.173 -32.509 1.00 40.22 353 ASN A O 1
ATOM 2731 N N . ASP A 1 354 ? 14.009 34.163 -31.870 1.00 39.78 354 ASP A N 1
ATOM 2732 C CA . ASP A 1 354 ? 13.161 35.323 -32.089 1.00 39.78 354 ASP A CA 1
ATOM 2733 C C . ASP A 1 354 ? 13.133 36.132 -30.793 1.00 39.78 354 ASP A C 1
ATOM 2735 O O . ASP A 1 354 ? 12.363 35.907 -29.856 1.00 39.78 354 ASP A O 1
ATOM 2739 N N . ALA A 1 355 ? 14.070 37.073 -30.738 1.00 47.03 355 ALA A N 1
ATOM 2740 C CA . ALA A 1 355 ? 14.098 38.140 -29.766 1.00 47.03 355 ALA A CA 1
ATOM 2741 C C . ALA A 1 355 ? 12.846 39.013 -29.921 1.00 47.03 355 ALA A C 1
ATOM 2743 O O . ALA A 1 355 ? 12.824 39.893 -30.772 1.00 47.03 355 ALA A O 1
ATOM 2744 N N . ASP A 1 356 ? 11.831 38.803 -29.082 1.00 41.91 356 ASP A N 1
ATOM 2745 C CA . ASP A 1 356 ? 11.104 39.912 -28.463 1.00 41.91 356 ASP A CA 1
ATOM 2746 C C . ASP A 1 356 ? 10.149 39.462 -27.343 1.00 41.91 356 ASP A C 1
ATOM 2748 O O . ASP A 1 356 ? 9.503 38.420 -27.394 1.00 41.91 356 ASP A O 1
ATOM 2752 N N . ASP A 1 357 ? 10.028 40.351 -26.361 1.00 36.94 357 ASP A N 1
ATOM 2753 C CA . ASP A 1 357 ? 9.001 40.431 -25.317 1.00 36.94 357 ASP A CA 1
ATOM 2754 C C . ASP A 1 357 ? 9.248 39.733 -23.955 1.00 36.94 357 ASP A C 1
ATOM 2756 O O . ASP A 1 357 ? 8.917 38.579 -23.662 1.00 36.94 357 ASP A O 1
ATOM 2760 N N . ASN A 1 358 ? 9.782 40.553 -23.046 1.00 45.22 358 ASN A N 1
ATOM 2761 C CA . ASN A 1 358 ? 9.781 40.383 -21.598 1.00 45.22 358 ASN A CA 1
ATOM 2762 C C . ASN A 1 358 ? 8.355 40.141 -21.065 1.00 45.22 358 ASN A C 1
ATOM 2764 O O . ASN A 1 358 ? 7.584 41.088 -20.948 1.00 45.22 358 ASN A O 1
ATOM 2768 N N . SER A 1 359 ? 8.047 38.916 -20.617 1.00 40.12 359 SER A N 1
ATOM 2769 C CA . SER A 1 359 ? 7.241 38.602 -19.406 1.00 40.12 359 SER A CA 1
ATOM 2770 C C . SER A 1 359 ? 6.441 37.296 -19.490 1.00 40.12 359 SER A C 1
ATOM 2772 O O . SER A 1 359 ? 5.253 37.254 -19.188 1.00 40.12 359 SER A O 1
ATOM 2774 N N . ARG A 1 360 ? 7.080 36.167 -19.796 1.00 41.75 360 ARG A N 1
ATOM 2775 C CA . ARG A 1 360 ? 6.559 34.832 -19.448 1.00 41.75 360 ARG A CA 1
ATOM 2776 C C . ARG A 1 360 ? 7.722 33.860 -19.480 1.00 41.75 360 ARG A C 1
ATOM 2778 O O . ARG A 1 360 ? 8.109 33.426 -20.549 1.00 41.75 360 ARG A O 1
ATOM 2785 N N . VAL A 1 361 ? 8.271 33.507 -18.317 1.00 37.09 361 VAL A N 1
ATOM 2786 C CA . VAL A 1 361 ? 9.165 32.343 -18.218 1.00 37.09 361 VAL A CA 1
ATOM 2787 C C . VAL A 1 361 ? 8.354 31.129 -18.685 1.00 37.09 361 VAL A C 1
ATOM 2789 O O . VAL A 1 361 ? 7.398 30.761 -17.988 1.00 37.09 361 VAL A O 1
ATOM 2792 N N . PRO A 1 362 ? 8.662 30.510 -19.837 1.00 35.56 362 PRO A N 1
ATOM 2793 C CA . PRO A 1 362 ? 8.013 29.273 -20.221 1.00 35.56 362 PRO A CA 1
ATOM 2794 C C . PRO A 1 362 ? 8.523 28.219 -19.240 1.00 35.56 362 PRO A C 1
ATOM 2796 O O . PRO A 1 362 ? 9.723 27.968 -19.140 1.00 35.56 362 PRO A O 1
ATOM 2799 N N . GLN A 1 363 ? 7.627 27.625 -18.453 1.00 42.50 363 GLN A N 1
ATOM 2800 C CA . GLN A 1 363 ? 7.965 26.430 -17.688 1.00 42.50 363 GLN A CA 1
ATOM 2801 C C . GLN A 1 363 ? 8.236 25.319 -18.706 1.00 42.50 363 GLN A C 1
ATOM 2803 O O . GLN A 1 363 ? 7.291 24.676 -19.160 1.00 42.50 363 GLN A O 1
ATOM 2808 N N . LYS A 1 364 ? 9.504 25.133 -19.104 1.00 42.06 364 LYS A N 1
ATOM 2809 C CA . LYS A 1 364 ? 9.936 24.005 -19.940 1.00 42.06 364 LYS A CA 1
ATOM 2810 C C . LYS A 1 364 ? 9.419 22.743 -19.228 1.00 42.06 364 LYS A C 1
ATOM 2812 O O . LYS A 1 364 ? 9.748 22.560 -18.050 1.00 42.06 364 LYS A O 1
ATOM 2817 N N . PRO A 1 365 ? 8.515 21.950 -19.834 1.00 51.91 365 PRO A N 1
ATOM 2818 C CA . PRO A 1 365 ? 8.021 20.741 -19.196 1.00 51.91 365 PRO A CA 1
ATOM 2819 C C . PRO A 1 365 ? 9.241 19.884 -18.875 1.00 51.91 365 PRO A C 1
ATOM 2821 O O . PRO A 1 365 ? 10.017 19.567 -19.773 1.00 51.91 365 PRO A O 1
ATOM 2824 N N . GLU A 1 366 ? 9.466 19.598 -17.589 1.00 63.44 366 GLU A N 1
ATOM 2825 C CA . GLU A 1 366 ? 10.608 18.784 -17.181 1.00 63.44 366 GLU A CA 1
ATOM 2826 C C . GLU A 1 366 ? 10.573 17.481 -17.984 1.00 63.44 366 GLU A C 1
ATOM 2828 O O . GLU A 1 366 ? 9.569 16.761 -17.948 1.00 63.44 366 GLU A O 1
ATOM 2833 N N . ALA A 1 367 ? 11.642 17.235 -18.743 1.00 76.00 367 ALA A N 1
ATOM 2834 C CA . ALA A 1 367 ? 11.709 16.131 -19.682 1.00 76.00 367 ALA A CA 1
ATOM 2835 C C . ALA A 1 367 ? 11.438 14.791 -18.970 1.00 76.00 367 ALA A C 1
ATOM 2837 O O . ALA A 1 367 ? 11.854 14.615 -17.814 1.00 76.00 367 ALA A O 1
ATOM 2838 N N . PRO A 1 368 ? 10.738 13.851 -19.635 1.00 87.69 368 PRO A N 1
ATOM 2839 C CA . PRO A 1 368 ? 10.507 12.522 -19.081 1.00 87.69 368 PRO A CA 1
ATOM 2840 C C . PRO A 1 368 ? 11.841 11.822 -18.795 1.00 87.69 368 PRO A C 1
ATOM 2842 O O . PRO A 1 368 ? 12.856 12.129 -19.419 1.00 87.69 368 PRO A O 1
ATOM 2845 N N . LEU A 1 369 ? 11.834 10.865 -17.863 1.00 93.06 369 LEU A N 1
ATOM 2846 C CA . LEU A 1 369 ? 13.006 10.046 -17.550 1.00 93.06 369 LEU A CA 1
ATOM 2847 C C . LEU A 1 369 ? 13.573 9.410 -18.826 1.00 93.06 369 LEU A C 1
ATOM 2849 O O . LEU A 1 369 ? 12.876 8.621 -19.469 1.00 93.06 369 LEU A O 1
ATOM 2853 N N . ARG A 1 370 ? 14.834 9.706 -19.143 1.00 93.69 370 ARG A N 1
ATOM 2854 C CA . ARG A 1 370 ? 15.598 9.029 -20.197 1.00 93.69 370 ARG A CA 1
ATOM 2855 C C . ARG A 1 370 ? 16.259 7.784 -19.615 1.00 93.69 370 ARG A C 1
ATOM 2857 O O . ARG A 1 370 ? 16.843 7.847 -18.537 1.00 93.69 370 ARG A O 1
ATOM 2864 N N . VAL A 1 371 ? 16.141 6.642 -20.283 1.00 94.00 371 VAL A N 1
ATOM 2865 C CA . VAL A 1 371 ? 16.697 5.360 -19.834 1.00 94.00 371 VAL A CA 1
ATOM 2866 C C . VAL A 1 371 ? 17.571 4.783 -20.933 1.00 94.00 371 VAL A C 1
ATOM 2868 O O . VAL A 1 371 ? 17.063 4.446 -22.000 1.00 94.00 371 VAL A O 1
ATOM 2871 N N . GLN A 1 372 ? 18.868 4.636 -20.653 1.00 91.81 372 GLN A N 1
ATOM 2872 C CA . GLN A 1 372 ? 19.834 4.279 -21.694 1.00 91.81 372 GLN A CA 1
ATOM 2873 C C . GLN A 1 372 ? 20.086 2.781 -21.833 1.00 91.81 372 GLN A C 1
ATOM 2875 O O . GLN A 1 372 ? 20.191 2.242 -22.935 1.00 91.81 372 GLN A O 1
ATOM 2880 N N . ARG A 1 373 ? 20.192 2.076 -20.705 1.00 92.19 373 ARG A N 1
ATOM 2881 C CA . ARG A 1 373 ? 20.512 0.644 -20.687 1.00 92.19 373 ARG A CA 1
ATOM 2882 C C . ARG A 1 373 ? 19.638 -0.084 -19.683 1.00 92.19 373 ARG A C 1
ATOM 2884 O O . ARG A 1 373 ? 19.610 0.271 -18.507 1.00 92.19 373 ARG A O 1
ATOM 2891 N N . ILE A 1 374 ? 18.965 -1.138 -20.136 1.00 94.50 374 ILE A N 1
ATOM 2892 C CA . ILE A 1 374 ? 18.158 -2.038 -19.309 1.00 94.50 374 ILE A CA 1
ATOM 2893 C C . ILE A 1 374 ? 18.740 -3.436 -19.463 1.00 94.50 374 ILE A C 1
ATOM 2895 O O . ILE A 1 374 ? 18.600 -4.055 -20.516 1.00 94.50 374 ILE A O 1
ATOM 2899 N N . GLN A 1 375 ? 19.405 -3.945 -18.424 1.00 93.50 375 GLN A N 1
ATOM 2900 C CA . GLN A 1 375 ? 20.158 -5.191 -18.544 1.00 93.50 375 GLN A CA 1
ATOM 2901 C C . GLN A 1 375 ? 19.997 -6.165 -17.378 1.00 93.50 375 GLN A C 1
ATOM 2903 O O . GLN A 1 375 ? 19.907 -5.766 -16.223 1.00 93.50 375 GLN A O 1
ATOM 2908 N N . ARG A 1 376 ? 20.033 -7.473 -17.660 1.00 93.69 376 ARG A N 1
ATOM 2909 C CA . ARG A 1 376 ? 19.864 -8.532 -16.642 1.00 93.69 376 ARG A CA 1
ATOM 2910 C C . ARG A 1 376 ? 18.559 -8.332 -15.853 1.00 93.69 376 ARG A C 1
ATOM 2912 O O . ARG A 1 376 ? 18.588 -8.161 -14.633 1.00 93.69 376 ARG A O 1
ATOM 2919 N N . VAL A 1 377 ? 17.429 -8.299 -16.565 1.00 95.25 377 VAL A N 1
ATOM 2920 C CA . VAL A 1 377 ? 16.098 -8.080 -15.974 1.00 95.25 377 VAL A CA 1
ATOM 2921 C C . VAL A 1 377 ? 15.184 -9.276 -16.230 1.00 95.25 377 VAL A C 1
ATOM 2923 O O . VAL A 1 377 ? 14.995 -9.673 -17.378 1.00 95.25 377 VAL A O 1
ATOM 2926 N N . SER A 1 378 ? 14.583 -9.857 -15.187 1.00 95.31 378 SER A N 1
ATOM 2927 C CA . SER A 1 378 ? 13.695 -11.019 -15.379 1.00 95.31 378 SER A CA 1
ATOM 2928 C C . SER A 1 378 ? 12.344 -10.609 -15.971 1.00 95.31 378 SER A C 1
ATOM 2930 O O . SER A 1 378 ? 11.855 -11.223 -16.913 1.00 95.31 378 SER A O 1
ATOM 2932 N N . THR A 1 379 ? 11.712 -9.555 -15.460 1.00 97.62 379 THR A N 1
ATOM 2933 C CA . THR A 1 379 ? 10.491 -8.988 -16.052 1.00 97.62 379 THR A CA 1
ATOM 2934 C C . THR A 1 379 ? 10.598 -7.474 -16.131 1.00 97.62 379 THR A C 1
ATOM 2936 O O . THR A 1 379 ? 10.731 -6.806 -15.111 1.00 97.62 379 THR A O 1
ATOM 2939 N N . CYS A 1 380 ? 10.522 -6.939 -17.345 1.00 97.44 380 CYS A N 1
ATOM 2940 C CA . CYS A 1 380 ? 10.489 -5.515 -17.636 1.00 97.44 380 CYS A CA 1
ATOM 2941 C C . CYS A 1 380 ? 9.107 -5.145 -18.176 1.00 97.44 380 CYS A C 1
ATOM 2943 O O . CYS A 1 380 ? 8.659 -5.692 -19.181 1.00 97.44 380 CYS A O 1
ATOM 2945 N N . GLN A 1 381 ? 8.422 -4.226 -17.505 1.00 98.12 381 GLN A N 1
ATOM 2946 C CA . GLN A 1 381 ? 7.127 -3.712 -17.913 1.00 98.12 381 GLN A CA 1
ATOM 2947 C C . GLN A 1 381 ? 7.213 -2.208 -18.165 1.00 98.12 381 GLN A C 1
ATOM 2949 O O . GLN A 1 381 ? 7.531 -1.427 -17.271 1.00 98.12 381 GLN A O 1
ATOM 2954 N N . LEU A 1 382 ? 6.866 -1.800 -19.378 1.00 97.81 382 LEU A N 1
ATOM 2955 C CA . LEU A 1 382 ? 6.799 -0.411 -19.804 1.00 97.81 382 LEU A CA 1
ATOM 2956 C C . LEU A 1 382 ? 5.331 0.002 -19.947 1.00 97.81 382 LEU A C 1
ATOM 2958 O O . LEU A 1 382 ? 4.518 -0.721 -20.526 1.00 97.81 382 LEU A O 1
ATOM 2962 N N . GLY A 1 383 ? 4.980 1.155 -19.385 1.00 96.81 383 GLY A N 1
ATOM 2963 C CA . GLY A 1 383 ? 3.634 1.716 -19.397 1.00 96.81 383 GLY A CA 1
ATOM 2964 C C . GLY A 1 383 ? 3.636 3.148 -19.915 1.00 96.81 383 GLY A C 1
ATOM 2965 O O . GLY A 1 383 ? 4.186 4.030 -19.264 1.00 96.81 383 GLY A O 1
ATOM 2966 N N . ALA A 1 384 ? 2.977 3.426 -21.040 1.00 95.69 384 ALA A N 1
ATOM 2967 C CA . ALA A 1 384 ? 2.973 4.778 -21.613 1.00 95.69 384 ALA A CA 1
ATOM 2968 C C . ALA A 1 384 ? 4.388 5.346 -21.855 1.00 95.69 384 ALA A C 1
ATOM 2970 O O . ALA A 1 384 ? 4.619 6.528 -21.609 1.00 95.69 384 ALA A O 1
ATOM 2971 N N . CYS A 1 385 ? 5.331 4.496 -22.271 1.00 96.00 385 CYS A N 1
ATOM 2972 C CA . CYS A 1 385 ? 6.715 4.869 -22.575 1.00 96.00 385 CYS A CA 1
ATOM 2973 C C . CYS A 1 385 ? 6.934 5.032 -24.083 1.00 96.00 385 CYS A C 1
ATOM 2975 O O . CYS A 1 385 ? 6.201 4.439 -24.876 1.00 96.00 385 CYS A O 1
ATOM 2977 N N . SER A 1 386 ? 7.979 5.762 -24.458 1.00 94.88 386 SER A N 1
ATOM 2978 C CA . SER A 1 386 ? 8.505 5.792 -25.826 1.00 94.88 386 SER A CA 1
ATOM 2979 C C . SER A 1 386 ? 9.789 4.969 -25.885 1.00 94.88 386 SER A C 1
ATOM 2981 O O . SER A 1 386 ? 10.667 5.159 -25.048 1.00 94.88 386 SER A O 1
ATOM 2983 N N . VAL A 1 387 ? 9.900 4.052 -26.840 1.00 94.62 387 VAL A N 1
ATOM 2984 C CA . VAL A 1 387 ? 11.118 3.279 -27.110 1.00 94.62 387 VAL A CA 1
ATOM 2985 C C . VAL A 1 387 ? 11.620 3.708 -28.480 1.00 94.62 387 VAL A C 1
ATOM 2987 O O . VAL A 1 387 ? 10.986 3.399 -29.486 1.00 94.62 387 VAL A O 1
ATOM 2990 N N . THR A 1 388 ? 12.713 4.464 -28.502 1.00 92.19 388 THR A N 1
ATOM 2991 C CA . THR A 1 388 ? 13.347 4.924 -29.746 1.00 92.19 388 THR A CA 1
ATOM 2992 C C . THR A 1 388 ? 14.443 3.971 -30.197 1.00 92.19 388 THR A C 1
ATOM 2994 O O . THR A 1 388 ? 14.650 3.814 -31.392 1.00 92.19 388 THR A O 1
ATOM 2997 N N . ASP A 1 389 ? 15.088 3.279 -29.254 1.00 89.12 389 ASP A N 1
ATOM 2998 C CA . ASP A 1 389 ? 16.036 2.210 -29.552 1.00 89.12 389 ASP A CA 1
ATOM 2999 C C . ASP A 1 389 ? 15.776 0.981 -28.665 1.00 89.12 389 ASP A C 1
ATOM 3001 O O . ASP A 1 389 ? 15.734 1.053 -27.433 1.00 89.12 389 ASP A O 1
ATOM 3005 N N . SER A 1 390 ? 15.590 -0.174 -29.303 1.00 88.25 390 SER A N 1
ATOM 3006 C CA . SER A 1 390 ? 15.393 -1.462 -28.636 1.00 88.25 390 SER A CA 1
ATOM 3007 C C . SER A 1 390 ? 16.706 -2.185 -28.295 1.00 88.25 390 SER A C 1
ATOM 3009 O O . SER A 1 390 ? 16.707 -3.117 -27.487 1.00 88.25 390 SER A O 1
ATOM 3011 N N . SER A 1 391 ? 17.850 -1.711 -28.795 1.00 88.81 391 SER A N 1
ATOM 3012 C CA . SER A 1 391 ? 19.186 -2.213 -28.441 1.00 88.81 391 SER A CA 1
ATOM 3013 C C . SER A 1 391 ? 19.540 -1.991 -26.956 1.00 88.81 391 SER A C 1
ATOM 3015 O O . SER A 1 391 ? 20.426 -2.652 -26.393 1.00 88.81 391 SER A O 1
ATOM 3017 N N . CYS A 1 392 ? 18.796 -1.104 -26.284 1.00 89.56 392 CYS A N 1
ATOM 3018 C CA . CYS A 1 392 ? 18.877 -0.828 -24.852 1.00 89.56 392 CYS A CA 1
ATOM 3019 C C . CYS A 1 392 ? 18.570 -2.050 -23.977 1.00 89.56 392 CYS A C 1
ATOM 3021 O O . CYS A 1 392 ? 19.032 -2.104 -22.833 1.00 89.56 392 CYS A O 1
ATOM 3023 N N . PHE A 1 393 ? 17.787 -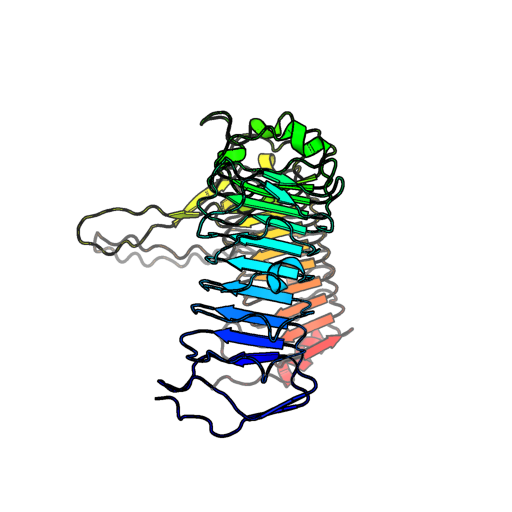3.015 -24.475 1.00 92.31 393 PHE A N 1
ATOM 3024 C CA . PHE A 1 393 ? 17.372 -4.197 -23.719 1.00 92.31 393 PHE A CA 1
ATOM 3025 C C . PHE A 1 393 ? 18.382 -5.341 -23.886 1.00 92.31 393 PHE A C 1
ATOM 3027 O O . PHE A 1 393 ? 18.481 -5.966 -24.944 1.00 92.31 393 PHE A O 1
ATOM 3034 N N . ARG A 1 394 ? 19.113 -5.664 -22.811 1.00 90.88 394 ARG A N 1
ATOM 3035 C CA . ARG A 1 394 ? 20.145 -6.715 -22.798 1.00 90.88 394 ARG A CA 1
ATOM 3036 C C . ARG A 1 394 ? 19.851 -7.803 -21.771 1.00 90.88 394 ARG A C 1
ATOM 3038 O O . ARG A 1 394 ? 19.872 -7.550 -20.570 1.00 90.88 394 ARG A O 1
ATOM 3045 N N . ASN A 1 395 ? 19.645 -9.045 -22.207 1.00 89.62 395 ASN A N 1
ATOM 3046 C CA . ASN A 1 395 ? 19.298 -10.161 -21.309 1.00 89.62 395 ASN A CA 1
ATOM 3047 C C . ASN A 1 395 ? 18.021 -9.878 -20.490 1.00 89.62 395 ASN A C 1
ATOM 3049 O O . ASN A 1 395 ? 18.011 -9.991 -19.259 1.00 89.62 395 ASN A O 1
ATOM 3053 N N . VAL A 1 396 ? 16.957 -9.458 -21.180 1.00 93.50 396 VAL A N 1
ATOM 3054 C CA . VAL A 1 396 ? 15.624 -9.267 -20.597 1.00 93.50 396 VAL A CA 1
ATOM 3055 C C . VAL A 1 396 ? 14.782 -10.505 -20.886 1.00 93.50 396 VAL A C 1
ATOM 3057 O O . VAL A 1 396 ? 14.514 -10.807 -22.042 1.00 93.50 396 VAL A O 1
ATOM 3060 N N . GLN A 1 397 ? 14.350 -11.239 -19.858 1.00 93.38 397 GLN A N 1
ATOM 3061 C CA . GLN A 1 397 ? 13.638 -12.510 -20.082 1.00 93.38 397 GLN A CA 1
ATOM 3062 C C . GLN A 1 397 ? 12.192 -12.292 -20.545 1.00 93.38 397 GLN A C 1
ATOM 3064 O O . GLN A 1 397 ? 11.704 -13.003 -21.424 1.00 93.38 397 GLN A O 1
ATOM 3069 N N . ARG A 1 398 ? 11.506 -11.305 -19.960 1.00 95.94 398 ARG A N 1
ATOM 3070 C CA . ARG A 1 398 ? 10.127 -10.945 -20.298 1.00 95.94 398 ARG A CA 1
ATOM 3071 C C . ARG A 1 398 ? 9.985 -9.437 -20.456 1.00 95.94 398 ARG A C 1
ATOM 3073 O O . ARG A 1 398 ? 10.223 -8.710 -19.495 1.00 95.94 398 ARG A O 1
ATOM 3080 N N . LEU A 1 399 ? 9.542 -8.990 -21.627 1.00 96.94 399 LEU A N 1
ATOM 3081 C CA . LEU A 1 399 ? 9.244 -7.594 -21.940 1.00 96.94 399 LEU A CA 1
ATOM 3082 C C . LEU A 1 399 ? 7.733 -7.414 -22.131 1.00 96.94 399 LEU A C 1
ATOM 3084 O O . LEU A 1 399 ? 7.104 -8.114 -22.919 1.00 96.94 399 LEU A O 1
ATOM 3088 N N . ILE A 1 400 ? 7.132 -6.487 -21.389 1.00 97.81 400 ILE A N 1
ATOM 3089 C CA . ILE A 1 400 ? 5.707 -6.156 -21.466 1.00 97.81 400 ILE A CA 1
ATOM 3090 C C . ILE A 1 400 ? 5.584 -4.686 -21.847 1.00 97.81 400 ILE A C 1
ATOM 3092 O O . ILE A 1 400 ? 5.916 -3.811 -21.055 1.00 97.81 400 ILE A O 1
ATOM 3096 N N . LEU A 1 401 ? 5.062 -4.418 -23.034 1.00 97.75 401 LEU A N 1
ATOM 3097 C CA . LEU A 1 401 ? 4.783 -3.090 -23.556 1.00 97.75 401 LEU A CA 1
ATOM 3098 C C . LEU A 1 401 ? 3.283 -2.830 -23.440 1.00 97.75 401 LEU A C 1
ATOM 3100 O O . LEU A 1 401 ? 2.470 -3.547 -24.020 1.00 97.75 401 LEU A O 1
ATOM 3104 N N . LYS A 1 402 ? 2.902 -1.817 -22.660 1.00 98.00 402 LYS A N 1
ATOM 3105 C CA . LYS A 1 402 ? 1.508 -1.395 -22.513 1.00 98.00 402 LYS A CA 1
ATOM 3106 C C . LYS A 1 402 ? 1.378 0.086 -22.822 1.00 98.00 402 LYS A C 1
ATOM 3108 O O . LYS A 1 402 ? 1.997 0.905 -22.142 1.00 98.00 402 LYS A O 1
ATOM 3113 N N . ARG A 1 403 ? 0.541 0.453 -23.792 1.00 96.94 403 ARG A N 1
ATOM 3114 C CA . ARG A 1 403 ? 0.336 1.854 -24.204 1.00 96.94 403 ARG A CA 1
ATOM 3115 C C . ARG A 1 403 ? 1.628 2.558 -24.619 1.00 96.94 403 ARG A C 1
ATOM 3117 O O . ARG A 1 403 ? 1.755 3.756 -24.417 1.00 96.94 403 ARG A O 1
ATOM 3124 N N . CYS A 1 404 ? 2.614 1.803 -25.094 1.00 97.00 404 CYS A N 1
ATOM 3125 C CA . CYS A 1 404 ? 3.925 2.333 -25.468 1.00 97.00 404 CYS A CA 1
ATOM 3126 C C . CYS A 1 404 ? 3.967 2.742 -26.940 1.00 97.00 404 CYS A C 1
ATOM 3128 O O . CYS A 1 404 ? 3.188 2.219 -27.739 1.00 97.00 404 CYS A O 1
ATOM 3130 N N . LYS A 1 405 ? 4.910 3.624 -27.269 1.00 96.31 405 LYS A N 1
ATOM 3131 C CA . LYS A 1 405 ? 5.231 4.046 -28.630 1.00 96.31 405 LYS A CA 1
ATOM 3132 C C . LYS A 1 405 ? 6.576 3.480 -29.071 1.00 96.31 405 LYS A C 1
ATOM 3134 O O . LYS A 1 405 ? 7.534 3.610 -28.310 1.00 96.31 405 LYS A O 1
ATOM 3139 N N . PHE A 1 406 ? 6.645 2.859 -30.243 1.00 95.12 406 PHE A N 1
ATOM 3140 C CA . PHE A 1 406 ? 7.885 2.341 -30.838 1.00 95.12 406 PHE A CA 1
ATOM 3141 C C . PHE A 1 406 ? 7.684 2.032 -32.324 1.00 95.12 406 PHE A C 1
ATOM 3143 O O . PHE A 1 406 ? 6.570 1.684 -32.718 1.00 95.12 406 PHE A O 1
ATOM 3150 N N . ASP A 1 407 ? 8.759 2.092 -33.110 1.00 91.94 407 ASP A N 1
ATOM 3151 C CA . ASP A 1 407 ? 8.722 1.766 -34.545 1.00 91.94 407 ASP A CA 1
ATOM 3152 C C . ASP A 1 407 ? 9.410 0.435 -34.866 1.00 91.94 407 ASP A C 1
ATOM 3154 O O . ASP A 1 407 ? 8.933 -0.306 -35.725 1.00 91.94 407 ASP A O 1
ATOM 3158 N N . ASP A 1 408 ? 10.478 0.097 -34.138 1.00 88.00 408 ASP A N 1
ATOM 3159 C CA . ASP A 1 408 ? 11.259 -1.117 -34.368 1.00 88.00 408 ASP A CA 1
ATOM 3160 C C . ASP A 1 408 ? 11.682 -1.814 -33.062 1.00 88.00 408 ASP A C 1
ATOM 3162 O O . ASP A 1 408 ? 12.070 -1.185 -32.074 1.00 88.00 408 ASP A O 1
ATOM 3166 N N . LEU A 1 409 ? 11.617 -3.146 -33.082 1.00 87.31 409 LEU A N 1
ATOM 3167 C CA . LEU A 1 409 ? 12.074 -4.052 -32.025 1.00 87.31 409 LEU A CA 1
ATOM 3168 C C . LEU A 1 409 ? 13.093 -5.089 -32.542 1.00 87.31 409 LEU A C 1
ATOM 3170 O O . LEU A 1 409 ? 13.454 -6.009 -31.806 1.00 87.31 409 LEU A O 1
ATOM 3174 N N . GLY A 1 410 ? 13.564 -4.969 -33.787 1.00 84.12 410 GLY A N 1
ATOM 3175 C CA . GLY A 1 410 ? 14.503 -5.907 -34.407 1.00 84.12 410 GLY A CA 1
ATOM 3176 C C . GLY A 1 410 ? 15.859 -5.981 -33.702 1.00 84.12 410 GLY A C 1
ATOM 3177 O O . GLY A 1 410 ? 16.507 -7.023 -33.725 1.00 84.12 410 GLY A O 1
ATOM 3178 N N . ALA A 1 411 ? 16.262 -4.918 -32.998 1.00 84.12 411 ALA A N 1
ATOM 3179 C CA . ALA A 1 411 ? 17.508 -4.876 -32.232 1.00 84.12 411 ALA A CA 1
ATOM 3180 C C . ALA A 1 411 ? 17.410 -5.500 -30.822 1.00 84.12 411 ALA A C 1
ATOM 3182 O O . ALA A 1 411 ? 18.382 -5.457 -30.060 1.00 84.12 411 ALA A O 1
ATOM 3183 N N . LEU A 1 412 ? 16.266 -6.092 -30.447 1.00 85.81 412 LEU A N 1
ATOM 3184 C CA . LEU A 1 412 ? 16.126 -6.794 -29.171 1.00 85.81 412 LEU A CA 1
ATOM 3185 C C . LEU A 1 412 ? 17.098 -7.979 -29.082 1.00 85.81 412 LEU A C 1
ATOM 3187 O O . LEU A 1 412 ? 17.110 -8.875 -29.920 1.00 85.81 412 LEU A O 1
ATOM 3191 N N . THR A 1 413 ? 17.857 -8.057 -27.991 1.00 76.00 413 THR A N 1
ATOM 3192 C CA . THR A 1 413 ? 18.576 -9.297 -27.654 1.00 76.00 413 THR A CA 1
ATOM 3193 C C . THR A 1 413 ? 17.591 -10.331 -27.106 1.00 76.00 413 THR A C 1
ATOM 3195 O O . THR A 1 413 ? 16.670 -9.950 -26.392 1.00 76.00 413 THR A O 1
ATOM 3198 N N . ALA A 1 414 ? 17.772 -11.617 -27.439 1.00 69.94 414 ALA A N 1
ATOM 3199 C CA . ALA A 1 414 ? 16.862 -12.741 -27.157 1.00 69.94 414 ALA A CA 1
ATOM 3200 C C . ALA A 1 414 ? 15.932 -12.555 -25.931 1.00 69.94 414 ALA A C 1
ATOM 3202 O O . ALA A 1 414 ? 16.275 -12.910 -24.800 1.00 69.94 414 ALA A O 1
ATOM 3203 N N . VAL A 1 415 ? 14.733 -12.013 -26.178 1.00 82.88 415 VAL A N 1
ATOM 3204 C CA . VAL A 1 415 ? 13.659 -11.889 -25.188 1.00 82.88 415 VAL A CA 1
ATOM 3205 C C . VAL A 1 415 ? 12.826 -13.165 -25.238 1.00 82.88 415 VAL A C 1
ATOM 3207 O O . VAL A 1 415 ? 12.263 -13.507 -26.274 1.00 82.88 415 VAL A O 1
ATOM 3210 N N . GLY A 1 416 ? 12.711 -13.879 -24.117 1.00 84.00 416 GLY A N 1
ATOM 3211 C CA . GLY A 1 416 ? 11.945 -15.131 -24.059 1.00 84.00 416 GLY A CA 1
ATOM 3212 C C . GLY A 1 416 ? 10.433 -14.927 -24.214 1.00 84.00 416 GLY A C 1
ATOM 3213 O O . GLY A 1 416 ? 9.729 -15.804 -24.714 1.00 84.00 416 GLY A O 1
ATOM 3214 N N . CYS A 1 417 ? 9.917 -13.767 -23.800 1.00 94.12 417 CYS A N 1
ATOM 3215 C CA . CYS A 1 417 ? 8.499 -13.427 -23.882 1.00 94.12 417 CYS A CA 1
ATOM 3216 C C . CYS A 1 417 ? 8.286 -11.926 -24.124 1.00 94.12 417 CYS A C 1
ATOM 3218 O O . CYS A 1 417 ? 8.666 -11.111 -23.282 1.00 94.12 417 CYS A O 1
ATOM 3220 N N . LEU A 1 418 ? 7.622 -11.572 -25.225 1.00 96.25 418 LEU A N 1
ATOM 3221 C CA . LEU A 1 418 ? 7.166 -10.219 -25.540 1.00 96.25 418 LEU A CA 1
ATOM 3222 C C . LEU A 1 418 ? 5.637 -10.145 -25.433 1.00 96.25 418 LEU A C 1
ATOM 3224 O O . LEU A 1 418 ? 4.919 -10.965 -26.003 1.00 96.25 418 LEU A O 1
ATOM 3228 N N . VAL A 1 419 ? 5.128 -9.154 -24.707 1.00 97.56 419 VAL A N 1
ATOM 3229 C CA . VAL A 1 419 ? 3.696 -8.833 -24.631 1.00 97.56 419 VAL A CA 1
ATOM 3230 C C . VAL A 1 419 ? 3.497 -7.407 -25.121 1.00 97.56 419 VAL A C 1
ATOM 3232 O O . VAL A 1 419 ? 4.108 -6.500 -24.567 1.00 97.56 419 VAL A O 1
ATOM 3235 N N . VAL A 1 420 ? 2.624 -7.202 -26.103 1.00 97.38 420 VAL A N 1
ATOM 3236 C CA . VAL A 1 420 ? 2.274 -5.884 -26.654 1.00 97.38 420 VAL A CA 1
ATOM 3237 C C . VAL A 1 420 ? 0.789 -5.643 -26.419 1.00 97.38 420 VAL A C 1
ATOM 3239 O O . VAL A 1 420 ? -0.016 -6.533 -26.691 1.00 97.38 420 VAL A O 1
ATOM 3242 N N . ARG A 1 421 ? 0.431 -4.488 -25.843 1.00 97.62 421 ARG A N 1
ATOM 3243 C CA . ARG A 1 421 ? -0.963 -4.093 -25.590 1.00 97.62 421 ARG A CA 1
ATOM 3244 C C . ARG A 1 421 ? -1.186 -2.602 -25.771 1.00 97.62 421 ARG A C 1
ATOM 3246 O O . ARG A 1 421 ? -0.474 -1.812 -25.146 1.00 97.62 421 ARG A O 1
ATOM 3253 N N . ASP A 1 422 ? -2.225 -2.224 -26.507 1.00 96.25 422 ASP A N 1
ATOM 3254 C CA . ASP A 1 422 ? -2.608 -0.823 -26.748 1.00 96.25 422 ASP A CA 1
ATOM 3255 C C . ASP A 1 422 ? -1.439 0.050 -27.285 1.00 96.25 422 ASP A C 1
ATOM 3257 O O . ASP A 1 422 ? -1.339 1.227 -26.937 1.00 96.25 422 ASP A O 1
ATOM 3261 N N . CYS A 1 423 ? -0.488 -0.510 -28.039 1.00 96.94 423 CYS A N 1
ATOM 3262 C CA . CYS A 1 423 ? 0.730 0.194 -28.473 1.00 96.94 423 CYS A CA 1
ATOM 3263 C C . CYS A 1 423 ? 0.568 0.888 -29.832 1.00 96.94 423 CYS A C 1
ATOM 3265 O O . CYS A 1 423 ? -0.244 0.468 -30.652 1.00 96.94 423 CYS A O 1
ATOM 3267 N N . THR A 1 424 ? 1.364 1.929 -30.090 1.00 96.50 424 THR A N 1
ATOM 3268 C CA . THR A 1 424 ? 1.340 2.689 -31.357 1.00 96.50 424 THR A CA 1
ATOM 3269 C C . THR A 1 424 ? 2.749 2.976 -31.882 1.00 96.50 424 THR A C 1
ATOM 3271 O O . THR A 1 424 ? 3.730 2.709 -31.185 1.00 96.50 424 THR A O 1
ATOM 3274 N N . SER A 1 425 ? 2.871 3.478 -33.112 1.00 94.44 425 SER A N 1
ATOM 3275 C CA . SER A 1 425 ? 4.143 3.996 -33.637 1.00 94.44 425 SER A CA 1
ATOM 3276 C C . SER A 1 425 ? 4.568 5.296 -32.953 1.00 94.44 425 SER A C 1
ATOM 3278 O O . SER A 1 425 ? 3.758 5.962 -32.296 1.00 94.44 425 SER A O 1
ATOM 3280 N N . LEU A 1 426 ? 5.844 5.681 -33.078 1.00 90.94 426 LEU A N 1
ATOM 3281 C CA . LEU A 1 426 ? 6.353 6.939 -32.511 1.00 90.94 426 LEU A CA 1
ATOM 3282 C C . LEU A 1 426 ? 5.609 8.150 -33.092 1.00 90.94 426 LEU A C 1
ATOM 3284 O O . LEU A 1 426 ? 5.165 9.010 -32.322 1.00 90.94 426 LEU A O 1
ATOM 3288 N N . GLY A 1 427 ? 5.382 8.144 -34.410 1.00 89.75 427 GLY A N 1
ATOM 3289 C CA . GLY A 1 427 ? 4.583 9.139 -35.138 1.00 89.75 427 GLY A CA 1
ATOM 3290 C C . GLY A 1 427 ? 3.069 9.060 -34.896 1.00 89.75 427 GLY A C 1
ATOM 3291 O O . GLY A 1 427 ? 2.332 9.924 -35.352 1.00 89.75 427 GLY A O 1
ATOM 3292 N N . ASP A 1 428 ? 2.596 8.057 -34.148 1.00 89.00 428 ASP A N 1
ATOM 3293 C CA . ASP A 1 428 ? 1.173 7.764 -33.914 1.00 89.00 428 ASP A CA 1
ATOM 3294 C C . ASP A 1 428 ? 0.355 7.454 -35.185 1.00 89.00 428 ASP A C 1
ATOM 3296 O O . ASP A 1 428 ? -0.871 7.533 -35.176 1.00 89.00 428 ASP A O 1
ATOM 3300 N N . GLU A 1 429 ? 1.036 7.050 -36.256 1.00 91.19 429 GLU A N 1
ATOM 3301 C CA . GLU A 1 429 ? 0.472 6.727 -37.573 1.00 91.19 429 GLU A CA 1
ATOM 3302 C C . GLU A 1 429 ? -0.249 5.367 -37.602 1.00 91.19 429 GLU A C 1
ATOM 3304 O O . GLU A 1 429 ? -1.236 5.185 -38.316 1.00 91.19 429 GLU A O 1
ATOM 3309 N N . TRP A 1 430 ? 0.207 4.395 -36.806 1.00 92.00 430 TRP A N 1
ATOM 3310 C CA . TRP A 1 430 ? -0.417 3.073 -36.729 1.00 92.00 430 TRP A CA 1
ATOM 3311 C C . TRP A 1 430 ? -0.484 2.531 -35.304 1.00 92.00 430 TRP A C 1
ATOM 3313 O O . TRP A 1 430 ? 0.285 2.902 -34.413 1.00 92.00 430 TRP A O 1
ATOM 3323 N N . ALA A 1 431 ? -1.436 1.625 -35.094 1.00 95.62 431 ALA A N 1
ATOM 3324 C CA . ALA A 1 431 ? -1.583 0.828 -33.889 1.00 95.62 431 ALA A CA 1
ATOM 3325 C C . ALA A 1 431 ? -0.972 -0.564 -34.094 1.00 95.62 431 ALA A C 1
ATOM 3327 O O . ALA A 1 431 ? -1.195 -1.219 -35.117 1.00 95.62 431 ALA A O 1
ATOM 3328 N N . TRP A 1 432 ? -0.214 -1.019 -33.101 1.00 95.75 432 TRP A N 1
ATOM 3329 C CA . TRP A 1 432 ? 0.319 -2.375 -33.048 1.00 95.75 432 TRP A CA 1
ATOM 3330 C C . TRP A 1 432 ? -0.752 -3.353 -32.547 1.00 95.75 432 TRP A C 1
ATOM 3332 O O . TRP A 1 432 ? -1.555 -2.982 -31.685 1.00 95.75 432 TRP A O 1
ATOM 3342 N N . PRO A 1 433 ? -0.763 -4.606 -33.032 1.00 95.88 433 PRO A N 1
ATOM 3343 C CA . PRO A 1 433 ? -1.709 -5.605 -32.557 1.00 95.88 433 PRO A CA 1
ATOM 3344 C C . PRO A 1 433 ? -1.424 -5.998 -31.102 1.00 95.88 433 PRO A C 1
ATOM 3346 O O . PRO A 1 433 ? -0.270 -6.104 -30.675 1.00 95.88 433 PRO A O 1
ATOM 3349 N N . ASP A 1 434 ? -2.488 -6.300 -30.358 1.00 96.62 434 ASP A N 1
ATOM 3350 C CA . ASP A 1 434 ? -2.376 -6.938 -29.050 1.00 96.62 434 ASP A CA 1
ATOM 3351 C C . ASP A 1 434 ? -1.843 -8.366 -29.225 1.00 96.62 434 ASP A C 1
ATOM 3353 O O . ASP A 1 434 ? -2.499 -9.229 -29.813 1.00 96.62 434 ASP A O 1
ATOM 3357 N N . ALA A 1 435 ? -0.641 -8.626 -28.711 1.00 95.69 435 ALA A N 1
ATOM 3358 C CA . ALA A 1 435 ? 0.079 -9.864 -28.979 1.00 95.69 435 ALA A CA 1
ATOM 3359 C C . ALA A 1 435 ? 0.821 -10.396 -27.748 1.00 95.69 435 ALA A C 1
ATOM 3361 O O . ALA A 1 435 ? 1.278 -9.650 -26.878 1.00 95.69 435 ALA A O 1
ATOM 3362 N N . VAL A 1 436 ? 0.966 -11.722 -27.699 1.00 96.56 436 VAL A N 1
ATOM 3363 C CA . VAL A 1 436 ? 1.835 -12.435 -26.756 1.00 96.56 436 VAL A CA 1
ATOM 3364 C C . VAL A 1 436 ? 2.714 -13.381 -27.564 1.00 96.56 436 VAL A C 1
ATOM 3366 O O . VAL A 1 436 ? 2.232 -14.368 -28.114 1.00 96.56 436 VAL A O 1
ATOM 3369 N N . LEU A 1 437 ? 4.002 -13.066 -27.644 1.00 94.00 437 LEU A N 1
ATOM 3370 C CA . LEU A 1 437 ? 4.989 -13.776 -28.449 1.00 94.00 437 LEU A CA 1
ATOM 3371 C C . LEU A 1 437 ? 5.998 -14.433 -27.508 1.00 94.00 437 LEU A C 1
ATOM 3373 O O . LEU A 1 437 ? 6.590 -13.772 -26.658 1.00 94.00 437 LEU A O 1
ATOM 3377 N N . VAL A 1 438 ? 6.164 -15.748 -27.621 1.00 94.19 438 VAL A N 1
ATOM 3378 C CA . VAL A 1 438 ? 6.985 -16.548 -26.700 1.00 94.19 438 VAL A CA 1
ATOM 3379 C C . VAL A 1 438 ? 7.978 -17.371 -27.506 1.00 94.19 438 VAL A C 1
ATOM 3381 O O . VAL A 1 438 ? 7.576 -18.023 -28.468 1.00 94.19 438 VAL A O 1
ATOM 3384 N N . ASN A 1 439 ? 9.251 -17.353 -27.100 1.00 88.50 439 ASN A N 1
ATOM 3385 C CA . ASN A 1 439 ? 10.346 -18.117 -27.710 1.00 88.50 439 ASN A CA 1
ATOM 3386 C C . ASN A 1 439 ? 10.459 -17.930 -29.239 1.00 88.50 439 ASN A C 1
ATOM 3388 O O . ASN A 1 439 ? 10.621 -18.899 -29.978 1.00 88.50 439 ASN A O 1
ATOM 3392 N N . ARG A 1 440 ? 10.338 -16.685 -29.713 1.00 87.25 440 ARG A N 1
ATOM 3393 C CA . ARG A 1 440 ? 10.515 -16.287 -31.123 1.00 87.25 440 ARG A CA 1
ATOM 3394 C C . ARG A 1 440 ? 11.823 -15.507 -31.281 1.00 87.25 440 ARG A C 1
ATOM 3396 O O . ARG A 1 440 ? 12.308 -14.946 -30.300 1.00 87.25 440 ARG A O 1
ATOM 3403 N N . THR A 1 441 ? 12.381 -15.449 -32.487 1.00 88.94 441 THR A N 1
ATOM 3404 C CA . THR A 1 441 ? 13.478 -14.507 -32.766 1.00 88.94 441 THR A CA 1
ATOM 3405 C C . THR A 1 441 ? 12.923 -13.080 -32.896 1.00 88.94 441 THR A C 1
ATOM 3407 O O . THR A 1 441 ? 11.725 -12.924 -33.160 1.00 88.94 441 THR A O 1
ATOM 3410 N N . PRO A 1 442 ? 13.738 -12.029 -32.700 1.00 88.25 442 PRO A N 1
ATOM 3411 C CA . PRO A 1 442 ? 13.305 -10.645 -32.910 1.00 88.25 442 PRO A CA 1
ATOM 3412 C C . PRO A 1 442 ? 12.695 -10.408 -34.300 1.00 88.25 442 PRO A C 1
ATOM 3414 O O . PRO A 1 442 ? 11.673 -9.734 -34.410 1.00 88.25 442 PRO A O 1
ATOM 3417 N N . GLU A 1 443 ? 13.250 -11.028 -35.344 1.00 88.44 443 GLU A N 1
ATOM 3418 C CA . GLU A 1 443 ? 12.764 -10.917 -36.724 1.00 88.44 443 GLU A CA 1
ATOM 3419 C C . GLU A 1 443 ? 11.370 -11.536 -36.886 1.00 88.44 443 GLU A C 1
ATOM 3421 O O . GLU A 1 443 ? 10.471 -10.903 -37.440 1.00 88.44 443 GLU A O 1
ATOM 3426 N N . ASP A 1 444 ? 11.161 -12.739 -36.339 1.00 90.19 444 ASP A N 1
ATOM 3427 C CA . ASP A 1 444 ? 9.854 -13.404 -36.322 1.00 90.19 444 ASP A CA 1
ATOM 3428 C C . ASP A 1 444 ? 8.816 -12.572 -35.558 1.00 90.19 444 ASP A C 1
ATOM 3430 O O . ASP A 1 444 ? 7.665 -12.448 -35.985 1.00 90.19 444 ASP A O 1
ATOM 3434 N N . MET A 1 445 ? 9.207 -12.000 -34.411 1.00 91.44 445 MET A N 1
ATOM 3435 C CA . MET A 1 445 ? 8.319 -11.138 -33.632 1.00 91.44 445 MET A CA 1
ATOM 3436 C C . MET A 1 445 ? 7.916 -9.903 -34.434 1.00 91.44 445 MET A C 1
ATOM 3438 O O . MET A 1 445 ? 6.732 -9.560 -34.476 1.00 91.44 445 MET A O 1
ATOM 3442 N N . MET A 1 446 ? 8.883 -9.268 -35.097 1.00 91.81 446 MET A N 1
ATOM 3443 C CA . MET A 1 446 ? 8.639 -8.069 -35.885 1.00 91.81 446 MET A CA 1
ATOM 3444 C C . MET A 1 446 ? 7.755 -8.361 -37.102 1.00 91.81 446 MET A C 1
ATOM 3446 O O . MET A 1 446 ? 6.823 -7.606 -37.372 1.00 91.81 446 MET A O 1
ATOM 3450 N N . ALA A 1 447 ? 7.953 -9.494 -37.781 1.00 91.75 447 ALA A N 1
ATOM 3451 C CA . ALA A 1 447 ? 7.097 -9.924 -38.886 1.00 91.75 447 ALA A CA 1
ATOM 3452 C C . ALA A 1 447 ? 5.629 -10.091 -38.451 1.00 91.75 447 ALA A C 1
ATOM 3454 O O . ALA A 1 447 ? 4.717 -9.626 -39.140 1.00 91.75 447 ALA A O 1
ATOM 3455 N N . VAL A 1 448 ? 5.392 -10.690 -37.276 1.00 92.88 448 VAL A N 1
ATOM 3456 C CA . VAL A 1 448 ? 4.039 -10.830 -36.714 1.00 92.88 448 VAL A CA 1
ATOM 3457 C C . VAL A 1 448 ? 3.425 -9.460 -36.417 1.00 92.88 448 VAL A C 1
ATOM 3459 O O . VAL A 1 448 ? 2.294 -9.204 -36.831 1.00 92.88 448 VAL A O 1
ATOM 3462 N N . LEU A 1 449 ? 4.163 -8.562 -35.756 1.00 93.62 449 LEU A N 1
ATOM 3463 C CA . LEU A 1 449 ? 3.675 -7.215 -35.433 1.00 93.62 449 LEU A CA 1
ATOM 3464 C C . LEU A 1 449 ? 3.352 -6.398 -36.692 1.00 93.62 449 LEU A C 1
ATOM 3466 O O . LEU A 1 449 ? 2.295 -5.773 -36.757 1.00 93.62 449 LEU A O 1
ATOM 3470 N N . MET A 1 450 ? 4.214 -6.456 -37.709 1.00 92.44 450 MET A N 1
ATOM 3471 C CA . MET A 1 450 ? 4.017 -5.764 -38.986 1.00 92.44 450 MET A CA 1
ATOM 3472 C C . MET A 1 450 ? 2.804 -6.291 -39.754 1.00 92.44 450 MET A C 1
ATOM 3474 O O . MET A 1 450 ? 2.070 -5.501 -40.340 1.00 92.44 450 MET A O 1
ATOM 3478 N N . SER A 1 451 ? 2.558 -7.604 -39.722 1.00 92.56 451 SER A N 1
ATOM 3479 C CA . SER A 1 451 ? 1.393 -8.208 -40.384 1.00 92.56 451 SER A CA 1
ATOM 3480 C C . SER A 1 451 ? 0.054 -7.817 -39.748 1.00 92.56 451 SER A C 1
ATOM 3482 O O . SER A 1 451 ? -0.969 -7.819 -40.428 1.00 92.56 451 SER A O 1
ATOM 3484 N N . GLY A 1 452 ? 0.056 -7.481 -38.453 1.00 90.56 452 GLY A N 1
ATOM 3485 C CA . GLY A 1 452 ? -1.149 -7.155 -37.689 1.00 90.56 452 GLY A CA 1
ATOM 3486 C C . GLY A 1 452 ? -1.354 -5.665 -37.412 1.00 90.56 452 GLY A C 1
ATOM 3487 O O . GLY A 1 452 ? -2.270 -5.328 -36.662 1.00 90.56 452 GLY A O 1
ATOM 3488 N N . ARG A 1 453 ? -0.509 -4.776 -37.953 1.00 92.19 453 ARG A N 1
ATOM 3489 C CA . ARG A 1 453 ? -0.633 -3.328 -37.730 1.00 92.19 453 ARG A CA 1
ATOM 3490 C C . ARG A 1 453 ? -1.886 -2.766 -38.403 1.00 92.19 453 ARG A C 1
ATOM 3492 O O . ARG A 1 453 ? -2.273 -3.212 -39.481 1.00 92.19 453 ARG A O 1
ATOM 3499 N N . MET A 1 454 ? -2.485 -1.754 -37.786 1.00 91.88 454 MET A N 1
ATOM 3500 C CA . MET A 1 454 ? -3.643 -1.038 -38.326 1.00 91.88 454 MET A CA 1
ATOM 3501 C C . MET A 1 454 ? -3.318 0.448 -38.437 1.00 91.88 454 MET A C 1
ATOM 3503 O O . MET A 1 454 ? -2.844 1.037 -37.467 1.00 91.88 454 MET A O 1
ATOM 3507 N N . GLU A 1 455 ? -3.578 1.058 -39.592 1.00 87.81 455 GLU A N 1
ATOM 3508 C CA . GLU A 1 455 ? -3.502 2.516 -39.739 1.00 87.81 455 GLU A CA 1
ATOM 3509 C C . GLU A 1 455 ? -4.516 3.185 -38.806 1.00 87.81 455 GLU A C 1
ATOM 3511 O O . GLU A 1 455 ? -5.656 2.727 -38.665 1.00 87.81 455 GLU A O 1
ATOM 3516 N N . LYS A 1 456 ? -4.088 4.253 -38.131 1.00 77.75 456 LYS A N 1
ATOM 3517 C CA . LYS A 1 456 ? -4.990 5.076 -37.329 1.00 77.75 456 LYS A CA 1
ATOM 3518 C C . LYS A 1 456 ? -5.695 6.069 -38.251 1.00 77.75 456 LYS A C 1
ATOM 3520 O O . LYS A 1 456 ? -5.037 6.852 -38.925 1.00 77.75 456 LYS A O 1
ATOM 3525 N N . VAL A 1 457 ? -7.027 5.998 -38.270 1.00 64.31 457 VAL A N 1
ATOM 3526 C CA . VAL A 1 457 ? -7.912 6.920 -39.007 1.00 64.31 457 VAL A CA 1
ATOM 3527 C C . VAL A 1 457 ? -8.111 8.214 -38.236 1.00 64.31 457 VAL A C 1
ATOM 3529 O O . VAL A 1 457 ? -8.334 8.123 -37.003 1.00 64.31 457 VAL A O 1
#

Radius of gyration: 28.54 Å; chains: 1; bounding box: 68×58×72 Å

Sequence (457 aa):
MCQKLGRITFRDVGHIRWLSMAHGQTTLQGEVSNVGGINFHGLVELDDFALFAGLHCVRIANRHVDLAPFAGINTLVLARVTVDDQSVIADAEELHVHEAPLETDTLNAKRVTLSFVKGDVPARIHLPNATHFGLGYGSWSTHVKFVLPPRVDTITIRSVDLNIPRFEHARVLDLDCRGKVNLSALARRVDKLVIRSPVMLRTSADNPLGRLLPVPDDVHVCLDDLRIVLTESKLPPCVKELSANGRRIVSRREPGAYPRGIVTRKDASSTCLANVPLLSLSNYRLGDVGALRGRRQLHLVCVTLDGEISDCNHVSLRRCNGSAANLSGITWLYLERATVMASDDDEDVEEDNDADDNSRVPQKPEAPLRVQRIQRVSTCQLGACSVTDSSCFRNVQRLILKRCKFDDLGALTAVGCLVVRDCTSLGDEWAWPDAVLVNRTPEDMMAVLMSGRMEKV

Foldseek 3Di:
DADADAEDEDDQAAEEEAAEHPPPRQDYHYAYYNYQEYAYHDDHNHADPLNVAPHQEYHDEQEEYECVSPAPHAYYHYANYEYDDCPSQQRHQAYHEYNYEDPDQHHQHQAYAYEQHDDDHDLHHEHENHQYYHYAEHPDDLSYAYDYEQEHAEYAYQYQDDHDHDHQAYAEYADNYLDEDQVQVVQVRYQEYEYAHLNNQDPDPVGSRNSCVNHDLNHQYAYAAACDAAADAADRNNDQHYAYEQWDFPQPPDPPDDGPGDTQAHEHELNSVLNHQHDHYERHEYDDCPSVEQHQYAHYAQYEYEEEYEQYAYYAHAQYAYEHAYYYNYAYAEYEAEEEAQDPPPPPPPPPPPDDDPDDDPPPPRHGYYYRAYENYAEYEYHCYEYADLLRYYNYQEYEYEQYEDDANLNHDDHQKYFHYQYAHPVNQKTWDGDIDGRDHSVRVVVNRVVRIDGDD